Protein AF-A0A286UTL4-F1 (afdb_monomer)

Foldseek 3Di:
DDPPPPDPLCVVVVCLSQLVVLLVVLLVLLVVLLVLLVVLVVLLVVLLVVVPVLLCVVCVVVVNNDPVSLLVLLCVLADDPQNVLLVVLVVVQDCPPSQLVSQNSLQSVLCNVPSHGDSVVSVLSSCLPPLLVVLSVVSVVLVVVVVVVVVVVVPDNSQVSVVVSLVSLAVSLLSSLSSQLSSLSSNLSSQLSVLVSVCSVDVVNVPDSVSVCCSNPPRSVVSNVCSQSVNSVVVVVVVCVVVVRDCPSYDPDDRFPVSPDPCVSRDPDDDPDDDDDDDDDDDDDDDDDDDDDVCVVVVVPPDPDDPWWKWWKKWKDDPPDIDIWIWTWDDDGPFWTWTATPVRFIKIKGWDDDPPPDPPVVDDDQQNTWIWIAGPPVGDIDGRMGIDTPDMDTD

Mean predicted aligned error: 15.98 Å

Sequence (395 aa):
MGNNSSKMSDLFYPDNPNRRARASQLRDDVVSYCNEFKDVRRHRDEVLKELGPRLGKFLKKYGYNSPEELDKMVKDTLKGPALSEYLQVSKEVDKDDVLVSTIFQITSFISIGSGIFFGGLVLLGVMTGGAALAAIGAVGGIIAIFGVFVALFEVFEGERERTNMRKCINDLSVERVKARAALEGMKAISNWVEKIKMWLDEPLISENEEIMKKLIEGDFRKDFEKSKKYWVLQYLRRIDAERRAWMNEDPVITASSEDSSFSNFIGPNNKDYDSVFTPKTVDASSLATLDMNVTNFVDTINSPGSALTSKIKVEYIDDKSSGSLELTFLSSDETSCMALDQNDDKWIIAYEWGVDNNIDSEKTQLESLKFMLKNLTNGMVIDNCKLKLLSHTIS

Nearest PDB structures (foldseek):
  8i4v-assembly1_B  TM=2.008E-01  e=3.025E+00  Saccharomyces cerevisiae S288C
  3ma9-assembly1_A  TM=2.257E-01  e=5.125E+00  Human immunodeficiency virus 1

Radius of gyration: 26.94 Å; Cα contacts (8 Å, |Δi|>4): 431; chains: 1; bounding box: 64×63×65 Å

pLDDT: mean 76.49, std 21.28, range [22.47, 97.38]

Organism: NCBI:txid2282107

Solvent-accessible surface area (backbone atoms only — not comparable to full-atom values): 22697 Å² total; per-residue (Å²): 137,78,86,82,73,83,52,80,46,36,78,83,36,73,58,48,64,54,41,52,51,36,38,51,49,38,49,50,52,30,53,50,31,51,52,52,34,52,51,44,47,51,53,34,54,56,53,47,66,61,37,53,66,51,51,53,53,52,40,41,75,76,72,31,86,44,73,66,54,45,53,50,49,30,60,74,58,29,56,71,69,41,34,54,43,45,59,52,46,61,71,71,51,52,74,84,40,66,66,41,37,50,49,43,52,54,48,43,56,50,17,52,79,68,54,50,58,62,45,71,61,44,54,49,49,52,46,60,63,56,36,45,48,51,56,55,50,51,49,51,52,57,52,52,53,46,57,54,46,66,69,50,65,81,77,59,61,51,68,60,53,48,54,52,40,47,53,47,30,36,56,35,54,56,48,33,53,52,33,47,19,49,30,32,38,46,47,20,51,32,56,41,55,51,51,50,46,53,33,74,72,32,68,81,48,59,76,31,66,69,60,50,48,47,58,57,57,54,52,30,50,61,40,35,54,48,21,35,55,59,50,37,51,55,51,52,51,50,54,36,58,77,67,66,55,74,57,93,67,52,67,90,80,74,71,59,85,81,56,79,45,76,65,77,79,50,57,96,80,84,82,91,82,84,81,90,86,84,91,83,89,83,83,94,84,85,91,76,87,92,76,92,72,65,61,72,63,58,64,72,70,72,57,93,87,64,91,61,46,39,36,40,30,34,36,40,43,40,100,88,53,71,52,74,50,52,32,40,60,74,51,70,64,98,57,36,37,35,26,27,39,92,84,68,42,42,32,40,43,32,64,46,86,68,91,65,94,74,72,56,85,92,68,75,50,66,73,76,45,35,26,31,41,34,35,72,72,83,66,51,72,47,63,74,16,30,52,43,82,74,48,78,48,82,84

Secondary structure (DSSP, 8-state):
-------GGGGT-TTHHHHHHHHHHHHHHHHHHHHHHHHHHHHHHHHHHHHHHHHHHHHHHTT--SHHHHHHHHHHH--HHHHHHHHHHHHH--TT-HHHHHHHHHHHHHHHHHS---HHHHHHHHHHHHHHHHHHHHHHHHHHHHHHHHHHTTTS-HHHHHHHHHHHHHHHHHHHHHHHHHHHHHHHHHHHHHHHHHHHH-HHHHT-HHHHHIIIIIIHHHHHHTTSHHHHHHHHHHHHHHTT---TTS------GGGG-GGGGS-S-----------------------SSSHHHHHTT--TT----EEEEEEEE-SS-EEEEEEEEEEE-SSEEEEE-TT--EEEEEEE--S-TT--TT---GGG-EEEEEETTT--EEEEEEEEEEEEEE-

Structure (mmCIF, N/CA/C/O backbone):
data_AF-A0A286UTL4-F1
#
_entry.id   AF-A0A286UTL4-F1
#
loop_
_atom_site.group_PDB
_atom_site.id
_atom_site.type_symbol
_atom_site.label_atom_id
_atom_site.label_alt_id
_atom_site.label_comp_id
_atom_site.label_asym_id
_atom_site.label_entity_id
_atom_site.label_seq_id
_atom_site.pdbx_PDB_ins_code
_atom_site.Cartn_x
_atom_site.Cartn_y
_atom_site.Cartn_z
_atom_site.occupancy
_atom_site.B_iso_or_equiv
_atom_site.auth_seq_id
_atom_site.auth_comp_id
_atom_site.auth_asym_id
_atom_site.auth_atom_id
_atom_site.pdbx_PDB_model_num
ATOM 1 N N . MET A 1 1 ? 12.417 -21.341 -18.186 1.00 38.22 1 MET A N 1
ATOM 2 C CA . MET A 1 1 ? 13.625 -21.391 -19.037 1.00 38.22 1 MET A CA 1
ATOM 3 C C . MET A 1 1 ? 13.210 -20.963 -20.434 1.00 38.22 1 MET A C 1
ATOM 5 O O . MET A 1 1 ? 12.604 -21.755 -21.140 1.00 38.22 1 MET A O 1
ATOM 9 N N . GLY A 1 2 ? 13.382 -19.681 -20.765 1.00 44.44 2 GLY A N 1
ATOM 10 C CA . GLY A 1 2 ? 13.037 -19.154 -22.087 1.00 44.44 2 GLY A CA 1
ATOM 11 C C . GLY A 1 2 ? 14.127 -19.496 -23.098 1.00 44.44 2 GLY A C 1
ATOM 12 O O . GLY A 1 2 ? 15.308 -19.426 -22.763 1.00 44.44 2 GLY A O 1
ATOM 13 N N . ASN A 1 3 ? 13.731 -19.884 -24.310 1.00 45.31 3 ASN A N 1
ATOM 14 C CA . ASN A 1 3 ? 14.636 -20.022 -25.447 1.00 45.31 3 ASN A CA 1
ATOM 15 C C . ASN A 1 3 ? 15.316 -18.669 -25.695 1.00 45.31 3 ASN A C 1
ATOM 17 O O . ASN A 1 3 ? 14.700 -17.753 -26.236 1.00 45.31 3 ASN A O 1
ATOM 21 N N . ASN A 1 4 ? 16.585 -18.548 -25.308 1.00 52.19 4 ASN A N 1
ATOM 22 C CA . ASN A 1 4 ? 17.446 -17.436 -25.697 1.00 52.19 4 ASN A CA 1
ATOM 23 C C . ASN A 1 4 ? 17.833 -17.610 -27.170 1.00 52.19 4 ASN A C 1
ATOM 25 O O . ASN A 1 4 ? 18.971 -17.943 -27.492 1.00 52.19 4 ASN A O 1
ATOM 29 N N . SER A 1 5 ? 16.875 -17.433 -28.079 1.00 64.56 5 SER A N 1
ATOM 30 C CA . SER A 1 5 ? 17.195 -17.272 -29.491 1.00 64.56 5 SER A CA 1
ATOM 31 C C . SER A 1 5 ? 17.879 -15.916 -29.650 1.00 64.56 5 SER A C 1
ATOM 33 O O . SER A 1 5 ? 17.219 -14.871 -29.629 1.00 64.56 5 SER A O 1
ATOM 35 N N . SER A 1 6 ? 19.207 -15.934 -29.750 1.00 71.81 6 SER A N 1
ATOM 36 C CA . SER A 1 6 ? 20.001 -14.764 -30.111 1.00 71.81 6 SER A CA 1
ATOM 37 C C . SER A 1 6 ? 19.461 -14.194 -31.422 1.00 71.81 6 SER A C 1
ATOM 39 O O . SER A 1 6 ? 19.364 -14.911 -32.420 1.00 71.81 6 SER A O 1
ATOM 41 N N . LYS A 1 7 ? 19.068 -12.922 -31.417 1.00 80.75 7 LYS A N 1
ATOM 42 C CA . LYS A 1 7 ? 18.617 -12.213 -32.615 1.00 80.75 7 LYS A CA 1
ATOM 43 C C . LYS A 1 7 ? 19.824 -11.606 -33.317 1.00 80.75 7 LYS A C 1
ATOM 45 O O . LYS A 1 7 ? 20.796 -11.222 -32.677 1.00 80.75 7 LYS A O 1
ATOM 50 N N . MET A 1 8 ? 19.740 -11.436 -34.635 1.00 77.31 8 MET A N 1
ATOM 51 C CA . MET A 1 8 ? 20.784 -10.737 -35.395 1.00 77.31 8 MET A CA 1
ATOM 52 C C . MET A 1 8 ? 20.997 -9.293 -34.899 1.00 77.31 8 MET A C 1
ATOM 54 O O . MET A 1 8 ? 22.118 -8.794 -34.927 1.00 77.31 8 MET A O 1
ATOM 58 N N . SER A 1 9 ? 19.948 -8.645 -34.375 1.00 76.81 9 SER A N 1
ATOM 59 C CA . SER A 1 9 ? 20.031 -7.321 -33.744 1.00 76.81 9 SER A CA 1
ATOM 60 C C . SER A 1 9 ? 20.898 -7.301 -32.482 1.00 76.81 9 SER A C 1
ATOM 62 O O . SER A 1 9 ? 21.491 -6.266 -32.186 1.00 76.81 9 SER A O 1
ATOM 64 N N . ASP A 1 10 ? 21.040 -8.424 -31.771 1.00 84.06 10 ASP A N 1
ATOM 65 C CA . ASP A 1 10 ? 21.849 -8.498 -30.549 1.00 84.06 10 ASP A CA 1
ATOM 66 C C . ASP A 1 10 ? 23.347 -8.320 -30.842 1.00 84.06 10 ASP A C 1
ATOM 68 O O . ASP A 1 10 ? 24.092 -7.903 -29.963 1.00 84.06 10 ASP A O 1
ATOM 72 N N . LEU A 1 11 ? 23.793 -8.556 -32.085 1.00 83.75 11 LEU A N 1
ATOM 73 C CA . LEU A 1 11 ? 25.168 -8.258 -32.498 1.00 83.75 11 LEU A CA 1
ATOM 74 C C . LEU A 1 11 ? 25.463 -6.750 -32.443 1.00 83.75 11 LEU A C 1
ATOM 76 O O . LEU A 1 11 ? 26.566 -6.347 -32.085 1.00 83.75 11 LEU A O 1
ATOM 80 N N . PHE A 1 12 ? 24.473 -5.924 -32.789 1.00 86.88 12 PHE A N 1
ATOM 81 C CA . PHE A 1 12 ? 24.589 -4.463 -32.796 1.00 86.88 12 PHE A CA 1
ATOM 82 C C . PHE A 1 12 ? 24.163 -3.835 -31.462 1.00 86.88 12 PHE A C 1
ATOM 84 O O . PHE A 1 12 ? 24.596 -2.734 -31.128 1.00 86.88 12 PHE A O 1
ATOM 91 N N . TYR A 1 13 ? 23.335 -4.538 -30.684 1.00 88.44 13 TYR A N 1
ATOM 92 C CA . TYR A 1 13 ? 22.825 -4.099 -29.386 1.00 88.44 13 TYR A CA 1
ATOM 93 C C . TYR A 1 13 ? 23.008 -5.211 -28.336 1.00 88.44 13 TYR A C 1
ATOM 95 O O . TYR A 1 13 ? 22.025 -5.827 -27.916 1.00 88.44 13 TYR A O 1
ATOM 103 N N . PRO A 1 14 ? 24.247 -5.459 -27.871 1.00 91.12 14 PRO A N 1
ATOM 104 C CA . PRO A 1 14 ? 24.591 -6.627 -27.046 1.00 91.12 14 PRO A CA 1
ATOM 105 C C . PRO A 1 14 ? 23.887 -6.683 -25.684 1.00 91.12 14 PRO A C 1
ATOM 107 O O . PRO A 1 14 ? 23.770 -7.750 -25.090 1.00 91.12 14 PRO A O 1
ATOM 110 N N . ASP A 1 15 ? 23.367 -5.556 -25.200 1.00 93.88 15 ASP A N 1
ATOM 111 C CA . ASP A 1 15 ? 22.609 -5.470 -23.949 1.00 93.88 15 ASP A CA 1
ATOM 112 C C . ASP A 1 15 ? 21.107 -5.779 -24.104 1.00 93.88 15 ASP A C 1
ATOM 114 O O . ASP A 1 15 ? 20.400 -5.923 -23.105 1.00 93.88 15 ASP A O 1
ATOM 118 N N . ASN A 1 16 ? 20.570 -5.861 -25.327 1.00 89.81 16 ASN A N 1
ATOM 119 C CA . ASN A 1 16 ? 19.141 -6.126 -25.537 1.00 89.81 16 ASN A CA 1
ATOM 120 C C . ASN A 1 16 ? 18.664 -7.467 -24.946 1.00 89.81 16 ASN A C 1
ATOM 122 O O . ASN A 1 16 ? 17.546 -7.499 -24.421 1.00 89.81 16 ASN A O 1
ATOM 126 N N . PRO A 1 17 ? 19.453 -8.558 -24.950 1.00 90.69 17 PRO A N 1
ATOM 127 C CA . PRO A 1 17 ? 19.112 -9.770 -24.208 1.00 90.69 17 PRO A CA 1
ATOM 128 C C . PRO A 1 17 ? 18.934 -9.518 -22.703 1.00 90.69 17 PRO A C 1
ATOM 130 O O . PRO A 1 17 ? 17.948 -9.974 -22.123 1.00 90.69 17 PRO A O 1
ATOM 133 N N . ASN A 1 18 ? 19.825 -8.735 -22.082 1.00 94.44 18 ASN A N 1
ATOM 134 C CA . ASN A 1 18 ? 19.744 -8.394 -20.657 1.00 94.44 18 ASN A CA 1
ATOM 135 C C . ASN A 1 18 ? 18.507 -7.544 -20.353 1.00 94.44 18 ASN A C 1
ATOM 137 O O . ASN A 1 18 ? 17.777 -7.829 -19.404 1.00 94.44 18 ASN A O 1
ATOM 141 N N . ARG A 1 19 ? 18.211 -6.558 -21.208 1.00 92.56 19 ARG A N 1
ATOM 142 C CA . ARG A 1 19 ? 16.995 -5.742 -21.102 1.00 92.56 19 ARG A CA 1
ATOM 143 C C . ARG A 1 19 ? 15.724 -6.584 -21.188 1.00 92.56 19 ARG A C 1
ATOM 145 O O . ARG A 1 19 ? 14.843 -6.436 -20.348 1.00 92.56 19 ARG A O 1
ATOM 152 N N . ARG A 1 20 ? 15.641 -7.501 -22.160 1.00 89.12 20 ARG A N 1
ATOM 153 C CA . ARG A 1 20 ? 14.501 -8.424 -22.309 1.00 89.12 20 ARG A CA 1
ATOM 154 C C . ARG A 1 20 ? 14.328 -9.308 -21.076 1.00 89.12 20 ARG A C 1
ATOM 156 O O . ARG A 1 20 ? 13.210 -9.454 -20.582 1.00 89.12 20 ARG A O 1
ATOM 163 N N . ALA A 1 21 ? 15.426 -9.857 -20.557 1.00 91.56 21 ALA A N 1
ATOM 164 C CA . ALA A 1 21 ? 15.407 -10.663 -19.342 1.00 91.56 21 ALA A CA 1
ATOM 165 C C . ALA A 1 21 ? 14.928 -9.852 -18.127 1.00 91.56 21 ALA A C 1
ATOM 167 O O . ALA A 1 21 ? 14.030 -10.304 -17.415 1.00 91.56 21 ALA A O 1
ATOM 168 N N . ARG A 1 22 ? 15.452 -8.633 -17.924 1.00 94.69 22 ARG A N 1
ATOM 169 C CA . ARG A 1 22 ? 15.039 -7.750 -16.821 1.00 94.69 22 ARG A CA 1
ATOM 170 C C . ARG A 1 22 ? 13.575 -7.342 -16.932 1.00 94.69 22 ARG A C 1
ATOM 172 O O . ARG A 1 22 ? 12.839 -7.458 -15.957 1.00 94.69 22 ARG A O 1
ATOM 179 N N . ALA A 1 23 ? 13.135 -6.937 -18.117 1.00 90.69 23 ALA A N 1
ATOM 180 C CA . ALA A 1 23 ? 11.748 -6.597 -18.399 1.00 90.69 23 ALA A CA 1
ATOM 181 C C . ALA A 1 23 ? 10.791 -7.765 -18.082 1.00 90.69 23 ALA A C 1
ATOM 183 O O . ALA A 1 23 ? 9.789 -7.574 -17.393 1.00 90.69 23 ALA A O 1
ATOM 184 N N . SER A 1 24 ? 11.124 -8.990 -18.513 1.00 88.00 24 SER A N 1
ATOM 185 C CA . SER A 1 24 ? 10.335 -10.184 -18.175 1.00 88.00 24 SER A CA 1
ATOM 186 C C . SER A 1 24 ? 10.328 -10.454 -16.673 1.00 88.00 24 SER A C 1
ATOM 188 O O . SER A 1 24 ? 9.271 -10.728 -16.118 1.00 88.00 24 SER A O 1
ATOM 190 N N . GLN A 1 25 ? 11.479 -10.346 -16.006 1.00 94.12 25 GLN A N 1
ATOM 191 C CA . GLN A 1 25 ? 11.578 -10.556 -14.563 1.00 94.12 25 GLN A CA 1
ATOM 192 C C . GLN A 1 25 ? 10.690 -9.573 -13.790 1.00 94.12 25 GLN A C 1
ATOM 194 O O . GLN A 1 25 ? 9.936 -9.988 -12.914 1.00 94.12 25 GLN A O 1
ATOM 199 N N . LEU A 1 26 ? 10.765 -8.280 -14.115 1.00 93.31 26 LEU A N 1
ATOM 200 C CA . LEU A 1 26 ? 9.955 -7.251 -13.466 1.00 93.31 26 LEU A CA 1
ATOM 201 C C . LEU A 1 26 ? 8.457 -7.507 -13.677 1.00 93.31 26 LEU A C 1
ATOM 203 O O . LEU A 1 26 ? 7.682 -7.406 -12.728 1.00 93.31 26 LEU A O 1
ATOM 207 N N . ARG A 1 27 ? 8.055 -7.904 -14.893 1.00 88.94 27 ARG A N 1
ATOM 208 C CA . ARG A 1 27 ? 6.670 -8.288 -15.202 1.00 88.94 27 ARG A CA 1
ATOM 209 C C . ARG A 1 27 ? 6.219 -9.460 -14.337 1.00 88.94 27 ARG A C 1
ATOM 211 O O . ARG A 1 27 ? 5.137 -9.411 -13.760 1.00 88.94 27 ARG A O 1
ATOM 218 N N . ASP A 1 28 ? 7.030 -10.509 -14.269 1.00 89.56 28 ASP A N 1
ATOM 219 C CA . ASP A 1 28 ? 6.690 -11.730 -13.542 1.00 89.56 28 ASP A CA 1
ATOM 220 C C . ASP A 1 28 ? 6.578 -11.462 -12.031 1.00 89.56 28 ASP A C 1
ATOM 222 O O . ASP A 1 28 ? 5.645 -11.949 -11.394 1.00 89.56 28 ASP A O 1
ATOM 226 N N . ASP A 1 29 ? 7.449 -10.613 -11.473 1.00 93.81 29 ASP A N 1
ATOM 227 C CA . ASP A 1 29 ? 7.354 -10.161 -10.080 1.00 93.81 29 ASP A CA 1
ATOM 228 C C . ASP A 1 29 ? 6.052 -9.386 -9.820 1.00 93.81 29 ASP A C 1
ATOM 230 O O . ASP A 1 29 ? 5.339 -9.677 -8.858 1.00 93.81 29 ASP A O 1
ATOM 234 N N . VAL A 1 30 ? 5.703 -8.438 -10.696 1.00 89.38 30 VAL A N 1
ATOM 235 C CA . VAL A 1 30 ? 4.452 -7.668 -10.606 1.00 89.38 30 VAL A CA 1
ATOM 236 C C . VAL A 1 30 ? 3.230 -8.595 -10.647 1.00 89.38 30 VAL A C 1
ATOM 238 O O . VAL A 1 30 ? 2.373 -8.523 -9.766 1.00 89.38 30 VAL A O 1
ATOM 241 N N . VAL A 1 31 ? 3.168 -9.512 -11.621 1.00 86.12 31 VAL A N 1
ATOM 242 C CA . VAL A 1 31 ? 2.085 -10.506 -11.743 1.00 86.12 31 VAL A CA 1
ATOM 243 C C . VAL A 1 31 ? 1.992 -11.370 -10.488 1.00 86.12 31 VAL A C 1
ATOM 245 O O . VAL A 1 31 ? 0.893 -11.589 -9.972 1.00 86.12 31 VAL A O 1
ATOM 248 N N . SER A 1 32 ? 3.133 -11.838 -9.978 1.00 91.25 32 SER A N 1
ATOM 249 C CA . SER A 1 32 ? 3.192 -12.642 -8.760 1.00 91.25 32 SER A CA 1
ATOM 250 C C . SER A 1 32 ? 2.604 -11.888 -7.568 1.00 91.25 32 SER A C 1
ATOM 252 O O . SER A 1 32 ? 1.761 -12.443 -6.865 1.00 91.25 32 SER A O 1
ATOM 254 N N . TYR A 1 33 ? 2.983 -10.623 -7.355 1.00 92.25 33 TYR A N 1
ATOM 255 C CA . TYR A 1 33 ? 2.453 -9.821 -6.247 1.00 92.25 33 TYR A CA 1
ATOM 256 C C . TYR A 1 33 ? 0.957 -9.542 -6.390 1.00 92.25 33 TYR A C 1
ATOM 258 O O . TYR A 1 33 ? 0.231 -9.597 -5.400 1.00 92.25 33 TYR A O 1
ATOM 266 N N . CYS A 1 34 ? 0.467 -9.298 -7.607 1.00 85.81 34 CYS A N 1
ATOM 267 C CA . CYS A 1 34 ? -0.962 -9.113 -7.850 1.00 85.81 34 CYS A CA 1
ATOM 268 C C . CYS A 1 34 ? -1.777 -10.385 -7.577 1.00 85.81 34 CYS A C 1
ATOM 270 O O . CYS A 1 34 ? -2.885 -10.296 -7.047 1.00 85.81 34 CYS A O 1
ATOM 272 N N . ASN A 1 35 ? -1.255 -11.561 -7.931 1.00 87.62 35 ASN A N 1
ATOM 273 C CA . ASN A 1 35 ? -1.916 -12.832 -7.632 1.00 87.62 35 ASN A CA 1
ATOM 274 C C . ASN A 1 35 ? -1.931 -13.102 -6.125 1.00 87.62 35 ASN A C 1
ATOM 276 O O . ASN A 1 35 ? -2.993 -13.361 -5.566 1.00 87.62 35 ASN A O 1
ATOM 280 N N . GLU A 1 36 ? -0.792 -12.924 -5.453 1.00 92.00 36 GLU A N 1
ATOM 281 C CA . GLU A 1 36 ? -0.700 -13.082 -4.000 1.00 92.00 36 GLU A CA 1
ATOM 282 C C . GLU A 1 36 ? -1.627 -12.099 -3.265 1.00 92.00 36 GLU A C 1
ATOM 284 O O . GLU A 1 36 ? -2.294 -12.469 -2.303 1.00 92.00 36 GLU A O 1
ATOM 289 N N . PHE A 1 37 ? -1.760 -10.862 -3.756 1.00 87.94 37 PHE A N 1
ATOM 290 C CA . PHE A 1 37 ? -2.698 -9.881 -3.204 1.00 87.94 37 PHE A CA 1
ATOM 291 C C . PHE A 1 37 ? -4.145 -10.376 -3.284 1.00 87.94 37 PHE A C 1
ATOM 293 O O . PHE A 1 37 ? -4.892 -10.249 -2.314 1.00 87.94 37 PHE A O 1
ATOM 300 N N . LYS A 1 38 ? -4.554 -10.946 -4.427 1.00 87.44 38 LYS A N 1
ATOM 301 C CA . LYS A 1 38 ? -5.906 -11.503 -4.603 1.00 87.44 38 LYS A CA 1
ATOM 302 C C . LYS A 1 38 ? -6.157 -12.662 -3.644 1.00 87.44 38 LYS A C 1
ATOM 304 O O . LYS A 1 38 ? -7.259 -12.765 -3.110 1.00 87.44 38 LYS A O 1
ATOM 309 N N . ASP A 1 39 ? -5.152 -13.498 -3.410 1.00 92.94 39 ASP A N 1
ATOM 310 C CA . ASP A 1 39 ? -5.254 -14.636 -2.497 1.00 92.94 39 ASP A CA 1
ATOM 311 C C . ASP A 1 39 ? -5.397 -14.179 -1.043 1.00 92.94 39 ASP A C 1
ATOM 313 O O . ASP A 1 39 ? -6.345 -14.582 -0.368 1.00 92.94 39 ASP A O 1
ATOM 317 N N . VAL A 1 40 ? -4.535 -13.262 -0.590 1.00 92.81 40 VAL A N 1
ATOM 318 C CA . VAL A 1 40 ? -4.613 -12.677 0.761 1.00 92.81 40 VAL A CA 1
ATOM 319 C C . VAL A 1 40 ? -5.941 -11.947 0.963 1.00 92.81 40 VAL A C 1
ATOM 321 O O . VAL A 1 40 ? -6.572 -12.075 2.009 1.00 92.81 40 VAL A O 1
ATOM 324 N N . ARG A 1 41 ? -6.414 -11.214 -0.050 1.00 88.00 41 ARG A N 1
ATOM 325 C CA . ARG A 1 41 ? -7.712 -10.539 0.000 1.00 88.00 41 ARG A CA 1
ATOM 326 C C . ARG A 1 41 ? -8.869 -11.525 0.143 1.00 88.00 41 ARG A C 1
ATOM 328 O O . ARG A 1 41 ? -9.758 -11.293 0.952 1.00 88.00 41 ARG A O 1
ATOM 335 N N . ARG A 1 42 ? -8.879 -12.597 -0.650 1.00 91.19 42 ARG A N 1
ATOM 336 C CA . ARG A 1 42 ? -9.936 -13.614 -0.600 1.00 91.19 42 ARG A CA 1
ATOM 337 C C . ARG A 1 42 ? -10.029 -14.227 0.793 1.00 91.19 42 ARG A C 1
ATOM 339 O O . ARG A 1 42 ? -11.115 -14.295 1.353 1.00 91.19 42 ARG A O 1
ATOM 346 N N . HIS A 1 43 ? -8.878 -14.581 1.360 1.00 94.06 43 HIS A N 1
ATOM 347 C CA . HIS A 1 43 ? -8.779 -15.090 2.722 1.00 94.06 43 HIS A CA 1
ATOM 348 C C . HIS A 1 43 ? -9.318 -14.084 3.748 1.00 94.06 43 HIS A C 1
ATOM 350 O O . HIS A 1 43 ? -10.183 -14.415 4.553 1.00 94.06 43 HIS A O 1
ATOM 356 N N . ARG A 1 44 ? -8.899 -12.815 3.666 1.00 91.62 44 ARG A N 1
ATOM 357 C CA . ARG A 1 44 ? -9.446 -11.729 4.495 1.00 91.62 44 ARG A CA 1
ATOM 358 C C . ARG A 1 44 ? -10.975 -11.638 4.387 1.00 91.62 44 ARG A C 1
ATOM 360 O O . ARG A 1 44 ? -11.646 -11.523 5.409 1.00 91.62 44 ARG A O 1
ATOM 367 N N . ASP A 1 45 ? -11.519 -11.675 3.172 1.00 89.38 45 ASP A N 1
ATOM 368 C CA . ASP A 1 45 ? -12.961 -11.556 2.918 1.00 89.38 45 ASP A CA 1
ATOM 369 C C . ASP A 1 45 ? -13.739 -12.753 3.504 1.00 89.38 45 ASP A C 1
ATOM 371 O O . ASP A 1 45 ? -14.820 -12.575 4.072 1.00 89.38 45 ASP A O 1
ATOM 375 N N . GLU A 1 46 ? -13.171 -13.961 3.446 1.00 93.25 46 GLU A N 1
ATOM 376 C CA . GLU A 1 46 ? -13.713 -15.159 4.101 1.00 93.25 46 GLU A CA 1
ATOM 377 C C . GLU A 1 46 ? -13.746 -15.001 5.629 1.00 93.25 46 GLU A C 1
ATOM 379 O O . GLU A 1 46 ? -14.791 -15.220 6.249 1.00 93.25 46 GLU A O 1
ATOM 384 N N . VAL A 1 47 ? -12.651 -14.533 6.237 1.00 93.69 47 VAL A N 1
ATOM 385 C CA . VAL A 1 47 ? -12.584 -14.292 7.688 1.00 93.69 47 VAL A CA 1
ATOM 386 C C . VAL A 1 47 ? -13.572 -13.199 8.120 1.00 93.69 47 VAL A C 1
ATOM 388 O O . VAL A 1 47 ? -14.242 -13.337 9.144 1.00 93.69 47 VAL A O 1
ATOM 391 N N . LEU A 1 48 ? -13.737 -12.132 7.333 1.00 89.38 48 LEU A N 1
ATOM 392 C CA . LEU A 1 48 ? -14.690 -11.052 7.630 1.00 89.38 48 LEU A CA 1
ATOM 393 C C . LEU A 1 48 ? -16.143 -11.510 7.605 1.00 89.38 48 LEU A C 1
ATOM 395 O O . LEU A 1 48 ? -16.942 -11.094 8.448 1.00 89.38 48 LEU A O 1
ATOM 399 N N . LYS A 1 49 ? -16.487 -12.404 6.675 1.00 90.50 49 LYS A N 1
ATOM 400 C CA . LYS A 1 49 ? -17.823 -12.997 6.612 1.00 90.50 49 LYS A CA 1
ATOM 401 C C . LYS A 1 49 ? -18.163 -13.765 7.892 1.00 90.50 49 LYS A C 1
ATOM 403 O O . LYS A 1 49 ? -19.308 -13.730 8.341 1.00 90.50 49 LYS A O 1
ATOM 408 N N . GLU A 1 50 ? -17.181 -14.431 8.496 1.00 93.00 50 GLU A N 1
ATOM 409 C CA . GLU A 1 50 ? -17.341 -15.110 9.788 1.00 93.00 50 GLU A CA 1
ATOM 410 C C . GLU A 1 50 ? -17.391 -14.132 10.970 1.00 93.00 50 GLU A C 1
ATOM 412 O O . GLU A 1 50 ? -18.117 -14.364 11.941 1.00 93.00 50 GLU A O 1
ATOM 417 N N . LEU A 1 51 ? -16.637 -13.032 10.887 1.00 90.94 51 LEU A N 1
ATOM 418 C CA . LEU A 1 51 ? -16.550 -12.008 11.926 1.00 90.94 51 LEU A CA 1
ATOM 419 C C . LEU A 1 51 ? -17.848 -11.230 12.121 1.00 90.94 51 LEU A C 1
ATOM 421 O O . LEU A 1 51 ? -18.221 -10.992 13.266 1.00 90.94 51 LEU A O 1
ATOM 425 N N . GLY A 1 52 ? -18.554 -10.861 11.049 1.00 89.19 52 GLY A N 1
ATOM 426 C CA . GLY A 1 52 ? -19.748 -10.007 11.131 1.00 89.19 52 GLY A CA 1
ATOM 427 C C . GLY A 1 52 ? -20.788 -10.482 12.163 1.00 89.19 52 GLY A C 1
ATOM 428 O O . GLY A 1 52 ? -21.120 -9.738 13.091 1.00 89.19 52 GLY A O 1
ATOM 429 N N . PRO A 1 53 ? -21.268 -11.741 12.096 1.00 91.94 53 PRO A N 1
ATOM 430 C CA . PRO A 1 53 ? -22.202 -12.277 13.088 1.00 91.94 53 PRO A CA 1
ATOM 431 C C . PRO A 1 53 ? -21.633 -12.347 14.513 1.00 91.94 53 PRO A C 1
ATOM 433 O O . PRO A 1 53 ? -22.387 -12.214 15.480 1.00 91.94 53 PRO A O 1
ATOM 436 N N . ARG A 1 54 ? -20.322 -12.579 14.664 1.00 92.56 54 ARG A N 1
ATOM 437 C CA . ARG A 1 54 ? -19.651 -12.666 15.973 1.00 92.56 54 ARG A CA 1
ATOM 438 C C . ARG A 1 54 ? -19.535 -11.293 16.617 1.00 92.56 54 ARG A C 1
ATOM 440 O O . ARG A 1 54 ? -19.939 -11.136 17.766 1.00 92.56 54 ARG A O 1
ATOM 447 N N . LEU A 1 55 ? -19.097 -10.301 15.848 1.00 90.56 55 LEU A N 1
ATOM 448 C CA . LEU A 1 55 ? -19.047 -8.908 16.265 1.00 90.56 55 LEU A CA 1
ATOM 449 C C . LEU A 1 55 ? -20.444 -8.404 16.640 1.00 90.56 55 LEU A C 1
ATOM 451 O O . LEU A 1 55 ? -20.611 -7.824 17.704 1.00 90.56 55 LEU A O 1
ATOM 455 N N . GLY A 1 56 ? -21.474 -8.714 15.846 1.00 91.62 56 GLY A N 1
ATOM 456 C CA . GLY A 1 56 ? -22.853 -8.338 16.170 1.00 91.62 56 GLY A CA 1
ATOM 457 C C . GLY A 1 56 ? -23.365 -8.946 17.485 1.00 91.62 56 GLY A C 1
ATOM 458 O O . GLY A 1 56 ? -24.044 -8.270 18.256 1.00 91.62 56 GLY A O 1
ATOM 459 N N . LYS A 1 57 ? -23.028 -10.210 17.785 1.00 92.94 57 LYS A N 1
ATOM 460 C CA . LYS A 1 57 ? -23.340 -10.829 19.089 1.00 92.94 57 LYS A CA 1
ATOM 461 C C . LYS A 1 57 ? -22.568 -10.169 20.229 1.00 92.94 57 LYS A C 1
ATOM 463 O O . LYS A 1 57 ? -23.144 -9.924 21.286 1.00 92.94 57 LYS A O 1
ATOM 468 N N . PHE A 1 58 ? -21.287 -9.893 20.006 1.00 89.69 58 PHE A N 1
ATOM 469 C CA . PHE A 1 58 ? -20.422 -9.236 20.974 1.00 89.69 58 PHE A CA 1
ATOM 470 C C . PHE A 1 58 ? -20.937 -7.828 21.306 1.00 89.69 58 PHE A C 1
ATOM 472 O O . PHE A 1 58 ? -21.204 -7.546 22.465 1.00 89.69 58 PHE A O 1
ATOM 479 N N . LEU A 1 59 ? -21.213 -6.989 20.306 1.00 90.88 59 LEU A N 1
ATOM 480 C CA . LEU A 1 59 ? -21.759 -5.640 20.492 1.00 90.88 59 LEU A CA 1
ATOM 481 C C . LEU A 1 59 ? -23.093 -5.648 21.257 1.00 90.88 59 LEU A C 1
ATOM 483 O O . LEU A 1 59 ? -23.269 -4.870 22.196 1.00 90.88 59 LEU A O 1
ATOM 487 N N . LYS A 1 60 ? -23.987 -6.600 20.957 1.00 94.25 60 LYS A N 1
ATOM 488 C CA . LYS A 1 60 ? -25.244 -6.780 21.704 1.00 94.25 60 LYS A CA 1
ATOM 489 C C . LYS A 1 60 ? -25.030 -7.131 23.178 1.00 94.25 60 LYS A C 1
ATOM 491 O O . LYS A 1 60 ? -25.795 -6.660 24.014 1.00 94.25 60 LYS A O 1
ATOM 496 N N . LYS A 1 61 ? -23.990 -7.907 23.522 1.00 91.44 61 LYS A N 1
ATOM 497 C CA . LYS A 1 61 ? -23.627 -8.211 24.926 1.00 91.44 61 LYS A CA 1
ATOM 498 C C . LYS A 1 61 ? -23.319 -6.933 25.718 1.00 91.44 61 LYS A C 1
ATOM 500 O O . LYS A 1 61 ? -23.594 -6.890 26.912 1.00 91.44 61 LYS A O 1
ATOM 505 N N . TYR A 1 62 ? -22.807 -5.897 25.053 1.00 87.69 62 TYR A N 1
ATOM 506 C CA . TYR A 1 62 ? -22.501 -4.592 25.648 1.00 87.69 62 TYR A CA 1
ATOM 507 C C . TYR A 1 62 ? -23.620 -3.552 25.468 1.00 87.69 62 TYR A C 1
ATOM 509 O O . TYR A 1 62 ? -23.419 -2.379 25.764 1.00 87.69 62 TYR A O 1
ATOM 517 N N . GLY A 1 63 ? -24.808 -3.971 25.020 1.00 92.69 63 GLY A N 1
ATOM 518 C CA . GLY A 1 63 ? -25.978 -3.099 24.902 1.00 92.69 63 GLY A CA 1
ATOM 519 C C . GLY A 1 63 ? -26.075 -2.310 23.596 1.00 92.69 63 GLY A C 1
ATOM 520 O O . GLY A 1 63 ? -26.960 -1.468 23.490 1.00 92.69 63 GLY A O 1
ATOM 521 N N . TYR A 1 64 ? -25.225 -2.591 22.602 1.00 93.38 64 TYR A N 1
ATOM 522 C CA . TYR A 1 64 ? -25.300 -1.970 21.276 1.00 93.38 64 TYR A CA 1
ATOM 523 C C . TYR A 1 64 ? -26.094 -2.872 20.322 1.00 93.38 64 TYR A C 1
ATOM 525 O O . TYR A 1 64 ? -25.592 -3.879 19.816 1.00 93.38 64 TYR A O 1
ATOM 533 N N . ASN A 1 65 ? -27.362 -2.539 20.086 1.00 93.56 65 ASN A N 1
ATOM 534 C CA . ASN A 1 65 ? -28.274 -3.342 19.267 1.00 93.56 65 ASN A CA 1
ATOM 535 C C . ASN A 1 65 ? -28.163 -3.037 17.773 1.00 93.56 65 ASN A C 1
ATOM 537 O O . ASN A 1 65 ? -28.574 -3.863 16.952 1.00 93.56 65 ASN A O 1
ATOM 541 N N . SER A 1 66 ? -27.609 -1.873 17.433 1.00 92.44 66 SER A N 1
ATOM 542 C CA . SER A 1 66 ? -27.461 -1.376 16.069 1.00 92.44 66 SER A CA 1
ATOM 543 C C . SER A 1 66 ? -26.149 -0.596 15.886 1.00 92.44 66 SER A C 1
ATOM 545 O O . SER A 1 66 ? -25.601 -0.072 16.863 1.00 92.44 66 SER A O 1
ATOM 547 N N . PRO A 1 67 ? -25.629 -0.491 14.648 1.00 89.62 67 PRO A N 1
ATOM 548 C CA . PRO A 1 67 ? -24.503 0.390 14.337 1.00 89.62 67 PRO A CA 1
ATOM 549 C C . PRO A 1 67 ? -24.759 1.858 14.712 1.00 89.62 67 PRO A C 1
ATOM 551 O O . PRO A 1 67 ? -23.830 2.558 15.103 1.00 89.62 67 PRO A O 1
ATOM 554 N N . GLU A 1 68 ? -26.007 2.325 14.636 1.00 93.19 68 GLU A N 1
ATOM 555 C CA . GLU A 1 68 ? -26.402 3.692 14.993 1.00 93.19 68 GLU A CA 1
ATOM 556 C C . GLU A 1 68 ? -26.279 3.955 16.499 1.00 93.19 68 GLU A C 1
ATOM 558 O O . GLU A 1 68 ? -25.855 5.037 16.907 1.00 93.19 68 GLU A O 1
ATOM 563 N N . GLU A 1 69 ? -26.621 2.970 17.335 1.00 94.69 69 GLU A N 1
ATOM 564 C CA . GLU A 1 69 ? -26.426 3.056 18.788 1.00 94.69 69 GLU A CA 1
ATOM 565 C C . GLU A 1 69 ? -24.940 3.127 19.147 1.00 94.69 69 GLU A C 1
ATOM 567 O O . GLU A 1 69 ? -24.553 3.927 20.002 1.00 94.69 69 GLU A O 1
ATOM 572 N N . LEU A 1 70 ? -24.105 2.339 18.461 1.00 93.31 70 LEU A N 1
ATOM 573 C CA . LEU A 1 70 ? -22.655 2.390 18.626 1.00 93.31 70 LEU A CA 1
ATOM 574 C C . LEU A 1 70 ? -22.099 3.761 18.208 1.00 93.31 70 LEU A C 1
ATOM 576 O O . LEU A 1 70 ? -21.379 4.385 18.981 1.00 93.31 70 LEU A O 1
ATOM 580 N N . ASP A 1 71 ? -22.474 4.257 17.026 1.00 93.94 71 ASP A N 1
ATOM 581 C CA . ASP A 1 71 ? -22.044 5.562 16.503 1.00 93.94 71 ASP A CA 1
ATOM 582 C C . ASP A 1 71 ? -22.418 6.716 17.440 1.00 93.94 71 ASP A C 1
ATOM 584 O O . ASP A 1 71 ? -21.602 7.601 17.710 1.00 93.94 71 ASP A O 1
ATOM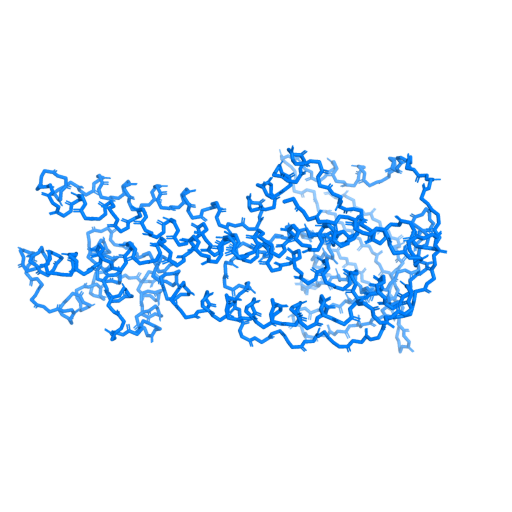 588 N N . LYS A 1 72 ? -23.642 6.693 17.976 1.00 95.69 72 LYS A N 1
ATOM 589 C CA . LYS A 1 72 ? -24.092 7.680 18.957 1.00 95.69 72 LYS A CA 1
ATOM 590 C C . LYS A 1 72 ? -23.213 7.658 20.208 1.00 95.69 72 LYS A C 1
ATOM 592 O O . LYS A 1 72 ? -22.744 8.708 20.635 1.00 95.69 72 LYS A O 1
ATOM 597 N N . MET A 1 73 ? -22.952 6.474 20.758 1.00 93.19 73 MET A N 1
ATOM 598 C CA . MET A 1 73 ? -22.132 6.331 21.962 1.00 93.19 73 MET A CA 1
ATOM 599 C C . MET A 1 73 ? -20.690 6.791 21.739 1.00 93.19 73 MET A C 1
ATOM 601 O O . MET A 1 73 ? -20.150 7.505 22.577 1.00 93.19 73 MET A O 1
ATOM 605 N N . VAL A 1 74 ? -20.089 6.483 20.585 1.00 92.94 74 VAL A N 1
ATOM 606 C CA . VAL A 1 74 ? -18.759 7.005 20.234 1.00 92.94 74 VAL A CA 1
ATOM 607 C C . VAL A 1 74 ? -18.748 8.533 20.211 1.00 92.94 74 VAL A C 1
ATOM 609 O O . VAL A 1 74 ? -17.841 9.142 20.775 1.00 92.94 74 VAL A O 1
ATOM 612 N N . LYS A 1 75 ? -19.756 9.165 19.596 1.00 96.38 75 LYS A N 1
ATOM 613 C CA . LYS A 1 75 ? -19.864 10.632 19.532 1.00 96.38 75 LYS A CA 1
ATOM 614 C C . LYS A 1 75 ? -20.037 11.274 20.907 1.00 96.38 75 LYS A C 1
ATOM 616 O O . LYS A 1 75 ? -19.503 12.356 21.131 1.00 96.38 75 LYS A O 1
ATOM 621 N N . ASP A 1 76 ? -20.758 10.609 21.805 1.00 95.94 76 ASP A N 1
ATOM 622 C CA . ASP A 1 76 ? -20.973 11.076 23.176 1.00 95.94 76 ASP A CA 1
ATOM 623 C C . ASP A 1 76 ? -19.703 10.914 24.041 1.00 95.94 76 ASP A C 1
ATOM 625 O O . ASP A 1 76 ? -19.448 11.723 24.940 1.00 95.94 76 ASP A O 1
ATOM 629 N N . THR A 1 77 ? -18.883 9.890 23.771 1.00 92.81 77 THR A N 1
ATOM 630 C CA . THR A 1 77 ? -17.634 9.616 24.502 1.00 92.81 77 THR A CA 1
ATOM 631 C C . THR A 1 77 ? -16.452 10.451 24.006 1.00 92.81 77 THR A C 1
ATOM 633 O O . THR A 1 77 ? -15.720 11.027 24.819 1.00 92.81 77 THR A O 1
ATOM 636 N N . LEU A 1 78 ? -16.235 10.513 22.690 1.00 92.62 78 LEU A N 1
ATOM 637 C CA . LEU A 1 78 ? -15.091 11.204 22.101 1.00 92.62 78 LEU A CA 1
ATOM 638 C C . LEU A 1 78 ? -15.236 12.722 22.203 1.00 92.62 78 LEU A C 1
ATOM 640 O O . LEU A 1 78 ? -16.321 13.288 22.100 1.00 92.62 78 LEU A O 1
ATOM 644 N N . LYS A 1 79 ? -14.105 13.411 22.364 1.00 94.94 79 LYS A N 1
ATOM 645 C CA . LYS A 1 79 ? -14.049 14.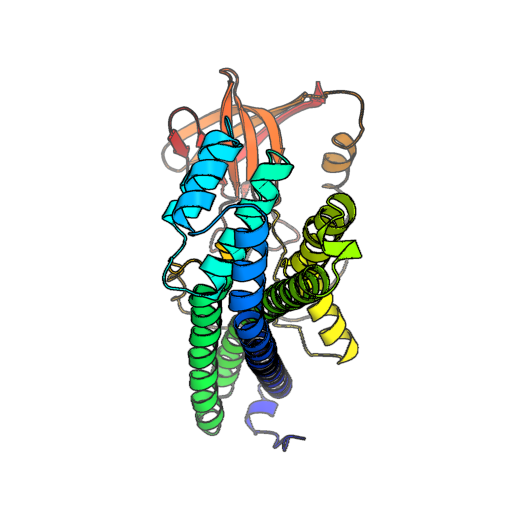875 22.458 1.00 94.94 79 LYS A CA 1
ATOM 646 C C . LYS A 1 79 ? -12.881 15.429 21.652 1.00 94.94 79 LYS A C 1
ATOM 648 O O . LYS A 1 79 ? -11.905 14.731 21.381 1.00 94.94 79 LYS A O 1
ATOM 653 N N . GLY A 1 80 ? -12.975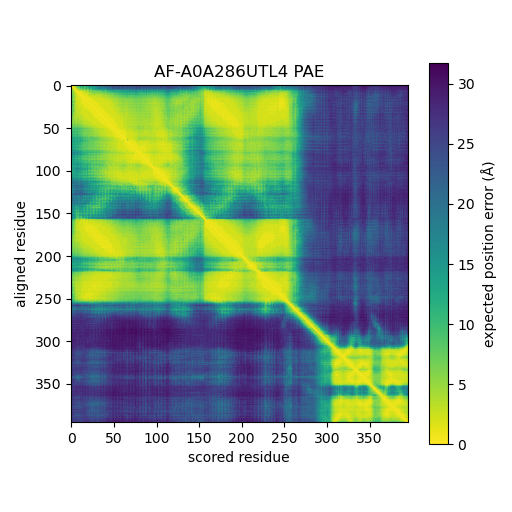 16.711 21.301 1.00 94.00 80 GLY A N 1
ATOM 654 C CA . GLY A 1 80 ? -11.877 17.455 20.686 1.00 94.00 80 GLY A CA 1
ATOM 655 C C . GLY A 1 80 ? -11.390 16.834 19.365 1.00 94.00 80 GLY A C 1
ATOM 656 O O . GLY A 1 80 ? -12.224 16.459 18.536 1.00 94.00 80 GLY A O 1
ATOM 657 N N . PRO A 1 81 ? -10.064 16.719 19.153 1.00 88.44 81 PRO A N 1
ATOM 658 C CA . PRO A 1 81 ? -9.497 16.206 17.904 1.00 88.44 81 PRO A CA 1
ATOM 659 C C . PRO A 1 81 ? -9.963 14.792 17.533 1.00 88.44 81 PRO A C 1
ATOM 661 O O . PRO A 1 81 ? -10.272 14.551 16.370 1.00 88.44 81 PRO A O 1
ATOM 664 N N . ALA A 1 82 ? -10.099 13.886 18.508 1.00 85.25 82 ALA A N 1
ATOM 665 C CA . ALA A 1 82 ? -10.503 12.500 18.254 1.00 85.25 82 ALA A CA 1
ATOM 666 C C . ALA A 1 82 ? -11.935 12.399 17.702 1.00 85.25 82 ALA A C 1
ATOM 668 O O . ALA A 1 82 ? -12.194 11.630 16.779 1.00 85.25 82 ALA A O 1
ATOM 669 N N . LEU A 1 83 ? -12.864 13.215 18.220 1.00 93.44 83 LEU A N 1
ATOM 670 C CA . LEU A 1 83 ? -14.224 13.291 17.680 1.00 93.44 83 LEU A CA 1
ATOM 671 C C . LEU A 1 83 ? -14.224 13.864 16.258 1.00 93.44 83 LEU A C 1
ATOM 673 O O . LEU A 1 83 ? -14.960 13.383 15.401 1.00 93.44 83 LEU A O 1
ATOM 677 N N . SER A 1 84 ? -13.399 14.881 15.996 1.00 90.69 84 SER A N 1
ATOM 678 C CA . SER A 1 84 ? -13.280 15.460 14.655 1.00 90.69 84 SER A CA 1
ATOM 679 C C . SER A 1 84 ? -12.774 14.431 13.641 1.00 90.69 84 SER A C 1
ATOM 681 O O . SER A 1 84 ? -13.349 14.318 12.560 1.00 90.69 84 SER A O 1
ATOM 683 N N . GLU A 1 85 ? -11.746 13.658 14.000 1.00 85.50 85 GLU A N 1
ATOM 684 C CA . GLU A 1 85 ? -11.216 12.573 13.166 1.00 85.50 85 GLU A CA 1
ATOM 685 C C . GLU A 1 85 ? -12.271 11.481 12.944 1.00 85.50 85 GLU A C 1
ATOM 687 O O . GLU A 1 85 ? -12.510 11.073 11.808 1.00 85.50 85 GLU A O 1
ATOM 692 N N . TYR A 1 86 ? -12.986 11.075 13.998 1.00 90.56 86 TYR A N 1
ATOM 693 C CA . TYR A 1 86 ? -14.100 10.129 13.898 1.00 90.56 86 TYR A CA 1
ATOM 694 C C . TYR A 1 86 ? -15.178 10.589 12.918 1.00 90.56 86 TYR A C 1
ATOM 696 O O . TYR A 1 86 ? -15.588 9.834 12.037 1.00 90.56 86 TYR A O 1
ATOM 704 N N . LEU A 1 87 ? -15.624 11.841 13.033 1.00 92.69 87 LEU A N 1
ATOM 705 C CA . LEU A 1 87 ? -16.652 12.404 12.160 1.00 92.69 87 LEU A CA 1
ATOM 706 C C . LEU A 1 87 ? -16.183 12.540 10.711 1.00 92.69 87 LEU A C 1
ATOM 708 O O . LEU A 1 87 ? -17.004 12.411 9.804 1.00 92.69 87 LEU A O 1
ATOM 712 N N . GLN A 1 88 ? -14.898 12.819 10.489 1.00 88.94 88 GLN A N 1
ATOM 713 C CA . GLN A 1 88 ? -14.322 12.845 9.149 1.00 88.94 88 GLN A CA 1
ATOM 714 C C . GLN A 1 88 ? -14.362 11.447 8.532 1.00 88.94 88 GLN A C 1
ATOM 716 O O . GLN A 1 88 ? -14.968 11.258 7.481 1.00 88.94 88 GLN A O 1
ATOM 721 N N . VAL A 1 89 ? -13.808 10.457 9.230 1.00 85.00 89 VAL A N 1
ATOM 722 C CA . VAL A 1 89 ? -13.757 9.073 8.753 1.00 85.00 89 VAL A CA 1
ATOM 723 C C . VAL A 1 89 ? -15.159 8.498 8.552 1.00 85.00 89 VAL A C 1
ATOM 725 O O . VAL A 1 89 ? -15.434 7.901 7.520 1.00 85.00 89 VAL A O 1
ATOM 728 N N . SER A 1 90 ? -16.083 8.733 9.485 1.00 87.81 90 SER A N 1
ATOM 729 C CA . SER A 1 90 ? -17.471 8.257 9.400 1.00 87.81 90 SER A CA 1
ATOM 730 C C . SER A 1 90 ? -18.206 8.738 8.140 1.00 87.81 90 SER A C 1
ATOM 732 O O . SER A 1 90 ? -19.092 8.041 7.648 1.00 87.81 90 SER A O 1
ATOM 734 N N . LYS A 1 91 ? -17.848 9.915 7.601 1.00 88.12 91 LYS A N 1
ATOM 735 C CA . LYS A 1 91 ? -18.408 10.437 6.341 1.00 88.12 91 LYS A CA 1
ATOM 736 C C . LYS A 1 91 ? -17.823 9.762 5.101 1.00 88.12 91 LYS A C 1
ATOM 738 O O . LYS A 1 91 ? -18.499 9.717 4.080 1.00 88.12 91 LYS A O 1
ATOM 743 N N . GLU A 1 92 ? -16.580 9.301 5.181 1.00 81.19 92 GLU A N 1
ATOM 744 C CA . GLU A 1 92 ? -15.858 8.660 4.075 1.00 81.19 92 GLU A CA 1
ATOM 745 C C . GLU A 1 92 ? -16.096 7.145 4.016 1.00 81.19 92 GLU A C 1
ATOM 747 O O . GLU A 1 92 ? -15.890 6.521 2.977 1.00 81.19 92 GLU A O 1
ATOM 752 N N . VAL A 1 93 ? -16.543 6.549 5.122 1.00 81.38 93 VAL A N 1
ATOM 753 C CA . VAL A 1 93 ? -16.889 5.131 5.204 1.00 81.38 93 VAL A CA 1
ATOM 754 C C . VAL A 1 93 ? -18.144 4.842 4.384 1.00 81.38 93 VAL A C 1
ATOM 756 O O . VAL A 1 93 ? -19.248 5.268 4.730 1.00 81.38 93 VAL A O 1
ATOM 759 N N . ASP A 1 94 ? -17.975 4.043 3.331 1.00 80.94 94 ASP A N 1
ATOM 760 C CA . ASP A 1 94 ? -19.090 3.374 2.674 1.00 80.94 94 ASP A CA 1
ATOM 761 C C . ASP A 1 94 ? -19.669 2.320 3.627 1.00 80.94 94 ASP A C 1
ATOM 763 O O . ASP A 1 94 ? -19.025 1.322 3.959 1.00 80.94 94 ASP A O 1
ATOM 767 N N . LYS A 1 95 ? -20.887 2.573 4.111 1.00 81.62 95 LYS A N 1
ATOM 768 C CA . LYS A 1 95 ? -21.571 1.700 5.070 1.00 81.62 95 LYS A CA 1
ATOM 769 C C . LYS A 1 95 ? -22.046 0.394 4.436 1.00 81.62 95 LYS A C 1
ATOM 771 O O . LYS A 1 95 ? -22.299 -0.555 5.182 1.00 81.62 95 LYS A O 1
ATOM 776 N N . ASP A 1 96 ? -22.137 0.347 3.108 1.00 82.06 96 ASP A N 1
ATOM 777 C CA . ASP A 1 96 ? -22.533 -0.844 2.360 1.00 82.06 96 ASP A CA 1
ATOM 778 C C . ASP A 1 96 ? -21.344 -1.802 2.147 1.00 82.06 96 ASP A C 1
ATOM 780 O O . ASP A 1 96 ? -21.540 -3.000 1.916 1.00 82.06 96 ASP A O 1
ATOM 784 N N . ASP A 1 97 ? -20.103 -1.318 2.296 1.00 81.19 97 ASP A N 1
ATOM 785 C CA . ASP A 1 97 ? -18.910 -2.162 2.281 1.00 81.19 97 ASP A CA 1
ATOM 786 C C . ASP A 1 97 ? -18.752 -2.892 3.629 1.00 81.19 97 ASP A C 1
ATOM 788 O O . ASP A 1 97 ? -18.452 -2.308 4.674 1.00 81.19 97 ASP A O 1
ATOM 792 N N . VAL A 1 98 ? -18.932 -4.216 3.599 1.00 81.31 98 VAL A N 1
ATOM 793 C CA . VAL A 1 98 ? -18.860 -5.087 4.782 1.00 81.31 98 VAL A CA 1
ATOM 794 C C . VAL A 1 98 ? -17.502 -5.006 5.483 1.00 81.31 98 VAL A C 1
ATOM 796 O O . VAL A 1 98 ? -17.469 -5.023 6.715 1.00 81.31 98 VAL A O 1
ATOM 799 N N . LEU A 1 99 ? -16.390 -4.910 4.743 1.00 79.25 99 LEU A N 1
ATOM 800 C CA . LEU A 1 99 ? -15.056 -4.754 5.329 1.00 79.25 99 LEU A CA 1
ATOM 801 C C . LEU A 1 99 ? -15.006 -3.426 6.071 1.00 79.25 99 LEU A C 1
ATOM 803 O O . LEU A 1 99 ? -14.759 -3.416 7.274 1.00 79.25 99 LEU A O 1
ATOM 807 N N . VAL A 1 100 ? -15.262 -2.321 5.371 1.00 80.56 100 VAL A N 1
ATOM 808 C CA . VAL A 1 100 ? -15.111 -0.980 5.943 1.00 80.56 100 VAL A CA 1
ATOM 809 C C . VAL A 1 100 ? -16.033 -0.807 7.150 1.00 80.56 100 VAL A C 1
ATOM 811 O O . VAL A 1 100 ? -15.580 -0.364 8.203 1.00 80.56 100 VAL A O 1
ATOM 814 N N . SER A 1 101 ? -17.287 -1.246 7.042 1.00 85.25 101 SER A N 1
ATOM 815 C CA . SER A 1 101 ? -18.265 -1.210 8.131 1.00 85.25 101 SER A CA 1
ATOM 816 C C . SER A 1 101 ? -17.825 -2.050 9.337 1.00 85.25 101 SER A C 1
ATOM 818 O O . SER A 1 101 ? -17.910 -1.587 10.475 1.00 85.25 101 SER A O 1
ATOM 820 N N . THR A 1 102 ? -17.280 -3.253 9.116 1.00 86.19 102 THR A N 1
ATOM 821 C CA . THR A 1 102 ? -16.782 -4.122 10.200 1.00 86.19 102 THR A CA 1
ATOM 822 C C . THR A 1 102 ? -15.579 -3.498 10.905 1.00 86.19 102 THR A C 1
ATOM 824 O O . THR A 1 102 ? -15.559 -3.420 12.133 1.00 86.19 102 THR A O 1
ATOM 827 N N . ILE A 1 103 ? -14.595 -3.010 10.141 1.00 82.88 103 ILE A N 1
ATOM 828 C CA . ILE A 1 103 ? -13.415 -2.315 10.678 1.00 82.88 103 ILE A CA 1
ATOM 829 C C . ILE A 1 103 ? -13.853 -1.105 11.497 1.00 82.88 103 ILE A C 1
ATOM 831 O O . ILE A 1 103 ? -13.428 -0.952 12.642 1.00 82.88 103 ILE A O 1
ATOM 835 N N . PHE A 1 104 ? -14.747 -0.292 10.935 1.00 86.69 104 PHE A N 1
ATOM 836 C CA . PHE A 1 104 ? -15.257 0.908 11.578 1.00 86.69 104 PHE A CA 1
ATOM 837 C C . PHE A 1 104 ? -15.975 0.592 12.894 1.00 86.69 104 PHE A C 1
ATOM 839 O O . PHE A 1 104 ? -15.716 1.257 13.897 1.00 86.69 104 PHE A O 1
ATOM 846 N N . GLN A 1 105 ? -16.813 -0.450 12.937 1.00 89.50 105 GLN A N 1
ATOM 847 C CA . GLN A 1 105 ? -17.492 -0.891 14.161 1.00 89.50 105 GLN A CA 1
ATOM 848 C C . GLN A 1 105 ? -16.506 -1.361 15.240 1.00 89.50 105 GLN A C 1
ATOM 850 O O . GLN A 1 105 ? -16.660 -1.002 16.406 1.00 89.50 105 GLN A O 1
ATOM 855 N N . ILE A 1 106 ? -15.464 -2.112 14.871 1.00 85.88 106 ILE A N 1
ATOM 856 C CA . ILE A 1 106 ? -14.436 -2.563 15.823 1.00 85.88 106 ILE A CA 1
ATOM 857 C C . ILE A 1 106 ? -13.684 -1.363 16.399 1.00 85.88 106 ILE A C 1
ATOM 859 O O . ILE A 1 106 ? -13.585 -1.224 17.618 1.00 85.88 106 ILE A O 1
ATOM 863 N N . THR A 1 107 ? -13.204 -0.460 15.538 1.00 84.50 107 THR A N 1
ATOM 864 C CA . THR A 1 107 ? -12.504 0.749 15.992 1.00 84.50 107 THR A CA 1
ATOM 865 C C . THR A 1 107 ? -13.405 1.630 16.851 1.00 84.50 107 THR A C 1
ATOM 867 O O . THR A 1 107 ? -12.959 2.142 17.873 1.00 84.50 107 THR A O 1
ATOM 870 N N . SER A 1 108 ? -14.687 1.742 16.496 1.00 88.75 108 SER A N 1
ATOM 871 C CA . SER A 1 108 ? -15.702 2.484 17.250 1.00 88.75 108 SER A CA 1
ATOM 872 C C . SER A 1 108 ? -15.874 1.923 18.659 1.00 88.75 108 SER A C 1
ATOM 874 O O . SER A 1 108 ? -15.797 2.667 19.631 1.00 88.75 108 SER A O 1
ATOM 876 N N . PHE A 1 109 ? -16.016 0.604 18.792 1.00 87.56 109 PHE A N 1
ATOM 877 C CA . PHE A 1 109 ? -16.139 -0.047 20.095 1.00 87.56 109 PHE A CA 1
ATOM 878 C C . PHE A 1 109 ? -14.932 0.232 21.007 1.00 87.56 109 PHE A C 1
ATOM 880 O O . PHE A 1 109 ? -15.105 0.620 22.160 1.00 87.56 109 PHE A O 1
ATOM 887 N N . ILE A 1 110 ? -13.711 0.121 20.476 1.00 81.12 110 ILE A N 1
ATOM 888 C CA . ILE A 1 110 ? -12.470 0.408 21.222 1.00 81.12 110 ILE A CA 1
ATOM 889 C C . ILE A 1 110 ? -12.400 1.876 21.651 1.00 81.12 110 ILE A C 1
ATOM 891 O O . ILE A 1 110 ? -11.892 2.203 22.725 1.00 81.12 110 ILE A O 1
ATOM 895 N N . SER A 1 111 ? -12.937 2.769 20.823 1.00 83.94 111 SER A N 1
ATOM 896 C CA . SER A 1 111 ? -12.944 4.208 21.093 1.00 83.94 111 SER A CA 1
ATOM 897 C C . SER A 1 111 ? -13.796 4.570 22.302 1.00 83.94 111 SER A C 1
ATOM 899 O O . SER A 1 111 ? -13.472 5.518 23.012 1.00 83.94 111 SER A O 1
ATOM 901 N N . ILE A 1 112 ? -14.857 3.802 22.566 1.00 86.44 112 ILE A N 1
ATOM 902 C CA . ILE A 1 112 ? -15.717 4.010 23.735 1.00 86.44 112 ILE A CA 1
ATOM 903 C C . ILE A 1 112 ? -14.964 3.675 25.030 1.00 86.44 112 ILE A C 1
ATOM 905 O O . ILE A 1 112 ? -15.071 4.421 25.999 1.00 86.44 112 ILE A O 1
ATOM 909 N N . GLY A 1 113 ? -14.192 2.583 25.054 1.00 78.31 113 GLY A N 1
ATOM 910 C CA . GLY A 1 113 ? -13.407 2.194 26.235 1.00 78.31 113 GLY A CA 1
ATOM 911 C C . GLY A 1 113 ? -12.212 3.117 26.484 1.00 78.31 113 GLY A C 1
ATOM 912 O O . GLY A 1 113 ? -11.994 3.583 27.601 1.00 78.31 113 GLY A O 1
ATOM 913 N N . SER A 1 114 ? -11.487 3.450 25.415 1.00 78.38 114 SER A N 1
ATOM 914 C CA . SER A 1 114 ? -10.208 4.164 25.508 1.00 78.38 114 SER A CA 1
ATOM 915 C C . SER A 1 114 ? -10.308 5.691 25.439 1.00 78.38 114 SER A C 1
ATOM 917 O O . SER A 1 114 ? -9.379 6.386 25.854 1.00 78.38 114 SER A O 1
ATOM 919 N N . GLY A 1 115 ? -11.387 6.238 24.870 1.00 79.94 115 GLY A N 1
ATOM 920 C CA . GLY A 1 115 ? -11.493 7.660 24.531 1.00 79.94 115 GLY A CA 1
ATOM 921 C C . GLY A 1 115 ? -10.594 8.109 23.366 1.00 79.94 115 GLY A C 1
ATOM 922 O O . GLY A 1 115 ? -10.491 9.311 23.113 1.00 79.94 115 GLY A O 1
ATOM 923 N N . ILE A 1 116 ? -9.944 7.175 22.659 1.00 79.19 116 ILE A N 1
ATOM 924 C CA . ILE A 1 116 ? -9.063 7.426 21.507 1.00 79.19 116 ILE A CA 1
ATOM 925 C C . ILE A 1 116 ? -9.691 6.803 20.257 1.00 79.19 116 ILE A C 1
ATOM 927 O O . ILE A 1 116 ? -10.159 5.671 20.304 1.00 79.19 116 ILE A O 1
ATOM 931 N N . PHE A 1 117 ? -9.670 7.514 19.126 1.00 77.62 117 PHE A N 1
ATOM 932 C CA . PHE A 1 117 ? -10.118 6.981 17.837 1.00 77.62 117 PHE A CA 1
ATOM 933 C C . PHE A 1 117 ? -8.936 6.699 16.905 1.00 77.62 117 PHE A C 1
ATOM 935 O O . PHE A 1 117 ? -8.033 7.520 16.778 1.00 77.62 117 PHE A O 1
ATOM 942 N N . PHE A 1 118 ? -8.955 5.547 16.228 1.00 71.44 118 PHE A N 1
ATOM 943 C CA . PHE A 1 118 ? -7.908 5.115 15.291 1.00 71.44 118 PHE A CA 1
ATOM 944 C C . PHE A 1 118 ? -8.315 5.361 13.834 1.00 71.44 118 PHE A C 1
ATOM 946 O O . PHE A 1 118 ? -8.419 4.419 13.042 1.00 71.44 118 PHE A O 1
ATOM 953 N N . GLY A 1 119 ? -8.554 6.621 13.462 1.00 62.47 119 GLY A N 1
ATOM 954 C CA . GLY A 1 119 ? -9.077 6.970 12.137 1.00 62.47 119 GLY A CA 1
ATOM 955 C C . GLY A 1 119 ? -8.172 6.549 10.984 1.00 62.47 119 GLY A C 1
ATOM 956 O O . GLY A 1 119 ? -8.660 6.041 9.972 1.00 62.47 119 GLY A O 1
ATOM 957 N N . GLY A 1 120 ? -6.852 6.618 11.178 1.00 64.81 120 GLY A N 1
ATOM 958 C CA . GLY A 1 120 ? -5.877 6.116 10.207 1.00 64.81 120 GLY A CA 1
ATOM 959 C C . GLY A 1 120 ? -6.092 4.650 9.802 1.00 64.81 120 GLY A C 1
ATOM 960 O O . GLY A 1 120 ? -5.902 4.306 8.641 1.00 64.81 120 GLY A O 1
ATOM 961 N N . LEU A 1 121 ? -6.546 3.781 10.711 1.00 64.69 121 LEU A N 1
ATOM 962 C CA . LEU A 1 121 ? -6.731 2.351 10.431 1.00 64.69 121 LEU A CA 1
ATOM 963 C C . LEU A 1 121 ? -7.958 2.097 9.541 1.00 64.69 121 LEU A C 1
ATOM 965 O O . LEU A 1 121 ? -7.913 1.281 8.620 1.00 64.69 121 LEU A O 1
ATOM 969 N N . VAL A 1 122 ? -9.031 2.855 9.768 1.00 64.88 122 VAL A N 1
ATOM 970 C CA . VAL A 1 122 ? -10.249 2.792 8.953 1.00 64.88 122 VAL A CA 1
ATOM 971 C C . VAL A 1 122 ? -9.988 3.336 7.549 1.00 64.88 122 VAL A C 1
ATOM 973 O O . VAL A 1 122 ? -10.361 2.691 6.570 1.00 64.88 122 VAL A O 1
ATOM 976 N N . LEU A 1 123 ? -9.286 4.469 7.435 1.00 61.84 123 LEU A N 1
ATOM 977 C CA . LEU A 1 123 ? -8.909 5.054 6.143 1.00 61.84 123 LEU A CA 1
ATOM 978 C C . LEU A 1 123 ? -8.057 4.089 5.308 1.00 61.84 123 LEU A C 1
ATOM 980 O O . LEU A 1 123 ? -8.259 3.965 4.101 1.00 61.84 123 LEU A O 1
ATOM 984 N N . LEU A 1 124 ? -7.164 3.326 5.945 1.00 62.50 124 LEU A N 1
ATOM 985 C CA . LEU A 1 124 ? -6.404 2.267 5.275 1.00 62.50 124 LEU A CA 1
ATOM 986 C C . LEU A 1 124 ? -7.297 1.119 4.777 1.00 62.50 124 LEU A C 1
ATOM 988 O O . LEU A 1 124 ? -7.086 0.602 3.676 1.00 62.50 124 LEU A O 1
ATOM 992 N N . GLY A 1 125 ? -8.322 0.739 5.544 1.00 62.03 125 GLY A N 1
ATOM 993 C CA . GLY A 1 125 ? -9.340 -0.222 5.107 1.00 62.03 125 GLY A CA 1
ATOM 994 C C . GLY A 1 125 ? -10.081 0.243 3.849 1.00 62.03 125 GLY A C 1
ATOM 995 O O . GLY A 1 125 ? -10.192 -0.516 2.887 1.00 62.03 125 GLY A O 1
ATOM 996 N N . VAL A 1 126 ? -10.494 1.515 3.814 1.00 59.91 126 VAL A N 1
ATOM 997 C CA . VAL A 1 126 ? -11.151 2.148 2.654 1.00 59.91 126 VAL A CA 1
ATOM 998 C C . VAL A 1 126 ? -10.217 2.184 1.435 1.00 59.91 126 VAL A C 1
ATOM 1000 O O . VAL A 1 126 ? -10.591 1.779 0.332 1.00 59.91 126 VAL A O 1
ATOM 1003 N N . MET A 1 127 ? -8.961 2.601 1.624 1.00 56.78 127 MET A N 1
ATOM 1004 C CA . MET A 1 127 ? -7.982 2.743 0.537 1.00 56.78 127 MET A CA 1
ATOM 1005 C C . MET A 1 127 ? -7.575 1.406 -0.096 1.00 56.78 127 MET A C 1
ATOM 1007 O O . MET A 1 127 ? -7.326 1.327 -1.303 1.00 56.78 127 MET A O 1
ATOM 1011 N N . THR A 1 128 ? -7.534 0.329 0.685 1.00 61.28 128 THR A N 1
ATOM 1012 C CA . THR A 1 128 ? -7.147 -1.000 0.182 1.00 61.28 128 THR A CA 1
ATOM 1013 C C . THR A 1 128 ? -8.269 -1.736 -0.559 1.00 61.28 128 THR A C 1
ATOM 1015 O O . THR A 1 128 ? -7.990 -2.726 -1.239 1.00 61.28 128 THR A O 1
ATOM 1018 N N . GLY A 1 129 ? -9.517 -1.255 -0.489 1.00 56.72 129 GLY A N 1
ATOM 1019 C CA . GLY A 1 129 ? -10.662 -1.824 -1.207 1.00 56.72 129 GLY A CA 1
ATOM 1020 C C . GLY A 1 129 ? -10.720 -1.430 -2.688 1.00 56.72 129 GLY A C 1
ATOM 1021 O O . GLY A 1 129 ? -10.700 -2.302 -3.560 1.00 56.72 129 GLY A O 1
ATOM 1022 N N . GLY A 1 130 ? -10.774 -0.125 -2.978 1.00 58.25 130 GLY A N 1
ATOM 1023 C CA . GLY A 1 130 ? -10.971 0.399 -4.341 1.00 58.25 130 GLY A CA 1
ATOM 1024 C C . GLY A 1 130 ? -9.695 0.894 -5.024 1.00 58.25 130 GLY A C 1
ATOM 1025 O O . GLY A 1 130 ? -9.433 0.573 -6.183 1.00 58.25 130 GLY A O 1
ATOM 1026 N N . ALA A 1 131 ? -8.859 1.637 -4.303 1.00 55.56 131 ALA A N 1
ATOM 1027 C CA . ALA A 1 131 ? -7.687 2.279 -4.887 1.00 55.56 131 ALA A CA 1
ATOM 1028 C C . ALA A 1 131 ? -6.596 1.237 -5.217 1.00 55.56 131 ALA A C 1
ATOM 1030 O O . ALA A 1 131 ? -6.030 1.239 -6.311 1.00 55.56 131 ALA A O 1
ATOM 1031 N N . ALA A 1 132 ? -6.349 0.278 -4.317 1.00 55.53 132 ALA A N 1
ATOM 1032 C CA . ALA A 1 132 ? -5.407 -0.816 -4.574 1.00 55.53 132 ALA A CA 1
ATOM 1033 C C . ALA A 1 132 ? -5.801 -1.656 -5.807 1.00 55.53 132 ALA A C 1
ATOM 1035 O O . ALA A 1 132 ? -4.934 -2.093 -6.563 1.00 55.53 132 ALA A O 1
ATOM 1036 N N . LEU A 1 133 ? -7.104 -1.832 -6.060 1.00 56.22 133 LEU A N 1
ATOM 1037 C CA . LEU A 1 133 ? -7.594 -2.467 -7.285 1.00 56.22 133 LEU A CA 1
ATOM 1038 C C . LEU A 1 133 ? -7.348 -1.617 -8.527 1.00 56.22 133 LEU A C 1
ATOM 1040 O O . LEU A 1 133 ? -7.038 -2.185 -9.566 1.00 56.22 133 LEU A O 1
ATOM 1044 N N . ALA A 1 134 ? -7.477 -0.292 -8.443 1.00 58.47 134 ALA A N 1
ATOM 1045 C CA . ALA A 1 134 ? -7.179 0.595 -9.562 1.00 58.47 134 ALA A CA 1
ATOM 1046 C C . ALA A 1 134 ? -5.686 0.550 -9.927 1.00 58.47 134 ALA A C 1
ATOM 1048 O O . ALA A 1 134 ? -5.356 0.440 -11.105 1.00 58.47 134 ALA A O 1
ATOM 1049 N N . ALA A 1 135 ? -4.792 0.518 -8.932 1.00 53.25 135 ALA A N 1
ATOM 1050 C CA . ALA A 1 135 ? -3.358 0.319 -9.152 1.00 53.25 135 ALA A CA 1
ATOM 1051 C C . ALA A 1 135 ? -3.057 -1.057 -9.778 1.00 53.25 135 ALA A C 1
ATOM 1053 O O . ALA A 1 135 ? -2.356 -1.148 -10.782 1.00 53.25 135 ALA A O 1
ATOM 1054 N N . ILE A 1 136 ? -3.664 -2.134 -9.265 1.00 56.50 136 ILE A N 1
ATOM 1055 C CA . ILE A 1 136 ? -3.532 -3.486 -9.843 1.00 56.50 136 ILE A CA 1
ATOM 1056 C C . ILE A 1 136 ? -4.191 -3.583 -11.237 1.00 56.50 136 ILE A C 1
ATOM 1058 O O . ILE A 1 136 ? -3.748 -4.343 -12.098 1.00 56.50 136 ILE A O 1
ATOM 1062 N N . GLY A 1 137 ? -5.244 -2.810 -11.493 1.00 54.47 137 GLY A N 1
ATOM 1063 C CA . GLY A 1 137 ? -5.915 -2.713 -12.787 1.00 54.47 137 GLY A CA 1
ATOM 1064 C C . GLY A 1 137 ? -5.060 -1.986 -13.825 1.00 54.47 137 GLY A C 1
ATOM 1065 O O . GLY A 1 137 ? -4.946 -2.458 -14.956 1.00 54.47 137 GLY A O 1
ATOM 1066 N N . ALA A 1 138 ? -4.390 -0.899 -13.428 1.00 55.44 138 ALA A N 1
ATOM 1067 C CA . ALA A 1 138 ? -3.416 -0.184 -14.255 1.00 55.44 138 ALA A CA 1
ATOM 1068 C C . ALA A 1 138 ? -2.235 -1.091 -14.643 1.00 55.44 138 ALA A C 1
ATOM 1070 O O . ALA A 1 138 ? -1.829 -1.127 -15.807 1.00 55.44 138 ALA A O 1
ATOM 1071 N N . VAL A 1 139 ? -1.774 -1.921 -13.704 1.00 53.09 139 VAL A N 1
ATOM 1072 C CA . VAL A 1 139 ? -0.795 -2.988 -13.950 1.00 53.09 139 VAL A CA 1
ATOM 1073 C C . VAL A 1 139 ? -1.271 -3.968 -15.029 1.00 53.09 139 VAL A C 1
ATOM 1075 O O . VAL A 1 139 ? -0.492 -4.343 -15.905 1.00 53.09 139 VAL A O 1
ATOM 1078 N N . GLY A 1 140 ? -2.555 -4.341 -15.033 1.00 51.88 140 GLY A N 1
ATOM 1079 C CA . GLY A 1 140 ? -3.148 -5.159 -16.097 1.00 51.88 140 GLY A CA 1
ATOM 1080 C C . GLY A 1 140 ? -3.019 -4.523 -17.487 1.00 51.88 140 GLY A C 1
ATOM 1081 O O . GLY A 1 140 ? -2.724 -5.225 -18.455 1.00 51.88 140 GLY A O 1
ATOM 1082 N N . GLY A 1 141 ? -3.155 -3.196 -17.577 1.00 56.94 141 GLY A N 1
ATOM 1083 C CA . GLY A 1 141 ? -2.929 -2.432 -18.808 1.00 56.94 141 GLY A CA 1
ATOM 1084 C C . GLY A 1 141 ? -1.474 -2.486 -19.286 1.00 56.94 141 GLY A C 1
ATOM 1085 O O . GLY A 1 141 ? -1.219 -2.779 -20.453 1.00 56.94 141 GLY A O 1
ATOM 1086 N N . ILE A 1 142 ? -0.512 -2.293 -18.379 1.00 55.38 142 ILE A N 1
ATOM 1087 C CA . ILE A 1 142 ? 0.928 -2.341 -18.693 1.00 55.38 142 ILE A CA 1
ATOM 1088 C C . ILE A 1 142 ? 1.357 -3.758 -19.111 1.00 55.38 142 ILE A C 1
ATOM 1090 O O . ILE A 1 142 ? 2.121 -3.927 -20.064 1.00 55.38 142 ILE A O 1
ATOM 1094 N N . ILE A 1 143 ? 0.813 -4.797 -18.470 1.00 58.56 143 ILE A N 1
ATOM 1095 C CA . ILE A 1 143 ? 1.069 -6.197 -18.840 1.00 58.56 143 ILE A CA 1
ATOM 1096 C C . ILE A 1 143 ? 0.470 -6.530 -20.215 1.00 58.56 143 ILE A C 1
ATOM 1098 O O . ILE A 1 143 ? 1.118 -7.209 -21.014 1.00 58.56 143 ILE A O 1
ATOM 1102 N N . ALA A 1 144 ? -0.737 -6.043 -20.523 1.00 55.75 144 ALA A N 1
ATOM 1103 C CA . ALA A 1 144 ? -1.364 -6.248 -21.830 1.00 55.75 144 ALA A CA 1
ATOM 1104 C C . ALA A 1 144 ? -0.552 -5.590 -22.958 1.00 55.75 144 ALA A C 1
ATOM 1106 O O . ALA A 1 144 ? -0.304 -6.212 -23.993 1.00 55.75 144 ALA A O 1
ATOM 1107 N N . ILE A 1 145 ? -0.057 -4.372 -22.719 1.00 53.16 145 ILE A N 1
ATOM 1108 C CA . ILE A 1 145 ? 0.857 -3.661 -23.619 1.00 53.16 145 ILE A CA 1
ATOM 1109 C C . ILE A 1 145 ? 2.147 -4.475 -23.838 1.00 53.16 145 ILE A C 1
ATOM 1111 O O . ILE A 1 145 ? 2.620 -4.605 -24.967 1.00 53.16 145 ILE A O 1
ATOM 1115 N N . PHE A 1 146 ? 2.675 -5.123 -22.796 1.00 53.75 146 PHE A N 1
ATOM 1116 C CA . PHE A 1 146 ? 3.819 -6.032 -22.909 1.00 53.75 146 PHE A CA 1
ATOM 1117 C C . PHE A 1 146 ? 3.559 -7.261 -23.780 1.00 53.75 146 PHE A C 1
ATOM 1119 O O . PHE A 1 146 ? 4.443 -7.666 -24.533 1.00 53.75 146 PHE A O 1
ATOM 1126 N N . GLY A 1 147 ? 2.371 -7.862 -23.686 1.00 56.16 147 GLY A N 1
ATOM 1127 C CA . GLY A 1 147 ? 1.985 -8.989 -24.539 1.00 56.16 147 GLY A CA 1
ATOM 1128 C C . GLY A 1 147 ? 2.036 -8.6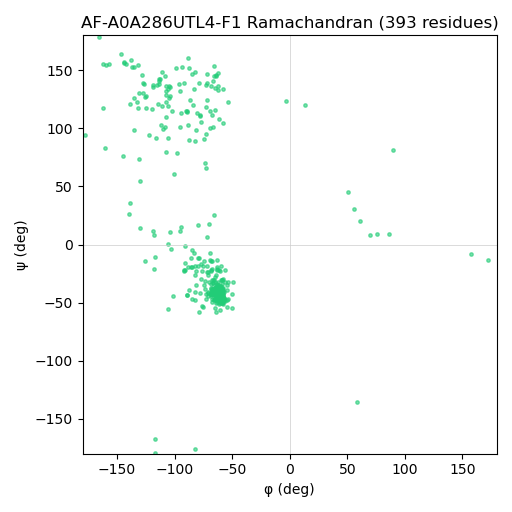20 -26.023 1.00 56.16 147 GLY A C 1
ATOM 1129 O O . GLY A 1 147 ? 2.541 -9.389 -26.839 1.00 56.16 147 GLY A O 1
ATOM 1130 N N . VAL A 1 148 ? 1.609 -7.396 -26.350 1.00 52.84 148 VAL A N 1
ATOM 1131 C CA . VAL A 1 148 ? 1.709 -6.829 -27.702 1.00 52.84 148 VAL A CA 1
ATOM 1132 C C . VAL A 1 148 ? 3.169 -6.581 -28.085 1.00 52.84 148 VAL A C 1
ATOM 1134 O O . VAL A 1 148 ? 3.586 -6.915 -29.190 1.00 52.84 148 VAL A O 1
ATOM 1137 N N . PHE A 1 149 ? 3.982 -6.062 -27.168 1.00 49.09 149 PHE A N 1
ATOM 1138 C CA . PHE A 1 149 ? 5.398 -5.814 -27.418 1.00 49.09 149 PHE A CA 1
ATOM 1139 C C . PHE A 1 149 ? 6.203 -7.099 -27.669 1.00 49.09 149 PHE A C 1
ATOM 1141 O O . PHE A 1 149 ? 6.961 -7.140 -28.634 1.00 49.09 149 PHE A O 1
ATOM 1148 N N . VAL A 1 150 ? 5.997 -8.172 -26.892 1.00 55.31 150 VAL A N 1
ATOM 1149 C CA . VAL A 1 150 ? 6.656 -9.478 -27.113 1.00 55.31 150 VAL A CA 1
ATOM 1150 C C . VAL A 1 150 ? 6.347 -10.035 -28.504 1.00 55.31 150 VAL A C 1
ATOM 1152 O O . VAL A 1 150 ? 7.262 -10.523 -29.163 1.00 55.31 150 VAL A O 1
ATOM 1155 N N . ALA A 1 151 ? 5.105 -9.895 -28.977 1.00 52.09 151 ALA A N 1
ATOM 1156 C CA . ALA A 1 151 ? 4.715 -10.299 -30.327 1.00 52.09 151 ALA A CA 1
ATOM 1157 C C . ALA A 1 151 ? 5.321 -9.401 -31.424 1.00 52.09 151 ALA A C 1
ATOM 1159 O O . ALA A 1 151 ? 5.626 -9.870 -32.516 1.00 52.09 151 ALA A O 1
ATOM 1160 N N . LEU A 1 152 ? 5.526 -8.111 -31.145 1.00 43.88 152 LEU A N 1
ATOM 1161 C CA . LEU A 1 152 ? 6.064 -7.157 -32.116 1.00 43.88 152 LEU A CA 1
ATOM 1162 C C . LEU A 1 152 ? 7.603 -7.116 -32.181 1.00 43.88 152 LEU A C 1
ATOM 1164 O O . LEU A 1 152 ? 8.159 -6.661 -33.182 1.00 43.88 152 LEU A O 1
ATOM 1168 N N . PHE A 1 153 ? 8.323 -7.596 -31.162 1.00 52.78 153 PHE A N 1
ATOM 1169 C CA . PHE A 1 153 ? 9.794 -7.587 -31.158 1.00 52.78 153 PHE A CA 1
ATOM 1170 C C . PHE A 1 153 ? 10.437 -8.550 -32.162 1.00 52.78 153 PHE A C 1
ATOM 1172 O O . PHE A 1 153 ? 11.655 -8.511 -32.327 1.00 52.78 153 PHE A O 1
ATOM 1179 N N . GLU A 1 154 ? 9.673 -9.401 -32.840 1.00 52.62 154 GLU A N 1
ATOM 1180 C CA . GLU A 1 154 ? 10.199 -10.239 -33.925 1.00 52.62 154 GLU A CA 1
ATOM 1181 C C . GLU A 1 154 ? 10.474 -9.446 -35.219 1.00 52.62 154 GLU A C 1
ATOM 1183 O O . GLU A 1 154 ? 11.204 -9.936 -36.074 1.00 52.62 154 GLU A O 1
ATOM 1188 N N . VAL A 1 155 ? 9.961 -8.210 -35.354 1.00 51.94 155 VAL A N 1
ATOM 1189 C CA . VAL A 1 155 ? 9.939 -7.472 -36.639 1.00 51.94 155 VAL A CA 1
ATOM 1190 C C . VAL A 1 155 ? 10.756 -6.163 -36.639 1.00 51.94 155 VAL A C 1
ATOM 1192 O O . VAL A 1 155 ? 10.982 -5.585 -37.699 1.00 51.94 155 VAL A O 1
ATOM 1195 N N . PHE A 1 156 ? 11.234 -5.666 -35.492 1.00 54.72 156 PHE A N 1
ATOM 1196 C CA . PHE A 1 156 ? 11.808 -4.311 -35.402 1.00 54.72 156 PHE A CA 1
ATOM 1197 C C . PHE A 1 156 ? 13.343 -4.209 -35.452 1.00 54.72 156 PHE A C 1
ATOM 1199 O O . PHE A 1 156 ? 14.075 -5.077 -34.986 1.00 54.72 156 PHE A O 1
ATOM 1206 N N . GLU A 1 157 ? 13.806 -3.058 -35.954 1.00 74.19 157 GLU A N 1
ATOM 1207 C CA . GLU A 1 157 ? 15.183 -2.556 -35.879 1.00 74.19 157 GLU A CA 1
ATOM 1208 C C . GLU A 1 157 ? 15.642 -2.421 -34.410 1.00 74.19 157 GLU A C 1
ATOM 1210 O O . GLU A 1 157 ? 14.916 -1.897 -33.558 1.00 74.19 157 GLU A O 1
ATOM 1215 N N . GLY A 1 158 ? 16.853 -2.897 -34.093 1.00 75.69 158 GLY A N 1
ATOM 1216 C CA . GLY A 1 158 ? 17.319 -3.098 -32.709 1.00 75.69 158 GLY A CA 1
ATOM 1217 C C . GLY A 1 158 ? 17.373 -1.847 -31.814 1.00 75.69 158 GLY A C 1
ATOM 1218 O O . GLY A 1 158 ? 17.273 -1.969 -30.590 1.00 75.69 158 GLY A O 1
ATOM 1219 N N . GLU A 1 159 ? 17.458 -0.643 -32.389 1.00 79.25 159 GLU A N 1
ATOM 1220 C CA . GLU A 1 159 ? 17.398 0.624 -31.642 1.00 79.25 159 GLU A CA 1
ATOM 1221 C C . GLU A 1 159 ? 16.014 0.876 -31.039 1.00 79.25 159 GLU A C 1
ATOM 1223 O O . GLU A 1 159 ? 15.887 1.266 -29.875 1.00 79.25 159 GLU A O 1
ATOM 1228 N N . ARG A 1 160 ? 14.957 0.596 -31.808 1.00 79.88 160 ARG A N 1
ATOM 1229 C CA . ARG A 1 160 ? 13.578 0.752 -31.343 1.00 79.88 160 ARG A CA 1
ATOM 1230 C C . ARG A 1 160 ? 13.254 -0.261 -30.248 1.00 79.88 160 ARG A C 1
ATOM 1232 O O . ARG A 1 160 ? 12.606 0.094 -29.266 1.00 79.88 160 ARG A O 1
ATOM 1239 N N . GLU A 1 161 ? 13.749 -1.497 -30.381 1.00 82.75 161 GLU A N 1
ATOM 1240 C CA . GLU A 1 161 ? 13.653 -2.524 -29.330 1.00 82.75 161 GLU A CA 1
ATOM 1241 C C . GLU A 1 161 ? 14.298 -2.034 -28.027 1.00 82.75 161 GLU A C 1
ATOM 1243 O O . GLU A 1 161 ? 13.672 -2.104 -26.969 1.00 82.75 161 GLU A O 1
ATOM 1248 N N . ARG A 1 162 ? 15.500 -1.452 -28.100 1.00 87.88 162 ARG A N 1
ATOM 1249 C CA . ARG A 1 162 ? 16.202 -0.897 -26.936 1.00 87.88 162 ARG A CA 1
ATOM 1250 C C . ARG A 1 162 ? 15.407 0.203 -26.229 1.00 87.88 162 ARG A C 1
ATOM 1252 O O . ARG A 1 162 ? 15.262 0.150 -25.009 1.00 87.88 162 ARG A O 1
ATOM 1259 N N . THR A 1 163 ? 14.907 1.196 -26.966 1.00 86.88 163 THR A N 1
ATOM 1260 C CA . THR A 1 163 ? 14.137 2.315 -26.389 1.00 86.88 163 THR A CA 1
ATOM 1261 C C . THR A 1 163 ? 12.845 1.825 -25.737 1.00 86.88 163 THR A C 1
ATOM 1263 O O . THR A 1 163 ? 12.542 2.206 -24.606 1.00 86.88 163 THR A O 1
ATOM 1266 N N . ASN A 1 164 ? 12.129 0.911 -26.398 1.00 82.88 164 ASN A N 1
ATOM 1267 C CA . ASN A 1 164 ? 10.920 0.305 -25.844 1.00 82.88 164 ASN A CA 1
ATOM 1268 C C . ASN A 1 164 ? 11.218 -0.491 -24.569 1.00 82.88 164 ASN A C 1
ATOM 1270 O O . ASN A 1 164 ? 10.492 -0.360 -23.589 1.00 82.88 164 ASN A O 1
ATOM 1274 N N . MET A 1 165 ? 12.305 -1.270 -24.549 1.00 88.38 165 MET A N 1
ATOM 1275 C CA . MET A 1 165 ? 12.721 -2.020 -23.363 1.00 88.38 165 MET A CA 1
ATOM 1276 C C . MET A 1 165 ? 13.082 -1.120 -22.181 1.00 88.38 165 MET A C 1
ATOM 1278 O O . MET A 1 165 ? 12.715 -1.431 -21.054 1.00 88.38 165 MET A O 1
ATOM 1282 N N . ARG A 1 166 ? 13.773 -0.003 -22.421 1.00 92.12 166 ARG A N 1
ATOM 1283 C CA . ARG A 1 166 ? 14.108 0.976 -21.376 1.00 92.12 166 ARG A CA 1
ATOM 1284 C C . ARG A 1 166 ? 12.864 1.558 -20.728 1.00 92.12 166 ARG A C 1
ATOM 1286 O O . ARG A 1 166 ? 12.744 1.535 -19.507 1.00 92.12 166 ARG A O 1
ATOM 1293 N N . LYS A 1 167 ? 11.922 2.025 -21.555 1.00 87.38 167 LYS A N 1
ATOM 1294 C CA . LYS A 1 167 ? 10.625 2.514 -21.075 1.00 87.38 167 LYS A CA 1
ATOM 1295 C C . LYS A 1 167 ? 9.896 1.431 -20.275 1.00 87.38 167 LYS A C 1
ATOM 1297 O O . LYS A 1 167 ? 9.487 1.673 -19.152 1.00 87.38 167 LYS A O 1
ATOM 1302 N N . CYS A 1 168 ? 9.848 0.213 -20.804 1.00 85.81 168 CYS A N 1
ATOM 1303 C CA . CYS A 1 168 ? 9.285 -0.951 -20.128 1.00 85.81 168 CYS A CA 1
ATOM 1304 C C . CYS A 1 168 ? 9.877 -1.223 -18.742 1.00 85.81 168 CYS A C 1
ATOM 1306 O O . CYS A 1 168 ? 9.139 -1.491 -17.799 1.00 85.81 168 CYS A O 1
ATOM 1308 N N . ILE A 1 169 ? 11.205 -1.208 -18.629 1.00 92.94 169 ILE A N 1
ATOM 1309 C CA . ILE A 1 169 ? 11.913 -1.434 -17.367 1.00 92.94 169 ILE A CA 1
ATOM 1310 C C . ILE A 1 169 ? 11.576 -0.321 -16.378 1.00 92.94 169 ILE A C 1
ATOM 1312 O O . ILE A 1 169 ? 11.314 -0.614 -15.212 1.00 92.94 169 ILE A O 1
ATOM 1316 N N . ASN A 1 170 ? 11.526 0.929 -16.839 1.00 91.56 170 ASN A N 1
ATOM 1317 C CA . ASN A 1 170 ? 11.156 2.070 -16.011 1.00 91.56 170 ASN A CA 1
ATOM 1318 C C . ASN A 1 170 ? 9.729 1.922 -15.458 1.00 91.56 170 ASN A C 1
ATOM 1320 O O . ASN A 1 170 ? 9.550 1.847 -14.239 1.00 91.56 170 ASN A O 1
ATOM 1324 N N . ASP A 1 171 ? 8.751 1.743 -16.349 1.00 85.88 171 ASP A N 1
ATOM 1325 C CA . ASP A 1 171 ? 7.337 1.615 -15.997 1.00 85.88 171 ASP A CA 1
ATOM 1326 C C . ASP A 1 171 ? 7.116 0.431 -15.036 1.00 85.88 171 ASP A C 1
ATOM 1328 O O . ASP A 1 171 ? 6.520 0.578 -13.965 1.00 85.88 171 ASP A O 1
ATOM 1332 N N . LEU A 1 172 ? 7.661 -0.750 -15.358 1.00 89.12 172 LEU A N 1
ATOM 1333 C CA . LEU A 1 172 ? 7.500 -1.932 -14.510 1.00 89.12 172 LEU A CA 1
ATOM 1334 C C . LEU A 1 172 ? 8.218 -1.820 -13.165 1.00 89.12 172 LEU A C 1
ATOM 1336 O O . LEU A 1 172 ? 7.756 -2.414 -12.193 1.00 89.12 172 LEU A O 1
ATOM 1340 N N . SER A 1 173 ? 9.336 -1.098 -13.079 1.00 92.88 173 SER A N 1
ATOM 1341 C CA . SER A 1 173 ? 10.049 -0.921 -11.809 1.00 92.88 173 SER A CA 1
ATOM 1342 C C . SER A 1 173 ? 9.206 -0.128 -10.813 1.00 92.88 173 SER A C 1
ATOM 1344 O O . SER A 1 173 ? 9.109 -0.514 -9.647 1.00 92.88 173 SER A O 1
ATOM 1346 N N . VAL A 1 174 ? 8.537 0.933 -11.276 1.00 89.81 174 VAL A N 1
ATOM 1347 C CA . VAL A 1 174 ? 7.609 1.727 -10.456 1.00 89.81 174 VAL A CA 1
ATOM 1348 C C . VAL A 1 174 ? 6.396 0.892 -10.046 1.00 89.81 174 VAL A C 1
ATOM 1350 O O . VAL A 1 174 ? 6.034 0.845 -8.867 1.00 89.81 174 VAL A O 1
ATOM 1353 N N . GLU A 1 175 ? 5.794 0.173 -10.992 1.00 84.75 175 GLU A N 1
ATOM 1354 C CA . GLU A 1 175 ? 4.634 -0.674 -10.711 1.00 84.75 175 GLU A CA 1
ATOM 1355 C C . GLU A 1 175 ? 4.954 -1.846 -9.777 1.00 84.75 175 GLU A C 1
ATOM 1357 O O . GLU A 1 175 ? 4.134 -2.215 -8.936 1.00 84.75 175 GLU A O 1
ATOM 1362 N N . ARG A 1 176 ? 6.169 -2.398 -9.835 1.00 93.12 176 ARG A N 1
ATOM 1363 C CA . ARG A 1 176 ? 6.633 -3.436 -8.902 1.00 93.12 176 ARG A CA 1
ATOM 1364 C C . ARG A 1 176 ? 6.654 -2.943 -7.462 1.00 93.12 176 ARG A C 1
ATOM 1366 O O . ARG A 1 176 ? 6.244 -3.683 -6.566 1.00 93.12 176 ARG A O 1
ATOM 1373 N N . VAL A 1 177 ? 7.081 -1.699 -7.234 1.00 91.56 177 VAL A N 1
ATOM 1374 C CA . VAL A 1 177 ? 7.041 -1.069 -5.905 1.00 91.56 177 VAL A CA 1
ATOM 1375 C C . VAL A 1 177 ? 5.594 -0.914 -5.437 1.00 91.56 177 VAL A C 1
ATOM 1377 O O . VAL A 1 177 ? 5.274 -1.335 -4.326 1.00 91.56 177 VAL A O 1
ATOM 1380 N N . LYS A 1 178 ? 4.703 -0.388 -6.291 1.00 85.81 178 LYS A N 1
ATOM 1381 C CA . LYS A 1 178 ? 3.267 -0.224 -5.986 1.00 85.81 178 LYS A CA 1
ATOM 1382 C C . LYS A 1 178 ? 2.599 -1.552 -5.637 1.00 85.81 178 LYS A C 1
ATOM 1384 O O . LYS A 1 178 ? 1.964 -1.670 -4.590 1.00 85.81 178 LYS A O 1
ATOM 1389 N N . ALA A 1 179 ? 2.779 -2.565 -6.483 1.00 86.75 179 ALA A N 1
ATOM 1390 C CA . ALA A 1 179 ? 2.191 -3.886 -6.301 1.00 86.75 179 ALA A CA 1
ATOM 1391 C C . ALA A 1 179 ? 2.676 -4.545 -5.004 1.00 86.75 179 ALA A C 1
ATOM 1393 O O . ALA A 1 179 ? 1.874 -5.109 -4.256 1.00 86.75 179 ALA A O 1
ATOM 1394 N N . ARG A 1 180 ? 3.975 -4.432 -4.691 1.00 92.94 180 ARG A N 1
ATOM 1395 C CA . ARG A 1 180 ? 4.522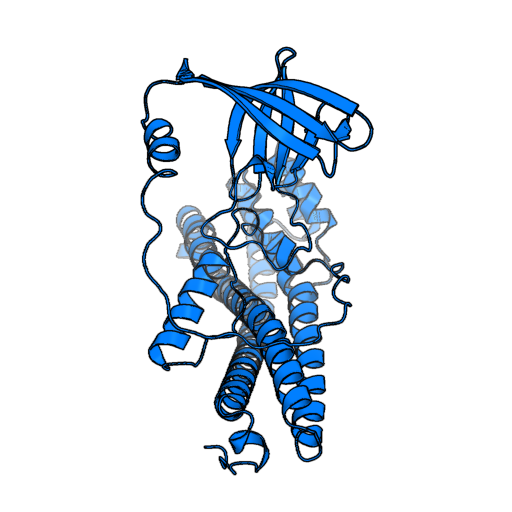 -4.979 -3.446 1.00 92.94 180 ARG A CA 1
ATOM 1396 C C . ARG A 1 180 ? 4.023 -4.232 -2.209 1.00 92.94 180 ARG A C 1
ATOM 1398 O O . ARG A 1 180 ? 3.666 -4.885 -1.231 1.00 92.94 180 ARG A O 1
ATOM 1405 N N . ALA A 1 181 ? 3.969 -2.901 -2.248 1.00 87.88 181 ALA A N 1
ATOM 1406 C CA . ALA A 1 181 ? 3.413 -2.094 -1.162 1.00 87.88 181 ALA A CA 1
ATOM 1407 C C . ALA A 1 181 ? 1.951 -2.473 -0.881 1.00 87.88 181 ALA A C 1
ATOM 1409 O O . ALA A 1 181 ? 1.583 -2.734 0.264 1.00 87.88 181 ALA A O 1
ATOM 1410 N N . ALA A 1 182 ? 1.137 -2.593 -1.934 1.00 84.06 182 ALA A N 1
ATOM 1411 C CA . ALA A 1 182 ? -0.258 -3.006 -1.821 1.00 84.06 182 ALA A CA 1
ATOM 1412 C C . ALA A 1 182 ? -0.415 -4.411 -1.225 1.00 84.06 182 ALA A C 1
ATOM 1414 O O . ALA A 1 182 ? -1.265 -4.620 -0.359 1.00 84.06 182 ALA A O 1
ATOM 1415 N N . LEU A 1 183 ? 0.425 -5.362 -1.643 1.00 90.31 183 LEU A N 1
ATOM 1416 C CA . LEU A 1 183 ? 0.457 -6.711 -1.080 1.00 90.31 183 LEU A CA 1
ATOM 1417 C C . LEU A 1 183 ? 0.755 -6.707 0.425 1.00 90.31 183 LEU A C 1
ATOM 1419 O O . LEU A 1 183 ? 0.034 -7.346 1.187 1.00 90.31 183 LEU A O 1
ATOM 1423 N N . GLU A 1 184 ? 1.790 -5.994 0.867 1.00 91.56 184 GLU A N 1
ATOM 1424 C CA . GLU A 1 184 ? 2.139 -5.918 2.293 1.00 91.56 184 GLU A CA 1
ATOM 1425 C C . GLU A 1 184 ? 1.043 -5.229 3.116 1.00 91.56 184 GLU A C 1
ATOM 1427 O O . GLU A 1 184 ? 0.704 -5.700 4.201 1.00 91.56 184 GLU A O 1
ATOM 1432 N N . GLY A 1 185 ? 0.418 -4.177 2.578 1.00 85.94 185 GLY A N 1
ATOM 1433 C CA . GLY A 1 185 ? -0.734 -3.536 3.215 1.00 85.94 185 GLY A CA 1
ATOM 1434 C C . GLY A 1 185 ? -1.909 -4.505 3.384 1.00 85.94 185 GLY A C 1
ATOM 1435 O O . GLY A 1 185 ? -2.492 -4.600 4.464 1.00 85.94 185 GLY A O 1
ATOM 1436 N N . MET A 1 186 ? -2.213 -5.294 2.349 1.00 87.75 186 MET A N 1
ATOM 1437 C CA . MET A 1 186 ? -3.272 -6.304 2.407 1.00 87.75 186 MET A CA 1
ATOM 1438 C C . MET A 1 186 ? -2.958 -7.425 3.405 1.00 87.75 186 MET A C 1
ATOM 1440 O O . MET A 1 186 ? -3.849 -7.854 4.137 1.00 87.75 186 MET A O 1
ATOM 1444 N N . LYS A 1 187 ? -1.697 -7.867 3.490 1.00 92.81 187 LYS A N 1
ATOM 1445 C CA . LYS A 1 187 ? -1.251 -8.838 4.503 1.00 92.81 187 LYS A CA 1
ATOM 1446 C C . LYS A 1 187 ? -1.416 -8.302 5.918 1.00 92.81 187 LYS A C 1
ATOM 1448 O O . LYS A 1 187 ? -1.933 -9.022 6.766 1.00 92.81 187 LYS A O 1
ATOM 1453 N N . ALA A 1 188 ? -1.038 -7.049 6.165 1.00 89.12 188 ALA A N 1
ATOM 1454 C CA . ALA A 1 188 ? -1.216 -6.420 7.471 1.00 89.12 188 ALA A CA 1
ATOM 1455 C C . ALA A 1 188 ? -2.695 -6.396 7.888 1.00 89.12 188 ALA A C 1
ATOM 1457 O O . ALA A 1 188 ? -3.027 -6.772 9.012 1.00 89.12 188 ALA A O 1
ATOM 1458 N N . ILE A 1 189 ? -3.593 -6.031 6.965 1.00 86.25 189 ILE A N 1
ATOM 1459 C CA . ILE A 1 189 ? -5.041 -6.038 7.215 1.00 86.25 189 ILE A CA 1
ATOM 1460 C C . ILE A 1 189 ? -5.545 -7.460 7.459 1.00 86.25 189 ILE A C 1
ATOM 1462 O O . ILE A 1 189 ? -6.261 -7.686 8.428 1.00 86.25 189 ILE A O 1
ATOM 1466 N N . SER A 1 190 ? -5.160 -8.426 6.622 1.00 91.00 190 SER A N 1
ATOM 1467 C CA . SER A 1 190 ? -5.571 -9.824 6.785 1.00 91.00 190 SER A CA 1
ATOM 1468 C C . SER A 1 190 ? -5.147 -10.388 8.143 1.00 91.00 190 SER A C 1
ATOM 1470 O O . SER A 1 190 ? -5.976 -10.945 8.858 1.00 91.00 190 SER A O 1
ATOM 1472 N N . ASN A 1 191 ? -3.888 -10.183 8.539 1.00 91.88 191 ASN A N 1
ATOM 1473 C CA . ASN A 1 191 ? -3.371 -10.616 9.838 1.00 91.88 191 ASN A CA 1
ATOM 1474 C C . ASN A 1 191 ? -4.133 -9.966 11.000 1.00 91.88 191 ASN A C 1
ATOM 1476 O O . ASN A 1 191 ? -4.391 -10.600 12.022 1.00 91.88 191 ASN A O 1
ATOM 1480 N N . TRP A 1 192 ? -4.478 -8.686 10.871 1.00 88.38 192 TRP A N 1
ATOM 1481 C CA . TRP A 1 192 ? -5.224 -7.970 11.900 1.00 88.38 192 TRP A CA 1
ATOM 1482 C C . TRP A 1 192 ? -6.665 -8.479 12.026 1.00 88.38 192 TRP A C 1
ATOM 1484 O O . TRP A 1 192 ? -7.129 -8.733 13.136 1.00 88.38 192 TRP A O 1
ATOM 1494 N N . VAL A 1 193 ? -7.335 -8.735 10.902 1.00 89.25 193 VAL A N 1
ATOM 1495 C CA . VAL A 1 193 ? -8.669 -9.352 10.859 1.00 89.25 193 VAL A CA 1
ATOM 1496 C C . VAL A 1 193 ? -8.659 -10.734 11.533 1.00 89.25 193 VAL A C 1
ATOM 1498 O O . VAL A 1 193 ? -9.539 -11.031 12.341 1.00 89.25 193 VAL A O 1
ATOM 1501 N N . GLU A 1 194 ? -7.643 -11.566 11.293 1.00 92.19 194 GLU A N 1
ATOM 1502 C CA . GLU A 1 194 ? -7.500 -12.850 11.997 1.00 92.19 194 GLU A CA 1
ATOM 1503 C C . GLU A 1 194 ? -7.332 -12.687 13.510 1.00 92.19 194 GLU A C 1
ATOM 1505 O O . GLU A 1 194 ? -7.927 -13.437 14.286 1.00 92.19 194 GLU A O 1
ATOM 1510 N N . LYS A 1 195 ? -6.549 -11.699 13.952 1.00 89.31 195 LYS A N 1
ATOM 1511 C CA . LYS A 1 195 ? -6.359 -11.413 15.382 1.00 89.31 195 LYS A CA 1
ATOM 1512 C C . LYS A 1 195 ? -7.648 -10.973 16.053 1.00 89.31 195 LYS A C 1
ATOM 1514 O O . LYS A 1 195 ? -7.922 -11.414 17.164 1.00 89.31 195 LYS A O 1
ATOM 1519 N N . ILE A 1 196 ? -8.464 -10.171 15.372 1.00 87.88 196 ILE A N 1
ATOM 1520 C CA . ILE A 1 196 ? -9.804 -9.821 15.856 1.00 87.88 196 ILE A CA 1
ATOM 1521 C C . ILE A 1 196 ? -10.668 -11.073 15.976 1.00 87.88 196 ILE A C 1
ATOM 1523 O O . ILE A 1 196 ? -11.383 -11.225 16.962 1.00 87.88 196 ILE A O 1
ATOM 1527 N N . LYS A 1 197 ? -10.603 -11.985 14.999 1.00 91.38 197 LYS A N 1
ATOM 1528 C CA . LYS A 1 197 ? -11.361 -13.239 15.063 1.00 91.38 197 LYS A CA 1
ATOM 1529 C C . LYS A 1 197 ? -10.952 -14.065 16.278 1.00 91.38 197 LYS A C 1
ATOM 1531 O O . LYS A 1 197 ? -11.827 -14.495 17.020 1.00 91.38 197 LYS A O 1
ATOM 1536 N N . MET A 1 198 ? -9.650 -14.232 16.509 1.00 89.88 198 MET A N 1
ATOM 1537 C CA . MET A 1 198 ? -9.135 -14.919 17.699 1.00 89.88 198 MET A CA 1
ATOM 1538 C C . MET A 1 198 ? -9.593 -14.233 18.992 1.00 89.88 198 MET A C 1
ATOM 1540 O O . MET A 1 198 ? -10.048 -14.900 19.915 1.00 89.88 198 MET A O 1
ATOM 1544 N N . TRP A 1 199 ? -9.537 -12.901 19.035 1.00 87.56 199 TRP A N 1
ATOM 1545 C CA . TRP A 1 199 ? -9.990 -12.108 20.177 1.00 87.56 199 TRP A CA 1
ATOM 1546 C C . TRP A 1 199 ? -11.486 -12.289 20.472 1.00 87.56 199 TRP A C 1
ATOM 1548 O O . TRP A 1 199 ? -11.861 -12.461 21.629 1.00 87.56 199 TRP A O 1
ATOM 1558 N N . LEU A 1 200 ? -12.337 -12.305 19.442 1.00 88.88 200 LEU A N 1
ATOM 1559 C CA . LEU A 1 200 ? -13.777 -12.544 19.593 1.00 88.88 200 LEU A CA 1
ATOM 1560 C C . LEU A 1 200 ? -14.115 -13.994 19.967 1.00 88.88 200 LEU A C 1
ATOM 1562 O O . LEU A 1 200 ? -15.164 -14.231 20.567 1.00 88.88 200 LEU A O 1
ATOM 1566 N N . ASP A 1 201 ? -13.264 -14.953 19.603 1.00 89.88 201 ASP A N 1
ATOM 1567 C CA . ASP A 1 201 ? -13.481 -16.377 19.871 1.00 89.88 201 ASP A CA 1
ATOM 1568 C C . ASP A 1 201 ? -13.099 -16.793 21.287 1.00 89.88 201 ASP A C 1
ATOM 1570 O O . ASP A 1 201 ? -13.619 -17.795 21.783 1.00 89.88 201 ASP A O 1
ATOM 1574 N N . GLU A 1 202 ? -12.225 -16.036 21.950 1.00 89.50 202 GLU A N 1
ATOM 1575 C CA . GLU A 1 202 ? -11.719 -16.387 23.268 1.00 89.50 202 GLU A CA 1
ATOM 1576 C C . GLU A 1 202 ? -12.231 -15.419 24.347 1.00 89.50 202 GLU A C 1
ATOM 1578 O O . GLU A 1 202 ? -11.699 -14.316 24.496 1.00 89.50 202 GLU A O 1
ATOM 1583 N N . PRO A 1 203 ? -13.236 -15.816 25.159 1.00 80.25 203 PRO A N 1
ATOM 1584 C CA . PRO A 1 203 ? -13.873 -14.932 26.135 1.00 80.25 203 PRO A CA 1
ATOM 1585 C C . PRO A 1 203 ? -12.889 -14.267 27.104 1.00 80.25 203 PRO A C 1
ATOM 1587 O O . PRO A 1 203 ? -13.020 -13.078 27.388 1.00 80.25 203 PRO A O 1
ATOM 1590 N N . LEU A 1 204 ? -11.867 -15.013 27.542 1.00 79.38 204 LEU A N 1
ATOM 1591 C CA . LEU A 1 204 ? -10.821 -14.542 28.457 1.00 79.38 204 LEU A CA 1
ATOM 1592 C C . LEU A 1 204 ? -9.952 -13.427 27.856 1.00 79.38 204 LEU A C 1
ATOM 1594 O O . LEU A 1 204 ? -9.415 -12.602 28.592 1.00 79.38 204 LEU A O 1
ATOM 1598 N N . ILE A 1 205 ? -9.812 -13.403 26.529 1.00 77.31 205 ILE A N 1
ATOM 1599 C CA . ILE A 1 205 ? -9.098 -12.351 25.800 1.00 77.31 205 ILE A CA 1
ATOM 1600 C C . ILE A 1 205 ? -10.064 -11.202 25.482 1.00 77.31 205 ILE A C 1
ATOM 1602 O O . ILE A 1 205 ? -9.697 -10.036 25.623 1.00 77.31 205 ILE A O 1
ATOM 1606 N N . SER A 1 206 ? -11.315 -11.517 25.124 1.00 74.25 206 SER A N 1
ATOM 1607 C CA . SER A 1 206 ? -12.348 -10.529 24.787 1.00 74.25 206 SER A CA 1
ATOM 1608 C C . SER A 1 206 ? -12.649 -9.535 25.916 1.00 74.25 206 SER A C 1
ATOM 1610 O O . SER A 1 206 ? -12.968 -8.377 25.658 1.00 74.25 206 SER A O 1
ATOM 1612 N N . GLU A 1 207 ? -12.494 -9.972 27.168 1.00 79.50 207 GLU A N 1
ATOM 1613 C CA . GLU A 1 207 ? -12.751 -9.168 28.369 1.00 79.50 207 GLU A CA 1
ATOM 1614 C C . GLU A 1 207 ? -11.503 -8.411 28.871 1.00 79.50 207 GLU A C 1
ATOM 1616 O O . GLU A 1 207 ? -11.591 -7.658 29.839 1.00 79.50 207 GLU A O 1
ATOM 1621 N N . ASN A 1 208 ? -10.347 -8.566 28.211 1.00 82.75 208 ASN A N 1
ATOM 1622 C CA . ASN A 1 208 ? -9.094 -7.910 28.583 1.00 82.75 208 ASN A CA 1
ATOM 1623 C C . ASN A 1 208 ? -8.715 -6.798 27.587 1.00 82.75 208 ASN A C 1
ATOM 1625 O O . ASN A 1 208 ? -8.163 -7.048 26.511 1.00 82.75 208 ASN A O 1
ATOM 1629 N N . GLU A 1 209 ? -8.979 -5.552 27.982 1.00 75.00 209 GLU A N 1
ATOM 1630 C CA . GLU A 1 209 ? -8.731 -4.356 27.169 1.00 75.00 209 GLU A CA 1
ATOM 1631 C C . GLU A 1 209 ? -7.251 -4.165 26.795 1.00 75.00 209 GLU A C 1
ATOM 1633 O O . GLU A 1 209 ? -6.949 -3.794 25.663 1.00 75.00 209 GLU A O 1
ATOM 1638 N N . GLU A 1 210 ? -6.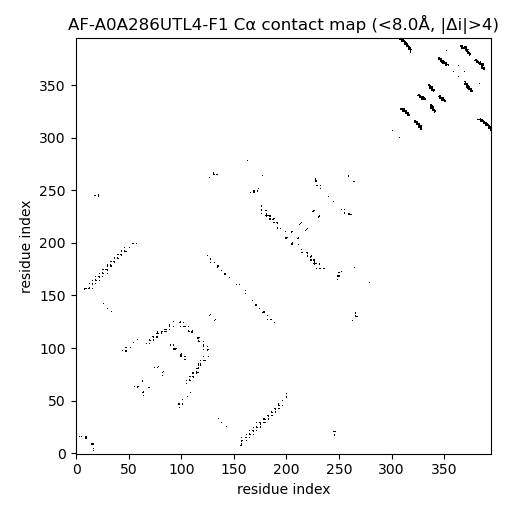313 -4.496 27.686 1.00 80.69 210 GLU A N 1
ATOM 1639 C CA . GLU A 1 210 ? -4.872 -4.373 27.419 1.00 80.69 210 GLU A CA 1
ATOM 1640 C C . GLU A 1 210 ? -4.408 -5.336 26.319 1.00 80.69 210 GLU A C 1
ATOM 1642 O O . GLU A 1 210 ? -3.605 -4.976 25.453 1.00 80.69 210 GLU A O 1
ATOM 1647 N N . ILE A 1 211 ? -4.939 -6.565 26.306 1.00 80.69 211 ILE A N 1
ATOM 1648 C CA . ILE A 1 211 ? -4.613 -7.532 25.251 1.00 80.69 211 ILE A CA 1
ATOM 1649 C C . ILE A 1 211 ? -5.191 -7.067 23.912 1.00 80.69 211 ILE A C 1
ATOM 1651 O O . ILE A 1 211 ? -4.491 -7.115 22.898 1.00 80.69 211 ILE A O 1
ATOM 1655 N N . MET A 1 212 ? -6.427 -6.562 23.910 1.00 74.69 212 MET A N 1
ATOM 1656 C CA . MET A 1 212 ? -7.058 -5.976 22.726 1.00 74.69 212 MET A CA 1
ATOM 1657 C C . MET A 1 212 ? -6.237 -4.803 22.181 1.00 74.69 212 MET A C 1
ATOM 1659 O O . MET A 1 212 ? -5.886 -4.790 21.001 1.00 74.69 212 MET A O 1
ATOM 1663 N N . LYS A 1 213 ? -5.856 -3.856 23.043 1.00 76.12 213 LYS A N 1
ATOM 1664 C CA . LYS A 1 213 ? -5.037 -2.702 22.668 1.00 76.12 213 LYS A CA 1
ATOM 1665 C C . LYS A 1 213 ? -3.707 -3.136 22.058 1.00 76.12 213 LYS A C 1
ATOM 1667 O O . LYS A 1 213 ? -3.334 -2.670 20.984 1.00 76.12 213 LYS A O 1
ATOM 1672 N N . LYS A 1 214 ? -3.020 -4.096 22.682 1.00 81.12 214 LYS A N 1
ATOM 1673 C CA . LYS A 1 214 ? -1.749 -4.634 22.177 1.00 81.12 214 LYS A CA 1
ATOM 1674 C C . LYS A 1 214 ? -1.894 -5.323 20.816 1.00 81.12 214 LYS A C 1
ATOM 1676 O O . LYS A 1 214 ? -1.057 -5.097 19.940 1.00 81.12 214 LYS A O 1
ATOM 1681 N N . LEU A 1 215 ? -2.935 -6.141 20.634 1.00 76.62 215 LEU A N 1
ATOM 1682 C CA . LEU A 1 215 ? -3.217 -6.838 19.372 1.00 76.62 215 LEU A CA 1
ATOM 1683 C C . LEU A 1 215 ? -3.512 -5.859 18.229 1.00 76.62 215 LEU A C 1
ATOM 1685 O O . LEU A 1 215 ? -3.127 -6.113 17.086 1.00 76.62 215 LEU A O 1
ATOM 1689 N N . ILE A 1 216 ? -4.182 -4.748 18.539 1.00 72.06 216 ILE A N 1
ATOM 1690 C CA . ILE A 1 216 ? -4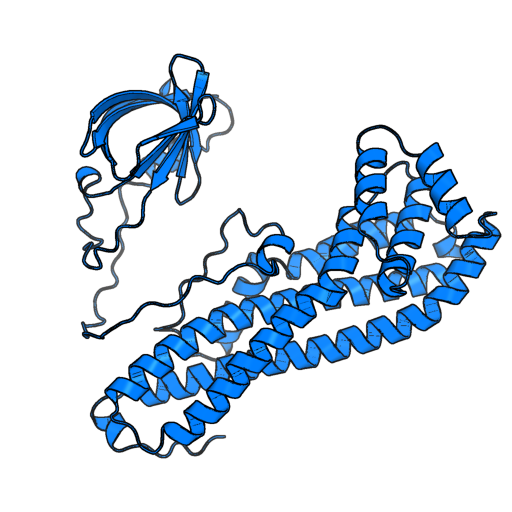.683 -3.798 17.545 1.00 72.06 216 ILE A CA 1
ATOM 1691 C C . ILE A 1 216 ? -3.656 -2.714 17.220 1.00 72.06 216 ILE A C 1
ATOM 1693 O O . ILE A 1 216 ? -3.438 -2.430 16.047 1.00 72.06 216 ILE A O 1
ATOM 1697 N N . GLU A 1 217 ? -2.980 -2.140 18.213 1.00 72.50 217 GLU A N 1
ATOM 1698 C CA . GLU A 1 217 ? -2.029 -1.045 17.989 1.00 72.50 217 GLU A CA 1
ATOM 1699 C C . GLU A 1 217 ? -0.632 -1.544 17.606 1.00 72.50 217 GLU A C 1
ATOM 1701 O O . GLU A 1 217 ? -0.012 -1.029 16.672 1.00 72.50 217 GLU A O 1
ATOM 1706 N N . GLY A 1 218 ? -0.108 -2.530 18.339 1.00 74.56 218 GLY A N 1
ATOM 1707 C CA . GLY A 1 218 ? 1.301 -2.909 18.244 1.00 74.56 218 GLY A CA 1
ATOM 1708 C C . GLY A 1 218 ? 1.601 -3.706 16.983 1.00 74.56 218 GLY A C 1
ATOM 1709 O O . GLY A 1 218 ? 2.484 -3.358 16.192 1.00 74.56 218 GLY A O 1
ATOM 1710 N N . ASP A 1 219 ? 0.845 -4.779 16.785 1.00 82.81 219 ASP A N 1
ATOM 1711 C CA . ASP A 1 219 ? 1.153 -5.729 15.729 1.00 82.81 219 ASP A CA 1
ATOM 1712 C C . ASP A 1 219 ? 0.732 -5.234 14.345 1.00 82.81 219 ASP A C 1
ATOM 1714 O O . ASP A 1 219 ? 1.499 -5.379 13.392 1.00 82.81 219 ASP A O 1
ATOM 1718 N N . PHE A 1 220 ? -0.454 -4.623 14.230 1.00 83.88 220 PHE A N 1
ATOM 1719 C CA . PHE A 1 220 ? -0.921 -4.098 12.948 1.00 83.88 220 PHE A CA 1
ATOM 1720 C C . PHE A 1 220 ? 0.010 -3.010 12.433 1.00 83.88 220 PHE A C 1
ATOM 1722 O O . PHE A 1 220 ? 0.434 -3.079 11.285 1.00 83.88 220 PHE A O 1
ATOM 1729 N N . ARG A 1 221 ? 0.386 -2.038 13.279 1.00 82.62 221 ARG A N 1
ATOM 1730 C CA . ARG A 1 221 ? 1.302 -0.968 12.871 1.00 82.62 221 ARG A CA 1
ATOM 1731 C C . ARG A 1 221 ? 2.613 -1.553 12.367 1.00 82.62 221 ARG A C 1
ATOM 1733 O O . ARG A 1 221 ? 3.060 -1.188 11.288 1.00 82.62 221 ARG A O 1
ATOM 1740 N N . LYS A 1 222 ? 3.208 -2.490 13.109 1.00 88.00 222 LYS A N 1
ATOM 1741 C CA . LYS A 1 222 ? 4.467 -3.137 12.720 1.00 88.00 222 LYS A CA 1
ATOM 1742 C C . LYS A 1 222 ? 4.364 -3.870 11.380 1.00 88.00 222 LYS A C 1
ATOM 1744 O O . LYS A 1 222 ? 5.302 -3.812 10.587 1.00 88.00 222 LYS A O 1
ATOM 1749 N N . ASP A 1 223 ? 3.258 -4.564 11.130 1.00 88.94 223 ASP A N 1
ATOM 1750 C CA . ASP A 1 223 ? 3.032 -5.234 9.850 1.00 88.94 223 ASP A CA 1
ATOM 1751 C C . ASP A 1 223 ? 2.759 -4.229 8.727 1.00 88.94 223 ASP A C 1
ATOM 1753 O O . ASP A 1 223 ? 3.318 -4.362 7.642 1.00 88.94 223 ASP A O 1
ATOM 1757 N N . PHE A 1 224 ? 1.985 -3.180 8.997 1.00 86.44 224 PHE A N 1
ATOM 1758 C CA . PHE A 1 224 ? 1.656 -2.146 8.024 1.00 86.44 224 PHE A CA 1
ATOM 1759 C C . PHE A 1 224 ? 2.871 -1.296 7.637 1.00 86.44 224 PHE A C 1
ATOM 1761 O O . PHE A 1 224 ? 3.005 -0.926 6.474 1.00 86.44 224 PHE A O 1
ATOM 1768 N N . GLU A 1 225 ? 3.808 -1.042 8.555 1.00 87.25 225 GLU A N 1
ATOM 1769 C CA . GLU A 1 225 ? 5.076 -0.367 8.247 1.00 87.25 225 GLU A CA 1
ATOM 1770 C C . GLU A 1 225 ? 5.823 -1.064 7.097 1.00 87.25 225 GLU A C 1
ATOM 1772 O O . GLU A 1 225 ? 6.422 -0.381 6.271 1.00 87.25 225 GLU A O 1
ATOM 1777 N N . LYS A 1 226 ? 5.715 -2.394 6.951 1.00 91.75 226 LYS A N 1
ATOM 1778 C CA . LYS A 1 226 ? 6.339 -3.143 5.841 1.00 91.75 226 LYS A CA 1
ATOM 1779 C C . LYS A 1 226 ? 5.800 -2.747 4.463 1.00 91.75 226 LYS A C 1
ATOM 1781 O O . LYS A 1 226 ? 6.485 -2.967 3.468 1.00 91.75 226 LYS A O 1
ATOM 1786 N N . SER A 1 227 ? 4.603 -2.161 4.401 1.00 88.56 227 SER A N 1
ATOM 1787 C CA . SER A 1 227 ? 4.014 -1.633 3.165 1.00 88.56 227 SER A CA 1
ATOM 1788 C C . SER A 1 227 ? 4.607 -0.294 2.734 1.00 88.56 227 SER A C 1
ATOM 1790 O O . SER A 1 227 ? 4.458 0.091 1.574 1.00 88.56 227 SER A O 1
ATOM 1792 N N . LYS A 1 228 ? 5.308 0.416 3.629 1.00 86.94 228 LYS A N 1
ATOM 1793 C CA . LYS A 1 228 ? 5.923 1.697 3.284 1.00 86.94 228 LYS A CA 1
ATOM 1794 C C . LYS A 1 228 ? 7.032 1.510 2.260 1.00 86.94 228 LYS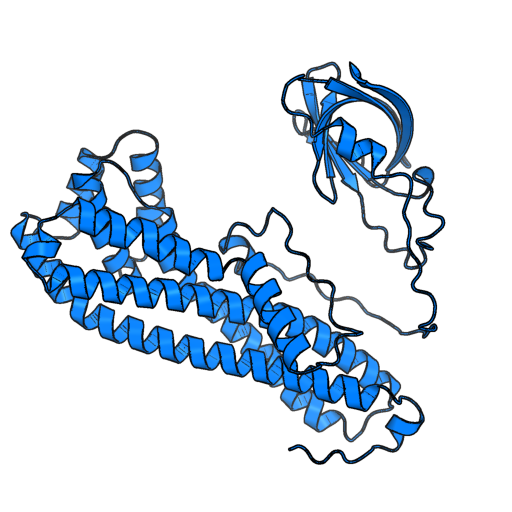 A C 1
ATOM 1796 O O . LYS A 1 228 ? 7.809 0.553 2.312 1.00 86.94 228 LYS A O 1
ATOM 1801 N N . LYS A 1 229 ? 7.153 2.498 1.373 1.00 87.25 229 LYS A N 1
ATOM 1802 C CA . LYS A 1 229 ? 8.084 2.493 0.240 1.00 87.25 229 LYS A CA 1
ATOM 1803 C C . LYS A 1 229 ? 9.517 2.142 0.638 1.00 87.25 229 LYS A C 1
ATOM 1805 O O . LYS A 1 229 ? 10.138 1.335 -0.042 1.00 87.25 229 LYS A O 1
ATOM 1810 N N . TYR A 1 230 ? 10.025 2.678 1.751 1.00 91.75 230 TYR A N 1
ATOM 1811 C CA . TYR A 1 230 ? 11.366 2.351 2.249 1.00 91.75 230 TYR A CA 1
ATOM 1812 C C . TYR A 1 230 ? 11.570 0.837 2.428 1.00 91.75 230 TYR A C 1
ATOM 1814 O O . TYR A 1 230 ? 12.493 0.263 1.850 1.00 91.75 230 TYR A O 1
ATOM 1822 N N . TRP A 1 231 ? 10.684 0.173 3.175 1.00 93.31 231 TRP A N 1
ATOM 1823 C CA . TRP A 1 231 ? 10.786 -1.262 3.451 1.00 93.31 231 TRP A CA 1
ATOM 1824 C C . TRP A 1 231 ? 10.585 -2.104 2.195 1.00 93.31 231 TRP A C 1
ATOM 1826 O O . TRP A 1 231 ? 11.301 -3.086 1.987 1.00 93.31 231 TRP A O 1
ATOM 1836 N N . VAL A 1 232 ? 9.670 -1.680 1.323 1.00 93.62 232 VAL A N 1
ATOM 1837 C CA . VAL A 1 232 ? 9.451 -2.308 0.018 1.00 93.62 232 VAL A CA 1
ATOM 1838 C C . VAL A 1 232 ? 10.706 -2.222 -0.850 1.00 93.62 232 VAL A C 1
ATOM 1840 O O . VAL A 1 232 ? 11.143 -3.240 -1.379 1.00 93.62 232 VAL A O 1
ATOM 1843 N N . LEU A 1 233 ? 11.339 -1.053 -0.961 1.00 94.38 233 LEU A N 1
ATOM 1844 C CA . LEU A 1 233 ? 12.562 -0.882 -1.749 1.00 94.38 233 LEU A CA 1
ATOM 1845 C C . LEU A 1 233 ? 13.724 -1.706 -1.192 1.00 94.38 233 LEU A C 1
ATOM 1847 O O . LEU A 1 233 ? 14.437 -2.337 -1.968 1.00 94.38 233 LEU A O 1
ATOM 1851 N N . GLN A 1 234 ? 13.899 -1.755 0.132 1.00 94.81 234 GLN A N 1
ATOM 1852 C CA . GLN A 1 234 ? 14.914 -2.610 0.760 1.00 94.81 234 GLN A CA 1
ATOM 1853 C C . GLN A 1 234 ? 14.675 -4.091 0.446 1.00 94.81 234 GLN A C 1
ATOM 1855 O O . GLN A 1 234 ? 15.604 -4.813 0.076 1.00 94.81 234 GLN A O 1
ATOM 1860 N N . TYR A 1 235 ? 13.420 -4.540 0.527 1.00 96.06 235 TYR A N 1
ATOM 1861 C CA . TYR A 1 235 ? 13.041 -5.899 0.155 1.00 96.06 235 TYR A CA 1
ATOM 1862 C C . TYR A 1 235 ? 13.346 -6.194 -1.321 1.00 96.06 235 TYR A C 1
ATOM 1864 O O . TYR A 1 235 ? 13.986 -7.202 -1.617 1.00 96.06 235 TYR A O 1
ATOM 1872 N N . LEU A 1 236 ? 12.935 -5.316 -2.242 1.00 96.38 236 LEU A N 1
ATOM 1873 C CA . LEU A 1 236 ? 13.131 -5.510 -3.682 1.00 96.38 236 LEU A CA 1
ATOM 1874 C C . LEU A 1 236 ? 14.615 -5.497 -4.070 1.00 96.38 236 LEU A C 1
ATOM 1876 O O . LEU A 1 236 ? 15.043 -6.371 -4.819 1.00 96.38 236 LEU A O 1
ATOM 1880 N N . ARG A 1 237 ? 15.417 -4.587 -3.499 1.00 96.12 237 ARG A N 1
ATOM 1881 C CA . ARG A 1 237 ? 16.878 -4.549 -3.696 1.00 96.12 237 ARG A CA 1
ATOM 1882 C C . ARG A 1 237 ? 17.544 -5.840 -3.239 1.00 96.12 237 ARG A C 1
ATOM 1884 O O . ARG A 1 237 ? 18.389 -6.372 -3.951 1.00 96.12 237 ARG A O 1
ATOM 1891 N N . ARG A 1 238 ? 17.143 -6.374 -2.079 1.00 97.19 238 ARG A N 1
ATOM 1892 C CA . ARG A 1 238 ? 17.650 -7.662 -1.589 1.00 97.19 238 ARG A CA 1
ATOM 1893 C C . ARG A 1 238 ? 17.311 -8.798 -2.556 1.00 97.19 238 ARG A C 1
ATOM 1895 O O . ARG A 1 238 ? 18.199 -9.562 -2.913 1.00 97.19 238 ARG A O 1
ATOM 1902 N N . ILE A 1 239 ? 16.058 -8.883 -3.009 1.00 97.06 239 ILE A N 1
ATOM 1903 C CA . ILE A 1 239 ? 15.620 -9.918 -3.960 1.00 97.06 239 ILE A CA 1
ATOM 1904 C C . ILE A 1 239 ? 16.366 -9.808 -5.296 1.00 97.06 239 ILE A C 1
ATOM 1906 O O . ILE A 1 239 ? 16.763 -10.824 -5.866 1.00 97.06 239 ILE A O 1
ATOM 1910 N N . ASP A 1 240 ? 16.586 -8.594 -5.799 1.00 97.38 240 ASP A N 1
ATOM 1911 C CA . ASP A 1 240 ? 17.344 -8.390 -7.032 1.00 97.38 240 ASP A CA 1
ATOM 1912 C C . ASP A 1 240 ? 18.826 -8.760 -6.869 1.00 97.38 240 ASP A C 1
ATOM 1914 O O . ASP A 1 240 ? 19.388 -9.407 -7.754 1.00 97.38 240 ASP A O 1
ATOM 1918 N N . ALA A 1 241 ? 19.438 -8.446 -5.722 1.00 96.69 241 ALA A N 1
ATOM 1919 C CA . ALA A 1 241 ? 20.807 -8.848 -5.406 1.00 96.69 241 ALA A CA 1
ATOM 1920 C C . ALA A 1 241 ? 20.955 -10.377 -5.295 1.00 96.69 241 ALA A C 1
ATOM 1922 O O . ALA A 1 241 ? 21.865 -10.953 -5.893 1.00 96.69 241 ALA A O 1
ATOM 1923 N N . GLU A 1 242 ? 20.036 -11.051 -4.594 1.00 96.94 242 GLU A N 1
ATOM 1924 C CA . GLU A 1 242 ? 20.011 -12.517 -4.454 1.00 96.94 242 GLU A CA 1
ATOM 1925 C C . GLU A 1 242 ? 19.905 -13.221 -5.813 1.00 96.94 242 GLU A C 1
ATOM 1927 O O . GLU A 1 242 ? 20.553 -14.241 -6.050 1.00 96.94 242 GLU A O 1
ATOM 1932 N N . ARG A 1 243 ? 19.122 -12.649 -6.735 1.00 96.19 243 ARG A N 1
ATOM 1933 C CA . ARG A 1 243 ? 18.927 -13.177 -8.092 1.00 96.19 243 ARG A CA 1
ATOM 1934 C C . ARG A 1 243 ? 20.007 -12.739 -9.082 1.00 96.19 243 ARG A C 1
ATOM 1936 O O . ARG A 1 243 ? 19.978 -13.203 -10.220 1.00 96.19 243 ARG A O 1
ATOM 1943 N N . ARG A 1 244 ? 20.938 -11.864 -8.676 1.00 97.06 244 ARG A N 1
ATOM 1944 C CA . ARG A 1 244 ? 21.910 -11.195 -9.562 1.00 97.06 244 ARG A CA 1
ATOM 1945 C C . ARG A 1 244 ? 21.222 -10.554 -10.773 1.00 97.06 244 ARG A C 1
ATOM 1947 O O . ARG A 1 244 ? 21.647 -10.737 -11.913 1.00 97.06 244 ARG A O 1
ATOM 1954 N N . ALA A 1 245 ? 20.114 -9.862 -10.522 1.00 96.50 245 ALA A N 1
ATOM 1955 C CA . ALA A 1 245 ? 19.330 -9.231 -11.569 1.00 96.50 245 ALA A CA 1
ATOM 1956 C C . ALA A 1 245 ? 20.134 -8.130 -12.279 1.00 96.50 245 ALA A C 1
ATOM 1958 O O . ALA A 1 245 ? 20.924 -7.418 -11.660 1.00 96.50 245 ALA A O 1
ATOM 1959 N N . TRP A 1 246 ? 19.908 -7.964 -13.582 1.00 97.38 246 TRP A N 1
ATOM 1960 C CA . TRP A 1 246 ? 20.487 -6.860 -14.344 1.00 97.38 246 TRP A CA 1
ATOM 1961 C C . TRP A 1 246 ? 19.699 -5.575 -14.066 1.00 97.38 246 TRP A C 1
ATOM 1963 O O . TRP A 1 246 ? 18.545 -5.486 -14.467 1.00 97.38 246 TRP A O 1
ATOM 1973 N N . MET A 1 247 ? 20.301 -4.606 -13.370 1.00 96.19 247 MET A N 1
ATOM 1974 C CA . MET A 1 247 ? 19.614 -3.397 -12.875 1.00 96.19 247 MET A CA 1
ATOM 1975 C C . MET A 1 247 ? 20.161 -2.087 -13.460 1.00 96.19 247 MET A C 1
ATOM 1977 O O . MET A 1 247 ? 19.798 -1.008 -13.005 1.00 96.19 247 MET A O 1
ATOM 1981 N N . ASN A 1 248 ? 21.052 -2.153 -14.451 1.00 97.19 248 ASN A N 1
ATOM 1982 C CA . ASN A 1 248 ? 21.802 -0.984 -14.931 1.00 97.19 248 ASN A CA 1
ATOM 1983 C C . ASN A 1 248 ? 20.917 0.141 -15.494 1.00 97.19 248 ASN A C 1
ATOM 1985 O O . ASN A 1 248 ? 21.366 1.277 -15.593 1.00 97.19 248 ASN A O 1
ATOM 1989 N N . GLU A 1 249 ? 19.693 -0.182 -15.910 1.00 95.75 249 GLU A N 1
ATOM 1990 C CA . GLU A 1 249 ? 18.729 0.771 -16.473 1.00 95.75 249 GLU A CA 1
ATOM 1991 C C . GLU A 1 249 ? 17.443 0.869 -15.653 1.00 95.75 249 GLU A C 1
ATOM 1993 O O . GLU A 1 249 ? 16.458 1.450 -16.111 1.00 95.75 249 GLU A O 1
ATOM 1998 N N . ASP A 1 250 ? 17.437 0.302 -14.448 1.00 95.56 250 ASP A N 1
ATOM 1999 C CA . ASP A 1 250 ? 16.340 0.527 -13.524 1.00 95.56 250 ASP A CA 1
ATOM 2000 C C . ASP A 1 250 ? 16.339 2.005 -13.096 1.00 95.56 250 ASP A C 1
ATOM 2002 O O . ASP A 1 250 ? 17.405 2.588 -12.863 1.00 95.56 250 ASP A O 1
ATOM 2006 N N . PRO A 1 251 ? 15.164 2.638 -12.959 1.00 94.25 251 PRO A N 1
ATOM 2007 C CA . PRO A 1 251 ? 15.088 3.996 -12.455 1.00 94.25 251 PRO A CA 1
ATOM 2008 C C . PRO A 1 251 ? 15.582 4.052 -11.007 1.00 94.25 251 PRO A C 1
ATOM 2010 O O . PRO A 1 251 ? 15.332 3.151 -10.199 1.00 94.25 251 PRO A O 1
ATOM 2013 N N . VAL A 1 252 ? 16.243 5.153 -10.651 1.00 92.00 252 VAL A N 1
ATOM 2014 C CA . VAL A 1 252 ? 16.600 5.431 -9.258 1.00 92.00 252 VAL A CA 1
ATOM 2015 C C . VAL A 1 252 ? 15.325 5.810 -8.509 1.00 92.00 252 VAL A C 1
ATOM 2017 O O . VAL A 1 252 ? 14.885 6.954 -8.525 1.00 92.00 252 VAL A O 1
ATOM 2020 N N . ILE A 1 253 ? 14.706 4.827 -7.857 1.00 88.19 253 ILE A N 1
ATOM 2021 C CA . ILE A 1 253 ? 13.542 5.057 -7.001 1.00 88.19 253 ILE A CA 1
ATOM 2022 C C . ILE A 1 253 ? 14.052 5.384 -5.593 1.00 88.19 253 ILE A C 1
ATOM 2024 O O . ILE A 1 253 ? 14.474 4.490 -4.849 1.00 88.19 253 ILE A O 1
ATOM 2028 N N . THR A 1 254 ? 14.032 6.666 -5.226 1.00 84.06 254 THR A N 1
ATOM 2029 C CA . THR A 1 254 ? 14.337 7.130 -3.865 1.00 84.06 254 THR A CA 1
ATOM 2030 C C . THR A 1 254 ? 13.089 7.051 -2.985 1.00 84.06 254 THR A C 1
ATOM 2032 O O . THR A 1 254 ? 11.956 7.176 -3.458 1.00 84.06 254 THR A O 1
ATOM 2035 N N . ALA A 1 255 ? 13.279 6.773 -1.695 1.00 75.62 255 ALA A N 1
ATOM 2036 C CA . ALA A 1 255 ? 12.225 6.930 -0.701 1.00 75.62 255 ALA A CA 1
ATOM 2037 C C . ALA A 1 255 ? 12.296 8.375 -0.202 1.00 75.62 255 ALA A C 1
ATOM 2039 O O . ALA A 1 255 ? 13.058 8.648 0.720 1.00 75.62 255 ALA A O 1
ATOM 2040 N N . SER A 1 256 ? 11.572 9.299 -0.836 1.00 64.75 256 SER A N 1
ATOM 2041 C CA . SER A 1 256 ? 11.442 10.648 -0.284 1.00 64.75 256 SER A CA 1
ATOM 2042 C C . SER A 1 256 ? 10.664 10.589 1.038 1.00 64.75 256 SER A C 1
ATOM 2044 O O . SER A 1 256 ? 9.862 9.679 1.277 1.00 64.75 256 SER A O 1
ATOM 2046 N N . SER A 1 257 ? 10.905 11.553 1.926 1.00 50.94 257 SER A N 1
ATOM 2047 C CA . SER A 1 257 ? 10.249 11.657 3.239 1.00 50.94 257 SER A CA 1
ATOM 2048 C C . SER A 1 257 ? 8.726 11.874 3.147 1.00 50.94 257 SER A C 1
ATOM 2050 O O . SER A 1 257 ? 7.996 11.533 4.083 1.00 50.94 257 SER A O 1
ATOM 2052 N N . GLU A 1 258 ? 8.227 12.364 2.007 1.00 51.28 258 GLU A N 1
ATOM 2053 C CA . GLU A 1 258 ? 6.799 12.593 1.735 1.00 51.28 258 GLU A CA 1
ATOM 2054 C C . GLU A 1 258 ? 6.008 11.319 1.368 1.00 51.28 258 GLU A C 1
ATOM 2056 O O . GLU A 1 258 ? 4.776 11.314 1.422 1.00 51.28 258 GLU A O 1
ATOM 2061 N N . ASP A 1 259 ? 6.681 10.192 1.103 1.00 53.09 259 ASP A N 1
ATOM 2062 C CA . ASP A 1 259 ? 6.046 8.883 0.849 1.00 53.09 259 ASP A CA 1
ATOM 2063 C C . ASP A 1 259 ? 5.614 8.149 2.138 1.00 53.09 259 ASP A C 1
ATOM 2065 O O . ASP A 1 259 ? 5.353 6.941 2.151 1.00 53.09 259 ASP A O 1
ATOM 2069 N N . SER A 1 260 ? 5.527 8.870 3.258 1.00 47.59 260 SER A N 1
ATOM 2070 C CA . SER A 1 260 ? 5.072 8.331 4.544 1.00 47.59 260 SER A CA 1
ATOM 2071 C C . SER A 1 260 ? 3.577 7.981 4.569 1.00 47.59 260 SER A C 1
ATOM 2073 O O . SER A 1 260 ? 3.150 7.242 5.463 1.00 47.59 260 SER A O 1
ATOM 2075 N N . SER A 1 261 ? 2.798 8.439 3.579 1.00 49.97 261 SER A N 1
ATOM 2076 C CA . SER A 1 261 ? 1.369 8.148 3.455 1.00 49.97 261 SER A CA 1
ATOM 2077 C C . SER A 1 261 ? 1.062 7.300 2.213 1.00 49.97 261 SER A C 1
ATOM 2079 O O . SER A 1 261 ? 1.308 7.684 1.071 1.00 49.97 261 SER A O 1
ATOM 2081 N N . PHE A 1 262 ? 0.479 6.121 2.444 1.00 47.72 262 PHE A N 1
ATOM 2082 C CA . PHE A 1 262 ? 0.004 5.201 1.401 1.00 47.72 262 PHE A CA 1
ATOM 2083 C C . PHE A 1 262 ? -1.003 5.875 0.438 1.00 47.72 262 PHE A C 1
ATOM 2085 O O . PHE A 1 262 ? -1.151 5.454 -0.707 1.00 47.72 262 PHE A O 1
ATOM 2092 N N . SER A 1 263 ? -1.646 6.963 0.878 1.00 48.00 263 SER A N 1
ATOM 2093 C CA . SER A 1 263 ? -2.582 7.790 0.110 1.00 48.00 263 SER A CA 1
ATOM 2094 C C . SER A 1 263 ? -1.965 8.474 -1.111 1.00 48.00 263 SER A C 1
ATOM 2096 O O . SER A 1 263 ? -2.631 8.564 -2.141 1.00 48.00 263 SER A O 1
ATOM 2098 N N . ASN A 1 264 ? -0.698 8.898 -1.046 1.00 45.94 264 ASN A N 1
ATOM 2099 C CA . ASN A 1 264 ? -0.033 9.570 -2.172 1.00 45.94 264 ASN A CA 1
ATOM 2100 C C . ASN A 1 264 ? 0.261 8.605 -3.334 1.00 45.94 264 ASN A C 1
ATOM 2102 O O . ASN A 1 264 ? 0.352 9.015 -4.488 1.00 45.94 264 ASN A O 1
ATOM 2106 N N . PHE A 1 265 ? 0.352 7.305 -3.045 1.00 43.12 265 PHE A N 1
ATOM 2107 C CA . PHE A 1 265 ? 0.695 6.276 -4.026 1.00 43.12 265 PHE A CA 1
ATOM 2108 C C . PHE A 1 265 ? -0.480 5.852 -4.920 1.00 43.12 265 PHE A C 1
ATOM 2110 O O . PHE A 1 265 ? -0.259 5.247 -5.970 1.00 43.12 265 PHE A O 1
ATOM 2117 N N . ILE A 1 266 ? -1.722 6.133 -4.504 1.00 41.72 266 ILE A N 1
ATOM 2118 C CA . ILE A 1 266 ? -2.935 5.572 -5.124 1.00 41.72 266 ILE A CA 1
ATOM 2119 C C . ILE A 1 266 ? -3.987 6.642 -5.478 1.00 41.72 266 ILE A C 1
ATOM 2121 O O . ILE A 1 266 ? -5.141 6.335 -5.779 1.00 41.72 266 ILE A O 1
ATOM 2125 N N . GLY A 1 267 ? -3.601 7.920 -5.476 1.00 36.16 267 GLY A N 1
ATOM 2126 C CA . GLY A 1 267 ? -4.466 9.001 -5.945 1.00 36.16 267 GLY A CA 1
ATOM 2127 C C . GLY A 1 267 ? -4.814 8.851 -7.442 1.00 36.16 267 GLY A C 1
ATOM 2128 O O . GLY A 1 267 ? -3.924 8.578 -8.247 1.00 36.16 267 GLY A O 1
ATOM 2129 N N . PRO A 1 268 ? -6.077 9.059 -7.863 1.00 31.33 268 PRO A N 1
ATOM 2130 C CA . PRO A 1 268 ? -6.530 8.818 -9.241 1.00 31.33 268 PRO A CA 1
ATOM 2131 C C . PRO A 1 268 ? -6.036 9.822 -10.311 1.00 31.33 268 PRO A C 1
ATOM 2133 O O . PRO A 1 268 ? -6.468 9.731 -11.458 1.00 31.33 268 PRO A O 1
ATOM 2136 N N . ASN A 1 269 ? -5.134 10.760 -9.990 1.00 34.22 269 ASN A N 1
ATOM 2137 C CA . ASN A 1 269 ? -4.809 11.916 -10.843 1.00 34.22 269 ASN A CA 1
ATOM 2138 C C . ASN A 1 269 ? -3.302 12.135 -11.097 1.00 34.22 269 ASN A C 1
ATOM 2140 O O . ASN A 1 269 ? -2.809 13.237 -10.893 1.00 34.22 269 ASN A O 1
ATOM 2144 N N . ASN A 1 270 ? -2.567 11.136 -11.596 1.00 35.22 270 ASN A N 1
ATOM 2145 C CA . ASN A 1 270 ? -1.236 11.382 -12.177 1.00 35.22 270 ASN A CA 1
ATOM 2146 C C . ASN A 1 270 ? -1.251 11.020 -13.671 1.00 35.22 270 ASN A C 1
ATOM 2148 O O . ASN A 1 270 ? -1.088 9.857 -14.035 1.00 35.22 270 ASN A O 1
ATOM 2152 N N . LYS A 1 271 ? -1.553 12.008 -14.528 1.00 29.41 271 LYS A N 1
ATOM 2153 C CA . LYS A 1 271 ? -1.703 11.854 -15.991 1.00 29.41 271 LYS A CA 1
ATOM 2154 C C . LYS A 1 271 ? -0.539 12.417 -16.821 1.00 29.41 271 LYS A C 1
ATOM 2156 O O . LYS A 1 271 ? -0.580 12.283 -18.039 1.00 29.41 271 LYS A O 1
ATOM 2161 N N . ASP A 1 272 ? 0.500 12.976 -16.211 1.00 29.08 272 ASP A N 1
ATOM 2162 C CA . ASP A 1 272 ? 1.576 13.640 -16.959 1.00 29.08 272 ASP A CA 1
ATOM 2163 C C . ASP A 1 272 ? 2.796 12.738 -17.166 1.00 29.08 272 ASP A C 1
ATOM 2165 O O . ASP A 1 272 ? 3.801 12.877 -16.482 1.00 29.08 272 ASP A O 1
ATOM 2169 N N . TYR A 1 273 ? 2.722 11.821 -18.135 1.00 29.17 273 TYR A N 1
ATOM 2170 C CA . TYR A 1 273 ? 3.916 11.219 -18.745 1.00 29.17 273 TYR A CA 1
ATOM 2171 C C . TYR A 1 273 ? 3.681 10.944 -20.234 1.00 29.17 273 TYR A C 1
ATOM 2173 O O . TYR A 1 273 ? 3.501 9.805 -20.659 1.00 29.17 273 TYR A O 1
ATOM 2181 N N . ASP A 1 274 ? 3.721 12.008 -21.035 1.00 27.00 274 ASP A N 1
ATOM 2182 C CA . ASP A 1 274 ? 3.919 11.922 -22.483 1.00 27.00 274 ASP A CA 1
ATOM 2183 C C . ASP A 1 274 ? 4.943 12.988 -22.909 1.00 27.00 274 ASP A C 1
ATOM 2185 O O . ASP A 1 274 ? 4.614 14.159 -23.068 1.00 27.00 274 ASP A O 1
ATOM 2189 N N . SER A 1 275 ? 6.214 12.604 -23.079 1.00 27.41 275 SER A N 1
ATOM 2190 C CA . SER A 1 275 ? 7.083 13.224 -24.092 1.00 27.41 275 SER A CA 1
ATOM 2191 C C . SER A 1 275 ? 8.328 12.379 -24.418 1.00 27.41 275 SER A C 1
ATOM 2193 O O . SER A 1 275 ? 9.161 12.049 -23.582 1.00 27.41 275 SER A O 1
ATOM 2195 N N . VAL A 1 276 ? 8.355 11.980 -25.691 1.00 28.41 276 VAL A N 1
ATOM 2196 C CA . VAL A 1 276 ? 9.460 11.767 -26.645 1.00 28.41 276 VAL A CA 1
ATOM 2197 C C . VAL A 1 276 ? 10.900 11.720 -26.098 1.00 28.41 276 VAL A C 1
ATOM 2199 O O . VAL A 1 276 ? 11.438 12.722 -25.642 1.00 28.41 276 VAL A O 1
ATOM 2202 N N . PHE A 1 277 ? 11.585 10.588 -26.317 1.00 26.70 277 PHE A N 1
ATOM 2203 C CA . PHE A 1 277 ? 13.037 10.453 -26.133 1.00 26.70 277 PHE A CA 1
ATOM 2204 C C . PHE A 1 277 ? 13.700 9.805 -27.363 1.00 26.70 277 PHE A C 1
ATOM 2206 O O . PHE A 1 277 ? 13.271 8.743 -27.820 1.00 26.70 277 PHE A O 1
ATOM 2213 N N . THR A 1 278 ? 14.768 10.424 -27.876 1.00 25.02 278 THR A N 1
ATOM 2214 C CA . THR A 1 278 ? 15.696 9.864 -28.882 1.00 25.02 278 THR A CA 1
ATOM 2215 C C . THR A 1 278 ? 17.036 9.528 -28.216 1.00 25.02 278 THR A C 1
ATOM 2217 O O . THR A 1 278 ? 17.557 10.384 -27.499 1.00 25.02 278 THR A O 1
ATOM 2220 N N . PRO A 1 279 ? 17.635 8.339 -28.423 1.00 24.98 279 PRO A N 1
ATOM 2221 C CA . PRO A 1 279 ? 18.823 7.939 -27.677 1.00 24.98 279 PRO A CA 1
ATOM 2222 C C . PRO A 1 279 ? 20.128 8.334 -28.388 1.00 24.98 279 PRO A C 1
ATOM 2224 O O . PRO A 1 279 ? 20.299 8.109 -29.582 1.00 24.98 279 PRO A O 1
ATOM 2227 N N . LYS A 1 280 ? 21.112 8.819 -27.623 1.00 24.20 280 LYS A N 1
ATOM 2228 C CA . LYS A 1 280 ? 22.535 8.666 -27.960 1.00 24.20 280 LYS A CA 1
ATOM 2229 C C . LYS A 1 280 ? 23.285 8.049 -26.784 1.00 24.20 280 LYS A C 1
ATOM 2231 O O . LYS A 1 280 ? 23.018 8.336 -25.623 1.00 24.20 280 LYS A O 1
ATOM 2236 N N . THR A 1 281 ? 24.165 7.123 -27.129 1.00 31.88 281 THR A N 1
ATOM 2237 C CA . THR A 1 281 ? 25.010 6.293 -26.266 1.00 31.88 281 THR A CA 1
ATOM 2238 C C . THR A 1 281 ? 26.276 7.016 -25.838 1.00 31.88 281 THR A C 1
ATOM 2240 O O . THR A 1 281 ? 26.973 7.504 -26.725 1.00 31.88 281 THR A O 1
ATOM 2243 N N . VAL A 1 282 ? 26.631 6.964 -24.547 1.00 22.47 282 VAL A N 1
ATOM 2244 C CA . VAL A 1 282 ? 28.023 7.095 -24.076 1.00 22.47 282 VAL A CA 1
ATOM 2245 C C . VAL A 1 282 ? 28.285 6.148 -22.892 1.00 22.47 282 VAL A C 1
ATOM 2247 O O . VAL A 1 282 ? 27.365 5.681 -22.224 1.00 22.47 282 VAL A O 1
ATOM 2250 N N . ASP A 1 283 ? 29.573 5.851 -22.794 1.00 23.73 283 ASP A N 1
ATOM 2251 C CA . ASP A 1 283 ? 30.378 4.807 -22.176 1.00 23.73 283 ASP A CA 1
ATOM 2252 C C . ASP A 1 283 ? 30.311 4.683 -20.647 1.00 23.73 283 ASP A C 1
ATOM 2254 O O . ASP A 1 283 ? 30.198 5.668 -19.920 1.00 23.73 283 ASP A O 1
ATOM 2258 N N . ALA A 1 284 ? 30.439 3.445 -20.169 1.00 24.72 284 ALA A N 1
ATOM 2259 C CA . ALA A 1 284 ? 30.373 3.075 -18.761 1.00 24.72 284 ALA A CA 1
ATOM 2260 C C . ALA A 1 284 ? 31.767 2.704 -18.244 1.00 24.72 284 ALA A C 1
ATOM 2262 O O . ALA A 1 284 ? 32.096 1.528 -18.097 1.00 24.72 284 ALA A O 1
ATOM 2263 N N . SER A 1 285 ? 32.585 3.710 -17.935 1.00 26.03 285 SER A N 1
ATOM 2264 C CA . SER A 1 285 ? 33.824 3.496 -17.180 1.00 26.03 285 SER A CA 1
ATOM 2265 C C . SER A 1 285 ? 34.348 4.782 -16.538 1.00 26.03 285 SER A C 1
ATOM 2267 O O . SER A 1 285 ? 35.255 5.405 -17.077 1.00 26.03 285 SER A O 1
ATOM 2269 N N . SER A 1 286 ? 33.809 5.138 -15.367 1.00 22.64 286 SER A N 1
ATOM 2270 C CA . SER A 1 286 ? 34.512 5.908 -14.321 1.00 22.64 286 SER A CA 1
ATOM 2271 C C . SER A 1 286 ? 33.608 6.087 -13.095 1.00 22.64 286 SER A C 1
ATOM 2273 O O . SER A 1 286 ? 32.790 6.997 -13.034 1.00 22.64 286 SER A O 1
ATOM 2275 N N . LEU A 1 287 ? 33.746 5.196 -12.110 1.00 24.28 287 LEU A N 1
ATOM 2276 C CA . LEU A 1 287 ? 33.194 5.365 -10.764 1.00 24.28 287 LEU A CA 1
ATOM 2277 C C . LEU A 1 287 ? 34.378 5.581 -9.819 1.00 24.28 287 LEU A C 1
ATOM 2279 O O . LEU A 1 287 ? 35.055 4.626 -9.437 1.00 24.28 287 LEU A O 1
ATOM 2283 N N . ALA A 1 288 ? 34.635 6.840 -9.477 1.00 25.22 288 ALA A N 1
ATOM 2284 C CA . ALA A 1 288 ? 35.474 7.225 -8.353 1.00 25.22 288 ALA A CA 1
ATOM 2285 C C . ALA A 1 288 ? 34.819 8.413 -7.628 1.00 25.22 288 ALA A C 1
ATOM 2287 O O . ALA A 1 288 ? 34.531 9.441 -8.223 1.00 25.22 288 ALA A O 1
ATOM 2288 N N . THR A 1 289 ? 34.542 8.176 -6.347 1.00 29.55 289 THR A N 1
ATOM 2289 C CA . THR A 1 289 ? 34.262 9.083 -5.219 1.00 29.55 289 THR A CA 1
ATOM 2290 C C . THR A 1 289 ? 34.344 10.597 -5.453 1.00 29.55 289 THR A C 1
ATOM 2292 O O . THR A 1 289 ? 35.419 11.125 -5.723 1.00 29.55 289 THR A O 1
ATOM 2295 N N . LEU A 1 290 ? 33.240 11.290 -5.150 1.00 22.95 290 LEU A N 1
ATOM 2296 C CA . LEU A 1 290 ? 33.208 12.712 -4.799 1.00 22.95 290 LEU A CA 1
ATOM 2297 C C . LEU A 1 290 ? 32.966 12.812 -3.286 1.00 22.95 290 LEU A C 1
ATOM 2299 O O . LEU A 1 290 ? 31.838 12.764 -2.803 1.00 22.95 290 LEU A O 1
ATOM 2303 N N . ASP A 1 291 ? 34.073 12.861 -2.554 1.00 32.41 291 ASP A N 1
ATOM 2304 C CA . ASP A 1 291 ? 34.157 13.196 -1.137 1.00 32.41 291 ASP A CA 1
ATOM 2305 C C . ASP A 1 291 ? 34.865 14.559 -1.046 1.00 32.41 291 ASP A C 1
ATOM 2307 O O . ASP A 1 291 ? 35.722 14.852 -1.881 1.00 32.41 291 ASP A O 1
ATOM 2311 N N . MET A 1 292 ? 34.520 15.365 -0.036 1.00 27.03 292 MET A N 1
ATOM 2312 C CA . MET A 1 292 ? 34.964 16.753 0.232 1.00 27.03 292 MET A CA 1
ATOM 2313 C C . MET A 1 292 ? 34.127 17.892 -0.388 1.00 27.03 292 MET A C 1
ATOM 2315 O O . MET A 1 292 ? 34.504 18.491 -1.391 1.00 27.03 292 MET A O 1
ATOM 2319 N N . ASN A 1 293 ? 33.008 18.240 0.273 1.00 30.20 293 ASN A N 1
ATOM 2320 C CA . ASN A 1 293 ? 32.661 19.627 0.681 1.00 30.20 293 ASN A CA 1
ATOM 2321 C C . ASN A 1 293 ? 31.235 19.774 1.254 1.00 30.20 293 ASN A C 1
ATOM 2323 O O . ASN A 1 293 ? 30.947 20.778 1.899 1.00 30.20 293 ASN A O 1
ATOM 2327 N N . VAL A 1 294 ? 30.357 18.777 1.097 1.00 30.84 294 VAL A N 1
ATOM 2328 C CA . VAL A 1 294 ? 29.000 18.785 1.693 1.00 30.84 294 VAL A CA 1
ATOM 2329 C C . VAL A 1 294 ? 29.008 18.324 3.161 1.00 30.84 294 VAL A C 1
ATOM 2331 O O . VAL A 1 294 ? 28.189 18.767 3.963 1.00 30.84 294 VAL A O 1
ATOM 2334 N N . THR A 1 295 ? 29.988 17.507 3.553 1.00 29.84 295 THR A N 1
ATOM 2335 C CA . THR A 1 295 ? 30.108 16.921 4.900 1.00 29.84 295 THR A CA 1
ATOM 2336 C C . THR A 1 295 ? 30.266 17.986 5.995 1.00 29.84 295 THR A C 1
ATOM 2338 O O . THR A 1 295 ? 29.625 17.901 7.037 1.00 29.84 295 THR A O 1
ATOM 2341 N N . ASN A 1 296 ? 30.982 19.085 5.720 1.00 32.19 296 ASN A N 1
ATOM 2342 C CA . ASN A 1 296 ? 31.146 20.185 6.684 1.00 32.19 296 ASN A CA 1
ATOM 2343 C C . ASN A 1 296 ? 29.849 20.975 6.951 1.00 32.19 296 ASN A C 1
ATOM 2345 O O . ASN A 1 296 ? 29.724 21.620 7.991 1.00 32.19 296 ASN A O 1
ATOM 2349 N N . PHE A 1 297 ? 28.877 20.932 6.035 1.00 35.91 297 PHE A N 1
ATOM 2350 C CA . PHE A 1 297 ? 27.603 21.638 6.186 1.00 35.91 297 PHE A CA 1
ATOM 2351 C C . PHE A 1 297 ? 26.616 20.840 7.051 1.00 35.91 297 PHE A C 1
ATOM 2353 O O . PHE A 1 297 ? 25.961 21.404 7.923 1.00 35.91 297 PHE A O 1
ATOM 2360 N N . VAL A 1 298 ? 26.561 19.518 6.864 1.00 38.12 298 VAL A N 1
ATOM 2361 C CA . VAL A 1 298 ? 25.621 18.627 7.567 1.00 38.12 298 VAL A CA 1
ATOM 2362 C C . VAL A 1 298 ? 26.108 18.265 8.975 1.00 38.12 298 VAL A C 1
ATOM 2364 O O . VAL A 1 298 ? 25.298 18.188 9.901 1.00 38.12 298 VAL A O 1
ATOM 2367 N N . ASP A 1 299 ? 27.420 18.122 9.182 1.00 36.38 299 ASP A N 1
ATOM 2368 C CA . ASP A 1 299 ? 27.966 17.762 10.500 1.00 36.38 299 ASP A CA 1
ATOM 2369 C C . ASP A 1 299 ? 27.876 18.905 11.524 1.00 36.38 299 ASP A C 1
ATOM 2371 O O . ASP A 1 299 ? 27.786 18.658 12.726 1.00 36.38 299 ASP A O 1
ATOM 2375 N N . THR A 1 300 ? 27.806 20.161 11.068 1.00 37.84 300 THR A N 1
ATOM 2376 C CA . THR A 1 300 ? 27.674 21.326 11.961 1.00 37.84 300 THR A CA 1
ATOM 2377 C C . THR A 1 300 ? 26.249 21.484 12.526 1.00 37.84 300 THR A C 1
ATOM 2379 O O . THR A 1 300 ? 26.073 22.075 13.589 1.00 37.84 300 THR A O 1
ATOM 2382 N N . ILE A 1 301 ? 25.225 20.922 11.867 1.00 39.91 301 ILE A N 1
ATOM 2383 C CA . ILE A 1 301 ? 23.801 21.108 12.221 1.00 39.91 301 ILE A CA 1
ATOM 2384 C C . ILE A 1 301 ? 23.285 20.016 13.184 1.00 39.91 301 ILE A C 1
ATOM 2386 O O . ILE A 1 301 ? 22.329 20.237 13.923 1.00 39.91 301 ILE A O 1
ATOM 2390 N N . ASN A 1 302 ? 23.937 18.851 13.247 1.00 41.28 302 ASN A N 1
ATOM 2391 C CA . ASN A 1 302 ? 23.426 17.670 13.961 1.00 41.28 302 ASN A CA 1
ATOM 2392 C C . ASN A 1 302 ? 23.918 17.504 15.415 1.00 41.28 302 ASN A C 1
ATOM 2394 O O . ASN A 1 302 ? 23.761 16.428 15.995 1.00 41.28 302 ASN A O 1
ATOM 2398 N N . SER A 1 303 ? 24.490 18.542 16.035 1.00 35.91 303 SER A N 1
ATOM 2399 C CA . SER A 1 303 ? 24.926 18.483 17.438 1.00 35.91 303 SER A CA 1
ATOM 2400 C C . SER A 1 303 ? 23.790 18.912 18.389 1.00 35.91 303 SER A C 1
ATOM 2402 O O . SER A 1 303 ? 23.370 20.072 18.357 1.00 35.91 303 SER A O 1
ATOM 2404 N N . PRO A 1 304 ? 23.251 18.019 19.242 1.00 36.41 304 PRO A N 1
ATOM 2405 C CA . PRO A 1 304 ? 22.111 18.335 20.096 1.00 36.41 304 PRO A CA 1
ATOM 2406 C C . PRO A 1 304 ? 22.565 19.180 21.295 1.00 36.41 304 PRO A C 1
ATOM 2408 O O . PRO A 1 304 ? 23.161 18.659 22.235 1.00 36.41 304 PRO A O 1
ATOM 2411 N N . GLY A 1 305 ? 22.274 20.487 21.288 1.00 43.00 305 GLY A N 1
ATOM 2412 C CA . GLY A 1 305 ? 22.453 21.321 22.488 1.00 43.00 305 GLY A CA 1
ATOM 2413 C C . GLY A 1 305 ? 22.621 22.829 22.300 1.00 43.00 305 GLY A C 1
ATOM 2414 O O . GLY A 1 305 ? 22.579 23.552 23.291 1.00 43.00 305 GLY A O 1
ATOM 2415 N N . SER A 1 306 ? 22.769 23.332 21.075 1.00 40.31 306 SER A N 1
ATOM 2416 C CA . SER A 1 306 ? 22.784 24.772 20.793 1.00 40.31 306 SER A CA 1
ATOM 2417 C C . SER A 1 306 ? 21.857 25.040 19.617 1.00 40.31 306 SER A C 1
ATOM 2419 O O . SER A 1 306 ? 22.039 24.444 18.558 1.00 40.31 306 SER A O 1
ATOM 2421 N N . ALA A 1 307 ? 20.847 25.896 19.794 1.00 52.12 307 ALA A N 1
ATOM 2422 C CA . ALA A 1 307 ? 19.999 26.365 18.700 1.00 52.12 307 ALA A CA 1
ATOM 2423 C C . ALA A 1 307 ? 20.799 27.358 17.842 1.00 52.12 307 ALA A C 1
ATOM 2425 O O . ALA A 1 307 ? 20.520 28.555 17.840 1.00 52.12 307 ALA A O 1
ATOM 2426 N N . LEU A 1 308 ? 21.845 26.861 17.179 1.00 56.56 308 LEU A N 1
ATOM 2427 C CA . LEU A 1 308 ? 22.630 27.649 16.244 1.00 56.56 308 LEU A CA 1
ATOM 2428 C C . LEU A 1 308 ? 21.715 28.008 15.082 1.00 56.56 308 LEU A C 1
ATOM 2430 O O . LEU A 1 308 ? 21.221 27.135 14.364 1.00 56.56 308 LEU A O 1
ATOM 2434 N N . THR A 1 309 ? 21.462 29.300 14.920 1.00 77.25 309 THR A N 1
ATOM 2435 C CA . THR A 1 309 ? 20.658 29.789 13.801 1.00 77.25 309 THR A CA 1
ATOM 2436 C C . THR A 1 309 ? 21.610 30.172 12.683 1.00 77.25 309 THR A C 1
ATOM 2438 O O . THR A 1 309 ? 22.426 31.089 12.809 1.00 77.25 309 THR A O 1
ATOM 2441 N N . SER A 1 310 ? 21.541 29.418 11.587 1.00 83.38 310 SER A N 1
ATOM 2442 C CA . SER A 1 310 ? 22.316 29.710 10.384 1.00 83.38 310 SER A CA 1
ATOM 2443 C C . SER A 1 310 ? 21.560 30.740 9.551 1.00 83.38 310 SER A C 1
ATOM 2445 O O . SER A 1 310 ? 20.418 30.504 9.148 1.00 83.38 310 SER A O 1
ATOM 2447 N N . LYS A 1 311 ? 22.188 31.891 9.310 1.00 92.06 311 LYS A N 1
ATOM 2448 C CA . LYS A 1 311 ? 21.682 32.942 8.424 1.00 92.06 311 LYS A CA 1
ATOM 2449 C C . LYS A 1 311 ? 22.447 32.918 7.112 1.00 92.06 311 LYS A C 1
ATOM 2451 O O . LYS A 1 311 ? 23.677 32.977 7.106 1.00 92.06 311 LYS A O 1
ATOM 2456 N N . ILE A 1 312 ? 21.726 32.869 6.002 1.00 88.50 312 ILE A N 1
ATOM 2457 C CA . ILE A 1 312 ? 22.283 32.988 4.655 1.00 88.50 312 ILE A CA 1
ATOM 2458 C C . ILE A 1 312 ? 21.781 34.275 4.016 1.00 88.50 312 ILE A C 1
ATOM 2460 O O . ILE A 1 312 ? 20.619 34.642 4.160 1.00 88.50 312 ILE A O 1
ATOM 2464 N N . LYS A 1 313 ? 22.653 34.960 3.282 1.00 93.81 313 LYS A N 1
ATOM 2465 C CA . LYS A 1 313 ? 22.260 36.070 2.417 1.00 93.81 313 LYS A CA 1
ATOM 2466 C C . LYS A 1 313 ? 22.444 35.638 0.976 1.00 93.81 313 LYS A C 1
ATOM 2468 O O . LYS A 1 313 ? 23.561 35.310 0.581 1.00 93.81 313 LYS A O 1
ATOM 2473 N N . VAL A 1 314 ? 21.363 35.628 0.209 1.00 92.12 314 VAL A N 1
ATOM 2474 C CA . VAL A 1 314 ? 21.351 35.208 -1.195 1.00 92.12 314 VAL A CA 1
ATOM 2475 C C . VAL A 1 314 ? 20.908 36.365 -2.079 1.00 92.12 314 VAL A C 1
ATOM 2477 O O . VAL A 1 314 ? 19.984 37.102 -1.742 1.00 92.12 314 VAL A O 1
ATOM 2480 N N . GLU A 1 315 ? 21.582 36.539 -3.206 1.00 96.25 315 GLU A N 1
ATOM 2481 C CA . GLU A 1 315 ? 21.115 37.359 -4.319 1.00 96.25 315 GLU A CA 1
ATOM 2482 C C . GLU A 1 315 ? 20.421 36.434 -5.318 1.00 96.25 315 GLU A C 1
ATOM 2484 O O . GLU A 1 315 ? 20.959 35.374 -5.645 1.00 96.25 315 GLU A O 1
ATOM 2489 N N . TYR A 1 316 ? 19.229 36.810 -5.771 1.00 94.25 316 TYR A N 1
ATOM 2490 C CA . TYR A 1 316 ? 18.512 36.092 -6.817 1.00 94.25 316 TYR A CA 1
ATOM 2491 C C . TYR A 1 316 ? 18.414 36.953 -8.074 1.00 94.25 316 TYR A C 1
ATOM 2493 O O . TYR A 1 316 ? 18.246 38.174 -8.004 1.00 94.25 316 TYR A O 1
ATOM 2501 N N . ILE A 1 317 ? 18.536 36.303 -9.227 1.00 94.31 317 ILE A N 1
ATOM 2502 C CA . ILE A 1 317 ? 18.448 36.934 -10.545 1.00 94.31 317 ILE A CA 1
ATOM 2503 C C . ILE A 1 317 ? 17.502 36.091 -11.397 1.00 94.31 317 ILE A C 1
ATOM 2505 O O . ILE A 1 317 ? 17.798 34.922 -11.656 1.00 94.31 317 ILE A O 1
ATOM 2509 N N . ASP A 1 318 ? 16.384 36.672 -11.829 1.00 92.06 318 ASP A N 1
ATOM 2510 C CA . ASP A 1 318 ? 15.498 36.101 -12.848 1.00 92.06 318 ASP A CA 1
ATOM 2511 C C . ASP A 1 318 ? 15.440 37.010 -14.094 1.00 92.06 318 ASP A C 1
ATOM 2513 O O . ASP A 1 318 ? 16.116 38.039 -14.171 1.00 92.06 318 ASP A O 1
ATOM 2517 N N . ASP A 1 319 ? 14.655 36.625 -15.103 1.00 89.12 319 ASP A N 1
ATOM 2518 C CA . ASP A 1 319 ? 14.566 37.376 -16.366 1.00 89.12 319 ASP A CA 1
ATOM 2519 C C . ASP A 1 319 ? 13.885 38.753 -16.218 1.00 89.12 319 ASP A C 1
ATOM 2521 O O . ASP A 1 319 ? 13.939 39.576 -17.135 1.00 89.12 319 ASP A O 1
ATOM 2525 N N . LYS A 1 320 ? 13.196 39.010 -15.100 1.00 90.81 320 LYS A N 1
ATOM 2526 C CA . LYS A 1 320 ? 12.322 40.179 -14.900 1.00 90.81 320 LYS A CA 1
ATOM 2527 C C . LYS A 1 320 ? 12.789 41.097 -13.772 1.00 90.81 320 LYS A C 1
ATOM 2529 O O . LYS A 1 320 ? 12.377 42.255 -13.723 1.00 90.81 320 LYS A O 1
ATOM 2534 N N . SER A 1 321 ? 13.601 40.592 -12.856 1.00 91.75 321 SER A N 1
ATOM 2535 C CA . SER A 1 321 ? 13.912 41.195 -11.574 1.00 91.75 321 SER A CA 1
ATOM 2536 C C . SER A 1 321 ? 15.186 40.603 -10.970 1.00 91.75 321 SER A C 1
ATOM 2538 O O . SER A 1 321 ? 15.600 39.474 -11.236 1.00 91.75 321 SER A O 1
ATOM 2540 N N . SER A 1 322 ? 15.822 41.390 -10.115 1.00 95.44 322 SER A N 1
ATOM 2541 C CA . SER A 1 322 ? 16.853 40.899 -9.214 1.00 95.44 322 SER A CA 1
ATOM 2542 C C . SER A 1 322 ? 16.635 41.479 -7.826 1.00 95.44 322 SER A C 1
ATOM 2544 O O . SER A 1 322 ? 16.044 42.551 -7.661 1.00 95.44 322 SER A O 1
ATOM 2546 N N . GLY A 1 323 ? 17.094 40.756 -6.812 1.00 96.38 323 GLY A N 1
ATOM 2547 C CA . GLY A 1 323 ? 16.945 41.169 -5.426 1.00 96.38 323 GLY A CA 1
ATOM 2548 C C . GLY A 1 323 ? 17.833 40.371 -4.486 1.00 96.38 323 GLY A C 1
ATOM 2549 O O . GLY A 1 323 ? 18.557 39.466 -4.893 1.00 96.38 323 GLY A O 1
ATOM 2550 N N . SER A 1 324 ? 17.778 40.715 -3.201 1.00 96.62 324 SER A N 1
ATOM 2551 C CA . SER A 1 324 ? 18.507 40.000 -2.154 1.00 96.62 324 SER A CA 1
ATOM 2552 C C . SER A 1 324 ? 17.577 39.590 -1.024 1.00 96.62 324 SER A C 1
ATOM 2554 O O . SER A 1 324 ? 16.756 40.402 -0.592 1.00 96.62 324 SER A O 1
ATOM 2556 N N . LEU A 1 325 ? 17.759 38.377 -0.509 1.00 96.12 325 LEU A N 1
ATOM 2557 C CA . LEU A 1 325 ? 17.079 37.858 0.673 1.00 96.12 325 LEU A CA 1
ATOM 2558 C C . LEU A 1 325 ? 18.109 37.519 1.748 1.00 96.12 325 LEU A C 1
ATOM 2560 O O . LEU A 1 325 ? 19.144 36.914 1.467 1.00 96.12 325 LEU A O 1
ATOM 2564 N N . GLU A 1 326 ? 17.814 37.902 2.985 1.00 96.94 326 GLU A N 1
ATOM 2565 C CA . GLU A 1 326 ? 18.504 37.396 4.167 1.00 96.94 326 GLU A CA 1
ATOM 2566 C C . GLU A 1 326 ? 17.564 36.416 4.863 1.00 96.94 326 GLU A C 1
ATOM 2568 O O . GLU A 1 326 ? 16.446 36.783 5.217 1.00 96.94 326 GLU A O 1
ATOM 2573 N N . LEU A 1 327 ? 18.001 35.165 4.979 1.00 94.38 327 LEU A N 1
ATOM 2574 C CA . LEU A 1 327 ? 17.173 34.025 5.335 1.00 94.38 327 LEU A CA 1
ATOM 2575 C C . LEU A 1 327 ? 17.769 33.287 6.536 1.00 94.38 327 LEU A C 1
ATOM 2577 O O . LEU A 1 327 ? 18.931 32.883 6.520 1.00 94.38 327 LEU A O 1
ATOM 2581 N N . THR A 1 328 ? 16.958 33.083 7.567 1.00 94.94 328 THR A N 1
ATOM 2582 C CA . THR A 1 328 ? 17.259 32.235 8.721 1.00 94.94 328 THR A CA 1
ATOM 2583 C C . THR A 1 328 ? 16.768 30.828 8.418 1.00 94.94 328 THR A C 1
ATOM 2585 O O . THR A 1 328 ? 15.568 30.603 8.260 1.00 94.94 328 THR A O 1
ATOM 2588 N N . PHE A 1 329 ? 17.694 29.881 8.313 1.00 88.56 329 PHE A N 1
ATOM 2589 C CA . PHE A 1 329 ? 17.387 28.497 7.979 1.00 88.56 329 PHE A CA 1
ATOM 2590 C C . PHE A 1 329 ? 16.490 27.842 9.041 1.00 88.56 329 PHE A C 1
ATOM 2592 O O . PHE A 1 329 ? 16.775 27.934 10.235 1.00 88.56 329 PHE A O 1
ATOM 2599 N N . LEU A 1 330 ? 15.427 27.160 8.602 1.00 87.44 330 LEU A N 1
ATOM 2600 C CA . LEU A 1 330 ? 14.545 26.378 9.473 1.00 87.44 330 LEU A CA 1
ATOM 2601 C C . LEU A 1 330 ? 14.775 24.876 9.307 1.00 87.44 330 LEU A C 1
ATOM 2603 O O . LEU A 1 330 ? 15.006 24.163 10.280 1.00 87.44 330 LEU A O 1
ATOM 2607 N N . SER A 1 331 ? 14.666 24.395 8.071 1.00 82.88 331 SER A N 1
ATOM 2608 C CA . SER A 1 331 ? 14.746 22.976 7.730 1.00 82.88 331 SER A CA 1
ATOM 2609 C C . SER A 1 331 ? 15.087 22.812 6.254 1.00 82.88 331 SER A C 1
ATOM 2611 O O . SER A 1 331 ? 14.743 23.667 5.444 1.00 82.88 331 SER A O 1
ATOM 2613 N N . SER A 1 332 ? 15.701 21.697 5.879 1.00 75.50 332 SER A N 1
ATOM 2614 C CA . SER A 1 332 ? 15.882 21.307 4.478 1.00 75.50 332 SER A CA 1
ATOM 2615 C C . SER A 1 332 ? 15.474 19.864 4.258 1.00 75.50 332 SER A C 1
ATOM 2617 O O . SER A 1 332 ? 15.559 19.042 5.170 1.00 75.50 332 SER A O 1
ATOM 2619 N N . ASP A 1 333 ? 15.098 19.566 3.026 1.00 68.25 333 ASP A N 1
ATOM 2620 C CA . ASP A 1 333 ? 15.024 18.222 2.474 1.00 68.25 333 ASP A CA 1
ATOM 2621 C C . ASP A 1 333 ? 16.018 18.083 1.299 1.00 68.25 333 ASP A C 1
ATOM 2623 O O . ASP A 1 333 ? 16.924 18.903 1.144 1.00 68.25 333 ASP A O 1
ATOM 2627 N N . GLU A 1 334 ? 15.902 17.016 0.505 1.00 55.59 334 GLU A N 1
ATOM 2628 C CA . GLU A 1 334 ? 16.816 16.729 -0.613 1.00 55.59 334 GLU A CA 1
ATOM 2629 C C . GLU A 1 334 ? 16.703 17.727 -1.782 1.00 55.59 334 GLU A C 1
ATOM 2631 O O . GLU A 1 334 ? 17.634 17.854 -2.574 1.00 55.59 334 GLU A O 1
ATOM 2636 N N . THR A 1 335 ? 15.572 18.420 -1.914 1.00 66.50 335 THR A N 1
ATOM 2637 C CA . THR A 1 335 ? 15.233 19.254 -3.082 1.00 66.50 335 THR A CA 1
ATOM 2638 C C . THR A 1 335 ? 14.863 20.687 -2.729 1.00 66.50 335 THR A C 1
ATOM 2640 O O . THR A 1 335 ? 14.820 21.545 -3.615 1.00 66.50 335 THR A O 1
ATOM 2643 N N . SER A 1 336 ? 14.604 20.961 -1.452 1.00 78.94 336 SER A N 1
ATOM 2644 C CA . SER A 1 336 ? 14.185 22.267 -0.984 1.00 78.94 336 SER A CA 1
ATOM 2645 C C . SER A 1 336 ? 14.754 22.617 0.388 1.00 78.94 336 SER A C 1
ATOM 2647 O O . SER A 1 336 ? 15.111 21.755 1.194 1.00 78.94 336 SER A O 1
ATOM 2649 N N . CYS A 1 337 ? 14.825 23.911 0.679 1.00 84.62 337 CYS A N 1
ATOM 2650 C CA . CYS A 1 337 ? 14.994 24.394 2.037 1.00 84.62 337 CYS A CA 1
ATOM 2651 C C . CYS A 1 337 ? 13.942 25.437 2.399 1.00 84.62 337 CYS A C 1
ATOM 2653 O O . CYS A 1 337 ? 13.483 26.226 1.575 1.00 84.62 337 CYS A O 1
ATOM 2655 N N . MET A 1 338 ? 13.550 25.412 3.667 1.00 89.88 338 MET A N 1
ATOM 2656 C CA . MET A 1 338 ? 12.645 26.364 4.281 1.00 89.88 338 MET A CA 1
ATOM 2657 C C . MET A 1 338 ? 13.436 27.337 5.142 1.00 89.88 338 MET A C 1
ATOM 2659 O O . MET A 1 338 ? 14.296 26.934 5.933 1.00 89.88 338 MET A O 1
ATOM 2663 N N . ALA A 1 339 ? 13.103 28.616 5.034 1.00 95.19 339 ALA A N 1
ATOM 2664 C CA . ALA A 1 339 ? 13.743 29.665 5.810 1.00 95.19 339 ALA A CA 1
ATOM 2665 C C . ALA A 1 339 ? 12.768 30.797 6.156 1.00 95.19 339 ALA A C 1
ATOM 2667 O O . ALA A 1 339 ? 11.694 30.899 5.565 1.00 95.19 339 ALA A O 1
ATOM 2668 N N . LEU A 1 340 ? 13.140 31.630 7.126 1.00 96.50 340 LEU A N 1
ATOM 2669 C CA . LEU A 1 340 ? 12.439 32.869 7.471 1.00 96.50 340 LEU A CA 1
ATOM 2670 C C . LEU A 1 340 ? 13.226 34.068 6.970 1.00 96.50 340 LEU A C 1
ATOM 2672 O O . LEU A 1 340 ? 14.441 34.100 7.159 1.00 96.50 340 LEU A O 1
ATOM 2676 N N . ASP A 1 341 ? 12.564 35.056 6.383 1.00 97.00 341 ASP A N 1
ATOM 2677 C CA . ASP A 1 341 ? 13.220 36.335 6.119 1.00 97.00 341 ASP A CA 1
ATOM 2678 C C . ASP A 1 341 ? 13.229 37.259 7.352 1.00 97.00 341 ASP A C 1
ATOM 2680 O O . ASP A 1 341 ? 12.819 36.890 8.451 1.00 97.00 341 ASP A O 1
ATOM 2684 N N . GLN A 1 342 ? 13.729 38.482 7.175 1.00 96.19 342 GLN A N 1
ATOM 2685 C CA . GLN A 1 342 ? 13.796 39.512 8.219 1.00 96.19 342 GLN A CA 1
ATOM 2686 C C . GLN A 1 342 ? 12.432 39.992 8.758 1.00 96.19 342 GLN A C 1
ATOM 2688 O O . GLN A 1 342 ? 12.405 40.677 9.778 1.00 96.19 342 GLN A O 1
ATOM 2693 N N . ASN A 1 343 ? 11.324 39.662 8.087 1.00 96.94 343 ASN A N 1
ATOM 2694 C CA . ASN A 1 343 ? 9.958 39.979 8.506 1.00 96.94 343 ASN A CA 1
ATOM 2695 C C . ASN A 1 343 ? 9.225 38.753 9.083 1.00 96.94 343 ASN A C 1
ATOM 2697 O O . ASN A 1 343 ? 8.010 38.809 9.258 1.00 96.94 343 ASN A O 1
ATOM 2701 N N . ASP A 1 344 ? 9.942 37.654 9.344 1.00 95.88 344 ASP A N 1
ATOM 2702 C CA . ASP A 1 344 ? 9.389 36.346 9.714 1.00 95.88 344 ASP A CA 1
ATOM 2703 C C . ASP A 1 344 ? 8.468 35.726 8.641 1.00 95.88 344 ASP A C 1
ATOM 2705 O O . ASP A 1 344 ? 7.698 34.803 8.931 1.00 95.88 344 ASP A O 1
ATOM 2709 N N . ASP A 1 345 ? 8.567 36.167 7.379 1.00 97.19 345 ASP A N 1
ATOM 2710 C CA . ASP A 1 345 ? 7.868 35.495 6.286 1.00 97.19 345 ASP A CA 1
ATOM 2711 C C . ASP A 1 345 ? 8.546 34.168 5.968 1.00 97.19 345 ASP A C 1
ATOM 2713 O O . ASP A 1 345 ? 9.773 34.067 5.884 1.00 97.19 345 ASP A O 1
ATOM 2717 N N . LYS A 1 346 ? 7.735 33.130 5.752 1.00 96.88 346 LYS A N 1
ATOM 2718 C CA . LYS A 1 346 ? 8.235 31.788 5.462 1.00 96.88 346 LYS A CA 1
ATOM 2719 C C . LYS A 1 346 ? 8.478 31.615 3.970 1.00 96.88 346 LYS A C 1
ATOM 2721 O O . LYS A 1 346 ? 7.558 31.736 3.165 1.00 96.88 346 LYS A O 1
ATOM 2726 N N . TRP A 1 347 ? 9.697 31.231 3.623 1.00 97.06 347 TRP A N 1
ATOM 2727 C CA . TRP A 1 347 ? 10.139 30.982 2.260 1.00 97.06 347 TRP A CA 1
ATOM 2728 C C . TRP A 1 347 ? 10.442 29.505 2.031 1.00 97.06 347 TRP A C 1
ATOM 2730 O O . TRP A 1 347 ? 10.988 28.838 2.909 1.00 97.06 347 TRP A O 1
ATOM 2740 N N . ILE A 1 348 ? 10.107 29.017 0.838 1.00 93.94 348 ILE A N 1
ATOM 2741 C CA . ILE A 1 348 ? 10.626 27.772 0.266 1.00 93.94 348 ILE A CA 1
ATOM 2742 C C . ILE A 1 348 ? 11.594 28.148 -0.851 1.00 93.94 348 ILE A C 1
ATOM 2744 O O . ILE A 1 348 ? 11.235 28.915 -1.744 1.00 93.94 348 ILE A O 1
ATOM 2748 N N . ILE A 1 349 ? 12.797 27.587 -0.802 1.00 92.50 349 ILE A N 1
ATOM 2749 C CA . ILE A 1 349 ? 13.768 27.585 -1.892 1.00 92.50 349 ILE A CA 1
ATOM 2750 C C . ILE A 1 349 ? 13.791 26.167 -2.442 1.00 92.50 349 ILE A C 1
ATOM 2752 O O . ILE A 1 349 ? 14.264 25.268 -1.755 1.00 92.50 349 ILE A O 1
ATOM 2756 N N . ALA A 1 350 ? 13.272 25.947 -3.642 1.00 88.31 350 ALA A N 1
ATOM 2757 C CA . ALA A 1 350 ? 13.264 24.636 -4.281 1.00 88.31 350 ALA A CA 1
ATOM 2758 C C . ALA A 1 350 ? 14.160 24.646 -5.518 1.00 88.31 350 ALA A C 1
ATOM 2760 O O . ALA A 1 350 ? 14.160 25.603 -6.290 1.00 88.31 350 ALA A O 1
ATOM 2761 N N . TYR A 1 351 ? 14.933 23.583 -5.710 1.00 82.06 351 TYR A N 1
ATOM 2762 C CA . TYR A 1 351 ? 15.706 23.399 -6.930 1.00 82.06 351 TYR A CA 1
ATOM 2763 C C . TYR A 1 351 ? 14.769 23.057 -8.097 1.00 82.06 351 TYR A C 1
ATOM 2765 O O . TYR A 1 351 ? 14.004 22.094 -8.027 1.00 82.06 351 TYR A O 1
ATOM 2773 N N . GLU A 1 352 ? 14.830 23.833 -9.178 1.00 77.75 352 GLU A N 1
ATOM 2774 C CA . GLU A 1 352 ? 14.090 23.541 -10.402 1.00 77.75 352 GLU A CA 1
ATOM 2775 C C . GLU A 1 352 ? 14.950 22.662 -11.308 1.00 77.75 352 GLU A C 1
ATOM 2777 O O . GLU A 1 352 ? 16.001 23.076 -11.804 1.00 77.75 352 GLU A O 1
ATOM 2782 N N . TRP A 1 353 ? 14.498 21.432 -11.546 1.00 65.38 353 TRP A N 1
ATOM 2783 C CA . TRP A 1 353 ? 15.151 20.539 -12.497 1.00 65.38 353 TRP A CA 1
ATOM 2784 C C . TRP A 1 353 ? 15.007 21.094 -13.920 1.00 65.38 353 TRP A C 1
ATOM 2786 O O . TRP A 1 353 ? 13.964 20.966 -14.561 1.00 65.38 353 TRP A O 1
ATOM 2796 N N . GLY A 1 354 ? 16.070 21.724 -14.419 1.00 48.00 354 GLY A N 1
ATOM 2797 C CA . GLY A 1 354 ? 16.181 22.106 -15.821 1.00 48.00 354 GLY A CA 1
ATOM 2798 C C . GLY A 1 354 ? 16.393 20.880 -16.713 1.00 48.00 354 GLY A C 1
ATOM 2799 O O . GLY A 1 354 ? 17.188 20.002 -16.396 1.00 48.00 354 GLY A O 1
ATOM 2800 N N . VAL A 1 355 ? 15.726 20.850 -17.870 1.00 41.25 355 VAL A N 1
ATOM 2801 C CA . VAL A 1 355 ? 15.821 19.815 -18.929 1.00 41.25 355 VAL A CA 1
ATOM 2802 C C . VAL A 1 355 ? 17.176 19.845 -19.676 1.00 41.25 355 VAL A C 1
ATOM 2804 O O . VAL A 1 355 ? 17.323 19.288 -20.763 1.00 41.25 355 VAL A O 1
ATOM 2807 N N . ASP A 1 356 ? 18.207 20.475 -19.113 1.00 44.97 356 ASP A N 1
ATOM 2808 C CA . ASP A 1 356 ? 19.547 20.455 -19.694 1.00 44.97 356 ASP A CA 1
ATOM 2809 C C . ASP A 1 356 ? 20.253 19.158 -19.285 1.00 44.97 356 ASP A C 1
ATOM 2811 O O . ASP A 1 356 ? 20.948 19.071 -18.277 1.00 44.97 356 ASP A O 1
ATOM 2815 N N . ASN A 1 357 ? 20.068 18.124 -20.111 1.00 45.03 357 ASN A N 1
ATOM 2816 C CA . ASN A 1 357 ? 20.627 16.770 -19.973 1.00 45.03 357 ASN A CA 1
ATOM 2817 C C . ASN A 1 357 ? 22.168 16.697 -20.094 1.00 45.03 357 ASN A C 1
ATOM 2819 O O . ASN A 1 357 ? 22.711 15.676 -20.513 1.00 45.03 357 ASN A O 1
ATOM 2823 N N . ASN A 1 358 ? 22.879 17.780 -19.787 1.00 45.84 358 ASN A N 1
ATOM 2824 C CA . ASN A 1 358 ? 24.324 17.892 -19.943 1.00 45.84 358 ASN A CA 1
ATOM 2825 C C . ASN A 1 358 ? 24.977 18.608 -18.751 1.00 45.84 358 ASN A C 1
ATOM 2827 O O . ASN A 1 358 ? 25.917 19.386 -18.918 1.00 45.84 358 ASN A O 1
ATOM 2831 N N . ILE A 1 359 ? 24.452 18.382 -17.544 1.00 50.59 359 ILE A N 1
ATOM 2832 C CA . ILE A 1 359 ? 25.115 18.798 -16.309 1.00 50.59 359 ILE A CA 1
ATOM 2833 C C . ILE A 1 359 ? 26.174 17.741 -15.986 1.00 50.59 359 ILE A C 1
ATOM 2835 O O . ILE A 1 359 ? 25.876 16.665 -15.471 1.00 50.59 359 ILE A O 1
ATOM 2839 N N . ASP A 1 360 ? 27.415 18.046 -16.358 1.00 51.16 360 ASP A N 1
ATOM 2840 C CA . ASP A 1 360 ? 28.605 17.292 -15.974 1.00 51.16 360 ASP A CA 1
ATOM 2841 C C . ASP A 1 360 ? 28.729 17.328 -14.440 1.00 51.16 360 ASP A C 1
ATOM 2843 O O . ASP A 1 360 ? 29.000 18.379 -13.846 1.00 51.16 360 ASP A O 1
ATOM 2847 N N . SER A 1 361 ? 28.460 16.197 -13.779 1.00 49.00 361 SER A N 1
ATOM 2848 C CA . SER A 1 361 ? 28.325 16.113 -12.317 1.00 49.00 361 SER A CA 1
ATOM 2849 C C . SER A 1 361 ? 29.583 16.550 -11.563 1.00 49.00 361 SER A C 1
ATOM 2851 O O . SER A 1 361 ? 29.498 16.905 -10.390 1.00 49.00 361 SER A O 1
ATOM 2853 N N . GLU A 1 362 ? 30.738 16.585 -12.230 1.00 45.34 362 GLU A N 1
ATOM 2854 C CA . GLU A 1 362 ? 32.006 17.027 -11.644 1.00 45.34 362 GLU A CA 1
ATOM 2855 C C . GLU A 1 362 ? 32.201 18.560 -11.644 1.00 45.34 362 GLU A C 1
ATOM 2857 O O . GLU A 1 362 ? 33.151 19.051 -11.033 1.00 45.34 362 GLU A O 1
ATOM 2862 N N . LYS A 1 363 ? 31.323 19.351 -12.289 1.00 46.72 363 LYS A N 1
ATOM 2863 C CA . LYS A 1 363 ? 31.498 20.816 -12.439 1.00 46.72 363 LYS A CA 1
ATOM 2864 C C . LYS A 1 363 ? 30.227 21.652 -12.284 1.00 46.72 363 LYS A C 1
ATOM 2866 O O . LYS A 1 363 ? 30.151 22.765 -12.811 1.00 46.72 363 LYS A O 1
ATOM 2871 N N . THR A 1 364 ? 29.236 21.175 -11.543 1.00 49.16 364 THR A N 1
ATOM 2872 C CA . THR A 1 364 ? 28.006 21.955 -11.340 1.00 49.16 364 THR A CA 1
ATOM 2873 C C . THR A 1 364 ? 28.259 23.102 -10.360 1.00 49.16 364 THR A C 1
ATOM 2875 O O . THR A 1 364 ? 28.157 22.946 -9.146 1.00 49.16 364 THR A O 1
ATOM 2878 N N . GLN A 1 365 ? 28.641 24.270 -10.878 1.00 69.56 365 GLN A N 1
ATOM 2879 C CA . GLN A 1 365 ? 28.717 25.492 -10.079 1.00 69.56 365 GLN A CA 1
ATOM 2880 C C . GLN A 1 365 ? 27.296 25.915 -9.693 1.00 69.56 365 GLN A C 1
ATOM 2882 O O . GLN A 1 365 ? 26.407 25.908 -10.544 1.00 69.56 365 GLN A O 1
ATOM 2887 N N . LEU A 1 366 ? 27.084 26.316 -8.434 1.00 64.12 366 LEU A N 1
ATOM 2888 C CA . LEU A 1 366 ? 25.783 26.764 -7.907 1.00 64.12 366 LEU A CA 1
ATOM 2889 C C . LEU A 1 366 ? 25.106 27.814 -8.814 1.00 64.12 366 LEU A C 1
ATOM 2891 O O . LEU A 1 366 ? 23.892 27.810 -8.975 1.00 64.12 366 LEU A O 1
ATOM 2895 N N . GLU A 1 367 ? 25.906 28.649 -9.481 1.00 72.62 367 GLU A N 1
ATOM 2896 C CA . GLU A 1 367 ? 25.474 29.707 -10.407 1.00 72.62 367 GLU A CA 1
ATOM 2897 C C . GLU A 1 367 ? 24.833 29.196 -11.718 1.00 72.62 367 GLU A C 1
ATOM 2899 O O . GLU A 1 367 ? 24.222 29.966 -12.467 1.00 72.62 367 GLU A O 1
ATOM 2904 N N . SER A 1 368 ? 24.987 27.904 -12.026 1.00 75.81 368 SER A N 1
ATOM 2905 C CA . SER A 1 368 ? 24.377 27.250 -13.193 1.00 75.81 368 SER A CA 1
ATOM 2906 C C . SER A 1 368 ? 23.004 26.642 -12.899 1.00 75.81 368 SER A C 1
ATOM 2908 O O . SER A 1 368 ? 22.253 26.363 -13.833 1.00 75.81 368 SER A O 1
ATOM 2910 N N . LEU A 1 369 ? 22.664 26.477 -11.618 1.00 82.31 369 LEU A N 1
ATOM 2911 C CA . LEU A 1 369 ? 21.407 25.888 -11.177 1.00 82.31 369 LEU A CA 1
ATOM 2912 C C . LEU A 1 369 ? 20.279 26.922 -11.185 1.00 82.31 369 LEU A C 1
ATOM 2914 O O . LEU A 1 369 ? 20.501 28.115 -10.959 1.00 82.31 369 LEU A O 1
ATOM 2918 N N . LYS A 1 370 ? 19.063 26.441 -11.442 1.00 90.81 370 LYS A N 1
ATOM 2919 C CA . LYS A 1 370 ? 17.842 27.242 -11.386 1.00 90.81 370 LYS A CA 1
ATOM 2920 C C . LYS A 1 370 ? 17.007 26.856 -10.178 1.00 90.81 370 LYS A C 1
ATOM 2922 O O . LYS A 1 370 ? 16.981 25.695 -9.776 1.00 90.81 370 LYS A O 1
ATOM 2927 N N . PHE A 1 371 ? 16.345 27.840 -9.595 1.00 92.81 371 PHE A N 1
ATOM 2928 C CA . PHE A 1 371 ? 15.603 27.702 -8.355 1.00 92.81 371 PHE A CA 1
ATOM 2929 C C . PHE A 1 371 ? 14.260 28.418 -8.446 1.00 92.81 371 PHE A C 1
ATOM 2931 O O . PHE A 1 371 ? 14.117 29.427 -9.140 1.00 92.81 371 PHE A O 1
ATOM 2938 N N . MET A 1 372 ? 13.318 27.912 -7.664 1.00 94.06 372 MET A N 1
ATOM 2939 C CA . MET A 1 372 ? 12.050 28.542 -7.343 1.00 94.06 372 MET A CA 1
ATOM 2940 C C . MET A 1 372 ? 12.129 29.081 -5.917 1.00 94.06 372 MET A C 1
ATOM 2942 O O . MET A 1 372 ? 12.447 28.342 -4.981 1.00 94.06 372 MET A O 1
ATOM 2946 N N . LEU A 1 373 ? 11.832 30.366 -5.740 1.00 96.00 373 LEU A N 1
ATOM 2947 C CA . LEU A 1 373 ? 11.629 30.978 -4.431 1.00 96.00 373 LEU A CA 1
ATOM 2948 C C . LEU A 1 373 ? 10.143 31.264 -4.249 1.00 96.00 373 LEU A C 1
ATOM 2950 O O . LEU A 1 373 ? 9.553 32.020 -5.018 1.00 96.00 373 LEU A O 1
ATOM 2954 N N . LYS A 1 374 ? 9.537 30.713 -3.200 1.00 96.38 374 LYS A N 1
ATOM 2955 C CA . LYS A 1 374 ? 8.126 30.940 -2.880 1.00 96.38 374 LYS A CA 1
ATOM 2956 C C . LYS A 1 374 ? 7.959 31.459 -1.463 1.00 96.38 374 LYS A C 1
ATOM 2958 O O . LYS A 1 374 ? 8.256 30.749 -0.504 1.00 96.38 374 LYS A O 1
ATOM 2963 N N . ASN A 1 375 ? 7.425 32.668 -1.333 1.00 97.00 375 ASN A N 1
ATOM 2964 C CA . ASN A 1 375 ? 6.981 33.220 -0.060 1.00 97.00 375 ASN A CA 1
ATOM 2965 C C . ASN A 1 375 ? 5.590 32.648 0.258 1.00 97.00 375 ASN A C 1
ATOM 2967 O O . ASN A 1 375 ? 4.609 32.904 -0.441 1.00 97.00 375 ASN A O 1
ATOM 2971 N N . LEU A 1 376 ? 5.504 31.829 1.304 1.00 94.44 376 LEU A N 1
ATOM 2972 C CA . LEU A 1 376 ? 4.269 31.176 1.732 1.00 94.44 376 LEU A CA 1
ATOM 2973 C C . LEU A 1 376 ? 3.303 32.124 2.449 1.00 94.44 376 LEU A C 1
ATOM 2975 O O . LEU A 1 376 ? 2.123 31.793 2.548 1.00 94.44 376 LEU A O 1
ATOM 2979 N N . THR A 1 377 ? 3.775 33.271 2.949 1.00 93.44 377 THR A N 1
ATOM 2980 C CA . THR A 1 377 ? 2.928 34.245 3.646 1.00 93.44 377 THR A CA 1
ATOM 2981 C C . THR A 1 377 ? 2.086 35.047 2.660 1.00 93.44 377 THR A C 1
ATOM 2983 O O . THR A 1 377 ? 0.867 35.121 2.797 1.00 93.44 377 THR A O 1
ATOM 2986 N N . ASN A 1 378 ? 2.725 35.651 1.655 1.00 95.56 378 ASN A N 1
ATOM 2987 C CA . ASN A 1 378 ? 2.058 36.542 0.698 1.00 95.56 378 ASN A CA 1
ATOM 2988 C C . ASN A 1 378 ? 1.795 35.890 -0.672 1.00 95.56 378 ASN A C 1
ATOM 2990 O O . ASN A 1 378 ? 1.153 36.499 -1.527 1.00 95.56 378 ASN A O 1
ATOM 2994 N N . GLY A 1 379 ? 2.257 34.652 -0.876 1.00 94.19 379 GLY A N 1
ATOM 2995 C CA . GLY A 1 379 ? 2.049 33.886 -2.103 1.00 94.19 379 GLY A CA 1
ATOM 2996 C C . GLY A 1 379 ? 2.924 34.319 -3.282 1.00 94.19 379 GLY A C 1
ATOM 2997 O O . GLY A 1 379 ? 2.686 33.849 -4.393 1.00 94.19 379 GLY A O 1
ATOM 2998 N N . MET A 1 380 ? 3.910 35.197 -3.075 1.00 95.44 380 MET A N 1
ATOM 2999 C CA . MET A 1 380 ? 4.848 35.607 -4.120 1.00 95.44 380 MET A CA 1
ATOM 3000 C C . MET A 1 380 ? 5.716 34.423 -4.563 1.00 95.44 380 MET A C 1
ATOM 3002 O O . MET A 1 380 ? 6.243 33.684 -3.731 1.00 95.44 380 MET A O 1
ATOM 3006 N N . VAL A 1 381 ? 5.875 34.267 -5.877 1.00 95.69 381 VAL A N 1
ATOM 3007 C CA . VAL A 1 381 ? 6.656 33.198 -6.508 1.00 95.69 381 VAL A CA 1
ATOM 3008 C C . VAL A 1 381 ? 7.658 33.820 -7.480 1.00 95.69 381 VAL A C 1
ATOM 3010 O O . VAL A 1 381 ? 7.280 34.660 -8.298 1.00 95.69 381 VAL A O 1
ATOM 3013 N N . ILE A 1 382 ? 8.920 33.412 -7.369 1.00 95.44 382 ILE A N 1
ATOM 3014 C CA . ILE A 1 382 ? 10.031 33.780 -8.249 1.00 95.44 382 ILE A CA 1
ATOM 3015 C C . ILE A 1 382 ? 10.588 32.469 -8.811 1.00 95.44 382 ILE A C 1
ATOM 3017 O O . ILE A 1 382 ? 11.387 31.795 -8.160 1.00 95.44 382 ILE A O 1
ATOM 3021 N N . ASP A 1 383 ? 10.114 32.092 -9.994 1.00 94.38 383 ASP A N 1
ATOM 3022 C CA . ASP A 1 383 ? 10.510 30.861 -10.686 1.00 94.38 383 ASP A CA 1
ATOM 3023 C C . ASP A 1 383 ? 11.750 31.090 -11.559 1.00 94.38 383 ASP A C 1
ATOM 3025 O O . ASP A 1 383 ? 12.042 32.219 -11.968 1.00 94.38 383 ASP A O 1
ATOM 3029 N N . ASN A 1 384 ? 12.448 30.008 -11.914 1.00 92.50 384 ASN A N 1
ATOM 3030 C CA . ASN A 1 384 ? 13.535 30.013 -12.900 1.00 92.50 384 ASN A CA 1
ATOM 3031 C C . ASN A 1 384 ? 14.671 31.008 -12.572 1.00 92.50 384 ASN A C 1
ATOM 3033 O O . ASN A 1 384 ? 15.343 31.518 -13.473 1.00 92.50 384 ASN A O 1
ATOM 3037 N N . CYS A 1 385 ? 14.916 31.275 -11.284 1.00 93.94 385 CYS A N 1
ATOM 3038 C CA . CYS A 1 385 ? 15.933 32.222 -10.831 1.00 93.94 385 CYS A CA 1
ATOM 3039 C C . CYS A 1 385 ? 17.276 31.545 -10.537 1.00 93.94 385 CYS A C 1
ATOM 3041 O O . CYS A 1 385 ? 17.350 30.368 -10.184 1.00 93.94 385 CYS A O 1
ATOM 3043 N N . LYS A 1 386 ? 18.367 32.298 -10.670 1.00 93.75 386 LYS A N 1
ATOM 3044 C CA . LYS A 1 386 ? 19.704 31.878 -10.235 1.00 93.75 386 LYS A CA 1
ATOM 3045 C C . LYS A 1 386 ? 19.993 32.444 -8.860 1.00 93.75 386 LYS A C 1
ATOM 3047 O O . LYS A 1 386 ? 19.721 33.619 -8.625 1.00 93.75 386 LYS A O 1
ATOM 3052 N N . LEU A 1 387 ? 20.595 31.636 -7.992 1.00 92.00 387 LEU A N 1
ATOM 3053 C CA . LEU A 1 387 ? 20.994 32.061 -6.654 1.00 92.00 387 LEU A CA 1
ATOM 3054 C C . LEU A 1 387 ? 22.505 32.247 -6.570 1.00 92.00 387 LEU A C 1
ATOM 3056 O O . LEU A 1 387 ? 23.283 31.380 -6.968 1.00 92.00 387 LEU A O 1
ATOM 3060 N N . LYS A 1 388 ? 22.916 33.368 -5.983 1.00 90.62 388 LYS A N 1
ATOM 3061 C CA . LYS A 1 388 ? 24.298 33.662 -5.625 1.00 90.62 388 LYS A CA 1
ATOM 3062 C C . LYS A 1 388 ? 24.388 33.869 -4.119 1.00 90.62 388 LYS A C 1
ATOM 3064 O O . LYS A 1 388 ? 23.799 34.798 -3.571 1.00 90.62 388 LYS A O 1
ATOM 3069 N N . LEU A 1 389 ? 25.130 33.000 -3.437 1.00 87.38 389 LEU A N 1
ATOM 3070 C CA . LEU A 1 389 ? 25.355 33.124 -1.998 1.00 87.38 389 LEU A CA 1
ATOM 3071 C C . LEU A 1 389 ? 26.317 34.292 -1.726 1.00 87.38 389 LEU A C 1
ATOM 3073 O O . LEU A 1 389 ? 27.462 34.269 -2.171 1.00 87.38 389 LEU A O 1
ATOM 3077 N N . LEU A 1 390 ? 25.851 35.310 -1.000 1.00 88.50 390 LEU A N 1
ATOM 3078 C CA . LEU A 1 390 ? 26.637 36.493 -0.637 1.00 88.50 390 LEU A CA 1
ATOM 3079 C C . LEU A 1 390 ? 27.384 36.305 0.687 1.00 88.50 390 LEU A C 1
ATOM 3081 O O . LEU A 1 390 ? 28.546 36.685 0.801 1.00 88.50 390 LEU A O 1
ATOM 3085 N N . SER A 1 391 ? 26.722 35.737 1.697 1.00 89.69 391 SER A N 1
ATOM 3086 C CA . SER A 1 391 ? 27.324 35.467 3.006 1.00 89.69 391 SER A CA 1
ATOM 3087 C C . SER A 1 391 ? 26.588 34.356 3.749 1.00 89.69 391 SER A C 1
ATOM 3089 O O . SER A 1 391 ? 25.393 34.146 3.539 1.00 89.69 391 SER A O 1
ATOM 3091 N N . HIS A 1 392 ? 27.295 33.688 4.657 1.00 87.38 392 HIS 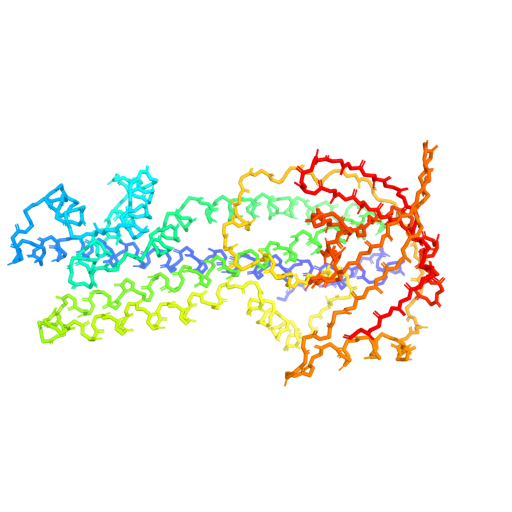A N 1
ATOM 3092 C CA . HIS A 1 392 ? 26.750 32.691 5.573 1.00 87.38 392 HIS A CA 1
ATOM 3093 C C . HIS A 1 392 ? 27.309 32.947 6.976 1.00 87.38 392 HIS A C 1
ATOM 3095 O O . HIS A 1 392 ? 28.527 33.022 7.146 1.00 87.38 392 HIS A O 1
ATOM 3101 N N . THR A 1 393 ? 26.422 33.089 7.959 1.00 88.50 393 THR A N 1
ATOM 3102 C CA . THR A 1 393 ? 26.769 33.319 9.364 1.00 88.50 393 THR A CA 1
ATOM 3103 C C . THR A 1 393 ? 26.104 32.249 10.219 1.00 88.50 393 THR A C 1
ATOM 3105 O O . THR A 1 393 ? 24.893 32.057 10.132 1.00 88.50 393 THR A O 1
ATOM 3108 N N . ILE A 1 394 ? 26.886 31.574 11.057 1.00 86.38 394 ILE A N 1
ATOM 3109 C CA . ILE A 1 394 ? 26.392 30.624 12.058 1.00 86.38 394 ILE A CA 1
ATOM 3110 C C . ILE A 1 394 ? 26.426 31.362 13.399 1.00 86.38 394 ILE A C 1
ATOM 3112 O O . ILE A 1 394 ? 27.505 31.779 13.827 1.00 86.38 394 ILE A O 1
ATOM 3116 N N . SER A 1 395 ? 25.250 31.596 13.990 1.00 77.81 395 SER A N 1
ATOM 3117 C CA . SER A 1 395 ? 25.058 32.422 15.199 1.00 77.81 395 SER A CA 1
ATOM 3118 C C . SER A 1 395 ? 24.882 31.576 16.444 1.00 77.81 395 SER A C 1
ATOM 3120 O O . SER A 1 395 ? 24.047 30.642 16.362 1.00 77.81 395 SER A O 1
#